Protein AF-A0A821H3J4-F1 (afdb_monomer)

Nearest PDB structures (foldseek):
  8qfc-assembly1_B  TM=4.601E-01  e=6.348E-22  Homo sapiens
  8oj5-assembly1_A  TM=4.022E-01  e=8.370E-21  Homo sapiens
  8oj8-assembly1_A  TM=4.379E-01  e=1.066E-18  Homo sapiens
  6pt3-assembly1_A  TM=1.282E-01  e=4.024E+00  Homo sapiens

Mean predicted aligned error: 19.13 Å

Radius of gyration: 44.73 Å; Cα contacts (8 Å, |Δi|>4): 505; chains: 1; bounding box: 116×68×126 Å

Secondary structure (DSSP, 8-state):
-HHHHHHTTSS-EEEE-SSTTSPEEEEHHHHHHHHHHHHHHHHHHSEEEHHHHHHTT-S-HHHHHHHHTTT-SSEEE-SSEEEEHHHHHHHHHHHHHHHHHHTSEEEHHHHS-TT--HHHHHHHHHH-HHHHHHHHHTTEEESSSSEEEEHHHHHHHHHHHHHHHHHHHHHHHHT--HHHHHHHHHT-EEEPPGGG---------------------------TT-EEE--S-HHHHHHHHHHH-TTS-HHHHHHHHHHHHHHHHHHHHHHHHHHHHHHHHHHTTT--S-HHHHHHHHHHHHHHHHHHHHHHHHHHHHHHHHHTT-HHHHHHHHHHHIIIIIHHHHHHHHHHH-TTGGG--SPPPHHHHHHHHHHS-HHHHHHHHHHHHHTTSS-HHHHHHHHHHHHHHHH-----PPPHHHHHHHHHHHHHHHHHHHHH---HHHHHHHHHHHHHHHHTTT------GGGHHHHHHHHTTTS-HHHHHHHHHHHHHHHHHHHTTT--S----HHHHHHHHHHHHTTTTTTS------------

Foldseek 3Di:
DVVVCCVVVVFAFDWDDDDPVPIDTDGPVLLVVLLVVLVVCCVVPQWDFLVVSVVSVDPDSQVSSCVSCVVPPQWDQFPGIIGRCVPLVVQLLVQQLCCCVPVQKDFVCVSDPVSDDLRRLVSVCVVDVVSVVSCVVQQWDDLDSGMIGHPVLVVVLVVLLVVLLLVVLLVCLVVPDPLNLVCLVVVQEEADDPVPDDDDDDDDDDDDDDDDDDDDDPDPPDPPRHHHDYDDDLVVSLVSSCVSPVPDDPVVSNSCSVVVRVVSRVVSVVVSSVSNVVVVVVVLVPDDDPVPVSCVLVVLLVVLQLLLQVLLLQLVLLVVCVVVVVPVQSLQLQLVSLLPSLQVLLLSLLCVQDVVSVPDDDGDDLVRLVVSLVPDDPQLSVLSVLLSVCSPPRHSVSNSVSSQVNCCRRVVRHHDHDDPVRNVVSLVVVLVVLLVCLVPDDDLLSVLVSLLQLLCCQQVVSRGTDHDSVCSVVSLVVCVVPDDPVVSVLSVVSVVVNVCCVPPVPDDDDDPPPVSSVVSSVCSNCSNVVNVDPDPDDDDDDDD

Structure (mmCIF, N/CA/C/O backbone):
data_AF-A0A821H3J4-F1
#
_entry.id   AF-A0A821H3J4-F1
#
loop_
_atom_site.group_PDB
_atom_site.id
_atom_site.type_symbol
_atom_site.label_atom_id
_atom_site.label_alt_id
_atom_site.label_comp_id
_atom_site.label_asym_id
_atom_site.label_entity_id
_atom_site.label_seq_id
_atom_site.pdbx_PDB_ins_code
_atom_site.Cartn_x
_atom_site.Cartn_y
_atom_site.Cartn_z
_atom_site.occupancy
_atom_site.B_iso_or_equiv
_atom_site.auth_seq_id
_atom_site.auth_comp_id
_atom_site.auth_asym_id
_atom_site.auth_atom_id
_atom_site.pdbx_PDB_model_num
ATOM 1 N N . LEU A 1 1 ? 63.118 0.300 -65.268 1.00 71.75 1 LEU A N 1
ATOM 2 C CA . LEU A 1 1 ? 62.940 1.519 -66.091 1.00 71.75 1 LEU A CA 1
ATOM 3 C C . LEU A 1 1 ? 62.247 2.635 -65.307 1.00 71.75 1 LEU A C 1
ATOM 5 O O . LEU A 1 1 ? 62.893 3.639 -65.056 1.00 71.75 1 LEU A O 1
ATOM 9 N N . ILE A 1 2 ? 61.001 2.448 -64.850 1.00 70.38 2 ILE A N 1
ATOM 10 C CA . ILE A 1 2 ? 60.223 3.472 -64.115 1.00 70.38 2 ILE A CA 1
ATOM 11 C C . ILE A 1 2 ? 60.946 3.985 -62.853 1.00 70.38 2 ILE A C 1
ATOM 13 O O . ILE A 1 2 ? 61.047 5.189 -62.665 1.00 70.38 2 ILE A O 1
ATOM 17 N N . VAL A 1 3 ? 61.549 3.100 -62.048 1.00 75.62 3 VAL A N 1
ATOM 18 C CA . VAL A 1 3 ? 62.329 3.486 -60.848 1.00 75.62 3 VAL A CA 1
ATOM 19 C C . VAL A 1 3 ? 63.493 4.435 -61.173 1.00 75.62 3 VAL A C 1
ATOM 21 O O . VAL A 1 3 ? 63.732 5.388 -60.437 1.00 75.62 3 VAL A O 1
ATOM 24 N N . ASN A 1 4 ? 64.187 4.220 -62.296 1.00 77.88 4 ASN A N 1
ATOM 25 C CA . ASN A 1 4 ? 65.286 5.095 -62.718 1.00 77.88 4 ASN A CA 1
ATOM 26 C C . ASN A 1 4 ? 64.753 6.454 -63.198 1.00 77.88 4 ASN A C 1
ATOM 28 O O . ASN A 1 4 ? 65.333 7.481 -62.879 1.00 77.88 4 ASN A O 1
ATOM 32 N N . LEU A 1 5 ? 63.605 6.477 -63.886 1.00 77.56 5 LEU A N 1
ATOM 33 C CA . LEU A 1 5 ? 62.963 7.719 -64.332 1.00 77.56 5 LEU A CA 1
ATOM 34 C C . LEU A 1 5 ? 62.452 8.585 -63.163 1.00 77.56 5 LEU A C 1
ATOM 36 O O . LEU A 1 5 ? 62.476 9.809 -63.278 1.00 77.56 5 LEU A O 1
ATOM 40 N N . ILE A 1 6 ? 62.021 7.967 -62.055 1.00 76.69 6 ILE A N 1
ATOM 41 C CA . ILE A 1 6 ? 61.684 8.671 -60.804 1.00 76.69 6 ILE A CA 1
ATOM 42 C C . ILE A 1 6 ? 62.957 9.226 -60.150 1.00 76.69 6 ILE A C 1
ATOM 44 O O . ILE A 1 6 ? 62.993 10.394 -59.774 1.00 76.69 6 ILE A O 1
ATOM 48 N N . ARG A 1 7 ? 64.022 8.414 -60.054 1.00 78.81 7 ARG A N 1
ATOM 49 C CA . ARG A 1 7 ? 65.310 8.812 -59.454 1.00 78.81 7 ARG A CA 1
ATOM 50 C C . ARG A 1 7 ? 65.968 9.985 -60.187 1.00 78.81 7 ARG A C 1
ATOM 52 O O . ARG A 1 7 ? 66.555 10.846 -59.542 1.00 78.81 7 ARG A O 1
ATOM 59 N N . ASP A 1 8 ? 65.831 10.030 -61.509 1.00 84.00 8 ASP A N 1
ATOM 60 C CA . ASP A 1 8 ? 66.368 11.099 -62.356 1.00 84.00 8 ASP A CA 1
ATOM 61 C C . ASP A 1 8 ? 65.424 12.324 -62.443 1.00 84.00 8 ASP A C 1
ATOM 63 O O . ASP A 1 8 ? 65.647 13.209 -63.267 1.00 84.00 8 ASP A O 1
ATOM 67 N N . ASN A 1 9 ? 64.351 12.382 -61.632 1.00 77.69 9 ASN A N 1
ATOM 68 C CA . ASN A 1 9 ? 63.318 13.435 -61.621 1.00 77.69 9 ASN A CA 1
ATOM 69 C C . ASN A 1 9 ? 62.625 13.686 -62.977 1.00 77.69 9 ASN A C 1
ATOM 71 O O . ASN A 1 9 ? 62.039 14.745 -63.200 1.00 77.69 9 ASN A O 1
ATOM 75 N N . ARG A 1 10 ? 62.659 12.715 -63.898 1.00 76.88 10 ARG A N 1
ATOM 76 C CA . ARG A 1 10 ? 62.032 12.837 -65.226 1.00 76.88 10 ARG A CA 1
ATOM 77 C C . ARG A 1 10 ? 60.527 12.589 -65.193 1.00 76.88 10 ARG A C 1
ATOM 79 O O . ARG A 1 10 ? 59.809 13.110 -66.040 1.00 76.88 10 ARG A O 1
ATOM 86 N N . ILE A 1 11 ? 60.062 11.790 -64.234 1.00 79.69 11 ILE A N 1
ATOM 87 C CA . ILE A 1 11 ? 58.645 11.580 -63.918 1.00 79.69 11 ILE A CA 1
ATOM 88 C C . ILE A 1 11 ? 58.461 11.670 -62.402 1.00 79.69 11 ILE A C 1
ATOM 90 O O . ILE A 1 11 ? 59.319 11.223 -61.645 1.00 79.69 11 ILE A O 1
ATOM 94 N N . THR A 1 12 ? 57.344 12.234 -61.951 1.00 77.06 12 THR A N 1
ATOM 95 C CA . THR A 1 12 ? 57.000 12.332 -60.526 1.00 77.06 12 THR A CA 1
ATOM 96 C C . THR A 1 12 ? 55.813 11.421 -60.230 1.00 77.06 12 THR A C 1
ATOM 98 O O . THR A 1 12 ? 54.845 11.391 -60.990 1.00 77.06 12 THR A O 1
ATOM 101 N N . GLY A 1 13 ? 55.887 10.641 -59.153 1.00 78.81 13 GLY A N 1
ATOM 102 C CA . GLY A 1 13 ? 54.848 9.679 -58.786 1.00 78.81 13 GLY A CA 1
ATOM 103 C C . GLY A 1 13 ? 55.369 8.570 -57.878 1.00 78.81 13 GLY A C 1
ATOM 104 O O . GLY A 1 13 ? 56.567 8.496 -57.608 1.00 78.81 13 GLY A O 1
ATOM 105 N N . ASN A 1 14 ? 54.463 7.700 -57.442 1.00 77.00 14 ASN A N 1
ATOM 106 C CA . ASN A 1 14 ? 54.745 6.613 -56.509 1.00 77.00 14 ASN A CA 1
ATOM 107 C C . ASN A 1 14 ? 54.590 5.253 -57.199 1.00 77.00 14 ASN A C 1
ATOM 109 O O . ASN A 1 14 ? 53.673 5.046 -57.992 1.00 77.00 14 ASN A O 1
ATOM 113 N N . LEU A 1 15 ? 55.485 4.313 -56.892 1.00 77.69 15 LEU A N 1
ATOM 114 C CA . LEU A 1 15 ? 55.421 2.933 -57.377 1.00 77.69 15 LEU A CA 1
ATOM 115 C C . LEU A 1 15 ? 54.961 2.024 -56.228 1.00 77.69 15 LEU A C 1
ATOM 117 O O . LEU A 1 15 ? 55.633 1.971 -55.201 1.00 77.69 15 LEU A O 1
ATOM 121 N N . ILE A 1 16 ? 53.838 1.318 -56.392 1.00 72.12 16 ILE A N 1
ATOM 122 C CA . ILE A 1 16 ? 53.257 0.438 -55.363 1.00 72.12 16 ILE A CA 1
ATOM 123 C C . ILE A 1 16 ? 53.298 -1.018 -55.858 1.00 72.12 16 ILE A C 1
ATOM 125 O O . ILE A 1 16 ? 52.801 -1.313 -56.944 1.00 72.12 16 ILE A O 1
ATOM 129 N N . GLY A 1 17 ? 53.902 -1.926 -55.078 1.00 68.50 17 GLY A N 1
ATOM 130 C CA . GLY A 1 17 ? 53.973 -3.373 -55.350 1.00 68.50 17 GLY A CA 1
ATOM 131 C C . GLY A 1 17 ? 55.172 -4.065 -54.681 1.00 68.50 17 GLY A C 1
ATOM 132 O O . GLY A 1 17 ? 56.221 -3.451 -54.500 1.00 68.50 17 GLY A O 1
ATOM 133 N N . THR A 1 18 ? 55.028 -5.341 -54.304 1.00 58.25 18 THR A N 1
ATOM 134 C CA . THR A 1 18 ? 56.064 -6.139 -53.607 1.00 58.25 18 THR A CA 1
ATOM 135 C C . THR A 1 18 ? 57.010 -6.895 -54.549 1.00 58.25 18 THR A C 1
ATOM 137 O O . THR A 1 18 ? 58.105 -7.277 -54.140 1.00 58.25 18 THR A O 1
ATOM 140 N N . THR A 1 19 ? 56.637 -7.085 -55.819 1.00 60.12 19 THR A N 1
ATOM 141 C CA . THR A 1 19 ? 57.436 -7.788 -56.840 1.00 60.12 19 THR A CA 1
ATOM 142 C C . THR A 1 19 ? 57.519 -6.980 -58.141 1.00 60.12 19 THR A C 1
ATOM 144 O O . THR A 1 19 ? 56.619 -6.207 -58.467 1.00 60.12 19 THR A O 1
ATOM 147 N N . LYS A 1 20 ? 58.612 -7.153 -58.905 1.00 62.47 20 LYS A N 1
ATOM 148 C CA . LYS A 1 20 ? 58.894 -6.399 -60.149 1.00 62.47 20 LYS A CA 1
ATOM 149 C C . LYS A 1 20 ? 57.840 -6.578 -61.254 1.00 62.47 20 LYS A C 1
ATOM 151 O O . LYS A 1 20 ? 57.788 -5.747 -62.153 1.00 62.47 20 LYS A O 1
ATOM 156 N N . GLU A 1 21 ? 57.045 -7.644 -61.200 1.00 60.34 21 GLU A N 1
ATOM 157 C CA . GLU A 1 21 ? 56.056 -7.992 -62.231 1.00 60.34 21 GLU A CA 1
ATOM 158 C C . GLU A 1 21 ? 54.651 -7.434 -61.939 1.00 60.34 21 GLU A C 1
ATOM 160 O O . GLU A 1 21 ? 53.891 -7.223 -62.876 1.00 60.34 21 GLU A O 1
ATOM 165 N N . ASN A 1 22 ? 54.339 -7.088 -60.681 1.00 64.25 22 ASN A N 1
ATOM 166 C CA . ASN A 1 22 ? 53.021 -6.579 -60.260 1.00 64.25 22 ASN A CA 1
ATOM 167 C C . ASN A 1 22 ? 53.071 -5.141 -59.701 1.00 64.25 22 ASN A C 1
ATOM 169 O O . ASN A 1 22 ? 52.186 -4.729 -58.953 1.00 64.25 22 ASN A O 1
ATOM 173 N N . SER A 1 23 ? 54.118 -4.370 -60.016 1.00 72.75 23 SER A N 1
ATOM 174 C CA . SER A 1 23 ? 54.253 -2.985 -59.549 1.00 72.75 23 SER A CA 1
ATOM 175 C C . SER A 1 23 ? 53.484 -2.003 -60.435 1.00 72.75 23 SER A C 1
ATOM 177 O O . SER A 1 23 ? 53.783 -1.887 -61.626 1.00 72.75 23 SER A O 1
ATOM 179 N N . ILE A 1 24 ? 52.558 -1.248 -59.847 1.00 76.56 24 ILE A N 1
ATOM 180 C CA . ILE A 1 24 ? 51.762 -0.225 -60.534 1.00 76.56 24 ILE A CA 1
ATOM 181 C C . ILE A 1 24 ? 52.364 1.155 -60.237 1.00 76.56 24 ILE A C 1
ATOM 183 O O . ILE A 1 24 ? 52.689 1.470 -59.090 1.00 76.56 24 ILE A O 1
ATOM 187 N N . PHE A 1 25 ? 52.542 1.978 -61.274 1.00 80.56 25 PHE A N 1
ATOM 188 C CA . PHE A 1 25 ? 53.015 3.359 -61.143 1.00 80.56 25 PHE A CA 1
ATOM 189 C C . PHE A 1 25 ? 51.836 4.334 -61.116 1.00 80.56 25 PHE A C 1
ATOM 191 O O . PHE A 1 25 ? 51.056 4.381 -62.064 1.00 80.56 25 PHE A O 1
ATOM 198 N N . TYR A 1 26 ? 51.761 5.150 -60.068 1.00 79.38 26 TYR A N 1
ATOM 199 C CA . TYR A 1 26 ? 50.786 6.223 -59.913 1.00 79.38 26 TYR A CA 1
ATOM 200 C C . TYR A 1 26 ? 51.471 7.581 -60.121 1.00 79.38 26 TYR A C 1
ATOM 202 O O . TYR A 1 26 ? 52.291 7.979 -59.288 1.00 79.38 26 TYR A O 1
ATOM 210 N N . PRO A 1 27 ? 51.170 8.310 -61.213 1.00 84.12 27 PRO A N 1
ATOM 211 C CA . PRO A 1 27 ? 51.711 9.648 -61.439 1.00 84.12 27 PRO A CA 1
ATOM 212 C C . PRO A 1 27 ? 51.326 10.624 -60.321 1.00 84.12 27 PRO A C 1
ATOM 214 O O . PRO A 1 27 ? 50.205 10.585 -59.819 1.00 84.12 27 PRO A O 1
ATOM 217 N N . LYS A 1 28 ? 52.209 11.572 -59.988 1.00 81.06 28 LYS A N 1
ATOM 218 C CA . LYS A 1 28 ? 51.954 12.576 -58.941 1.00 81.06 28 LYS A CA 1
ATOM 219 C C . LYS A 1 28 ? 50.722 13.437 -59.238 1.00 81.06 28 LYS A C 1
ATOM 221 O O . LYS A 1 28 ? 49.935 13.716 -58.347 1.00 81.06 28 LYS A O 1
ATOM 226 N N . LEU A 1 29 ? 50.502 13.788 -60.506 1.00 84.31 29 LEU A N 1
ATOM 227 C CA . LEU A 1 29 ? 49.301 14.520 -60.926 1.00 84.31 29 LEU A CA 1
ATOM 228 C C . LEU A 1 29 ? 48.010 13.760 -60.580 1.00 84.31 29 LEU A C 1
ATOM 230 O O . LEU A 1 29 ? 47.014 14.374 -60.216 1.00 84.31 29 LEU A O 1
ATOM 234 N N . TYR A 1 30 ? 48.035 12.429 -60.681 1.00 83.25 30 TYR A N 1
ATOM 235 C CA . TYR A 1 30 ? 46.896 11.581 -60.343 1.00 83.25 30 TYR A CA 1
ATOM 236 C C . TYR A 1 30 ? 46.660 11.551 -58.827 1.00 83.25 30 TYR A C 1
ATOM 238 O O . TYR A 1 30 ? 45.531 11.754 -58.389 1.00 83.25 30 TYR A O 1
ATOM 246 N N . THR A 1 31 ? 47.718 11.406 -58.019 1.00 83.31 31 THR A N 1
ATOM 247 C CA . THR A 1 31 ? 47.602 11.446 -56.549 1.00 83.31 31 THR A CA 1
ATOM 248 C C . THR A 1 31 ? 47.182 12.823 -56.028 1.00 83.31 31 THR A C 1
ATOM 250 O O . THR A 1 31 ? 46.371 12.913 -55.110 1.00 83.31 31 THR A O 1
ATOM 253 N N . ASP A 1 32 ? 47.676 13.903 -56.641 1.00 85.88 32 ASP A N 1
ATOM 254 C CA . ASP A 1 32 ? 47.310 15.278 -56.287 1.00 85.88 32 ASP A CA 1
ATOM 255 C C . ASP A 1 32 ? 45.847 15.569 -56.671 1.00 85.88 32 ASP A C 1
ATOM 257 O O . ASP A 1 32 ? 45.122 16.218 -55.918 1.00 85.88 32 ASP A O 1
ATOM 261 N N . ALA A 1 33 ? 45.376 15.041 -57.808 1.00 86.12 33 ALA A N 1
ATOM 262 C CA . ALA A 1 33 ? 43.974 15.139 -58.210 1.00 86.12 33 ALA A CA 1
ATOM 263 C C . ALA A 1 33 ? 43.041 14.375 -57.255 1.00 86.12 33 ALA A C 1
ATOM 265 O O . ALA A 1 33 ? 41.997 14.907 -56.880 1.00 86.12 33 ALA A O 1
ATOM 266 N N . GLN A 1 34 ? 43.427 13.171 -56.814 1.00 88.69 34 GLN A N 1
ATOM 267 C CA . GLN A 1 34 ? 42.689 12.407 -55.801 1.00 88.69 34 GLN A CA 1
ATOM 268 C C . GLN A 1 34 ? 42.612 13.162 -54.465 1.00 88.69 34 GLN A C 1
ATOM 270 O O . GLN A 1 34 ? 41.529 13.300 -53.901 1.00 88.69 34 GLN A O 1
ATOM 275 N N . ALA A 1 35 ? 43.741 13.690 -53.975 1.00 87.44 35 ALA A N 1
ATOM 276 C CA . ALA A 1 35 ? 43.790 14.462 -52.733 1.00 87.44 35 ALA A CA 1
ATOM 277 C C . ALA A 1 35 ? 42.926 15.729 -52.815 1.00 87.44 35 ALA A C 1
ATOM 279 O O . ALA A 1 35 ? 42.116 15.989 -51.927 1.00 87.44 35 ALA A O 1
ATOM 280 N N . LYS A 1 36 ? 43.027 16.473 -53.923 1.00 90.12 36 LYS A N 1
ATOM 281 C CA . LYS A 1 36 ? 42.210 17.667 -54.162 1.00 90.12 36 LYS A CA 1
ATOM 282 C C . LYS A 1 36 ? 40.720 17.341 -54.252 1.00 90.12 36 LYS A C 1
ATOM 284 O O . LYS A 1 36 ? 39.903 18.129 -53.779 1.00 90.12 36 LYS A O 1
ATOM 289 N N . TYR A 1 37 ? 40.358 16.203 -54.844 1.00 91.25 37 TYR A N 1
ATOM 290 C CA . TYR A 1 37 ? 38.972 15.740 -54.883 1.00 91.25 37 TYR A CA 1
ATOM 291 C C . TYR A 1 37 ? 38.444 15.458 -53.473 1.00 91.25 37 TYR A C 1
ATOM 293 O O . TYR A 1 37 ? 37.387 15.972 -53.120 1.00 91.25 37 TYR A O 1
ATOM 301 N N . ILE A 1 38 ? 39.200 14.711 -52.657 1.00 91.12 38 ILE A N 1
ATOM 302 C CA . ILE A 1 38 ? 38.855 14.421 -51.256 1.00 91.12 38 ILE A CA 1
ATOM 303 C C . ILE A 1 38 ? 38.641 15.721 -50.477 1.00 91.12 38 ILE A C 1
ATOM 305 O O . ILE A 1 38 ? 37.607 15.893 -49.837 1.00 91.12 38 ILE A O 1
ATOM 309 N N . GLU A 1 39 ? 39.583 16.659 -50.575 1.00 89.81 39 GLU A N 1
ATOM 310 C CA . GLU A 1 39 ? 39.512 17.937 -49.868 1.00 89.81 39 GLU A CA 1
ATOM 311 C C . GLU A 1 39 ? 38.322 18.794 -50.327 1.00 89.81 39 GLU A C 1
ATOM 313 O O . GLU A 1 39 ? 37.607 19.363 -49.498 1.00 89.81 39 GLU A O 1
ATOM 318 N N . SER A 1 40 ? 38.083 18.870 -51.639 1.00 90.00 40 SER A N 1
ATOM 319 C CA . SER A 1 40 ? 36.983 19.660 -52.205 1.00 90.00 40 SER A CA 1
ATOM 320 C C . SER A 1 40 ? 35.626 19.071 -51.822 1.00 90.00 40 SER A C 1
ATOM 322 O O . SER A 1 40 ? 34.750 19.807 -51.371 1.00 90.00 40 SER A O 1
ATOM 324 N N . PHE A 1 41 ? 35.471 17.747 -51.935 1.00 90.75 41 PHE A N 1
ATOM 325 C CA . PHE A 1 41 ? 34.246 17.040 -51.566 1.00 90.75 41 PHE A CA 1
ATOM 326 C C . PHE A 1 41 ? 33.944 17.202 -50.075 1.00 90.75 41 PHE A C 1
ATOM 328 O O . PHE A 1 41 ? 32.837 17.592 -49.709 1.00 90.75 41 PHE A O 1
ATOM 335 N N . PHE A 1 42 ? 34.945 16.977 -49.218 1.00 90.56 42 PHE A N 1
ATOM 336 C CA . PHE A 1 42 ? 34.802 17.126 -47.772 1.00 90.56 42 PHE A CA 1
ATOM 337 C C . PHE A 1 42 ? 34.462 18.569 -47.383 1.00 90.56 42 PHE A C 1
ATOM 339 O O . PHE A 1 42 ? 33.557 18.808 -46.589 1.00 90.56 42 PHE A O 1
ATOM 346 N N . THR A 1 43 ? 35.128 19.556 -47.992 1.00 88.75 43 THR A N 1
ATOM 347 C CA . THR A 1 43 ? 34.850 20.975 -47.721 1.00 88.75 43 THR A CA 1
ATOM 348 C C . THR A 1 43 ? 33.438 21.371 -48.141 1.00 88.75 43 THR A C 1
ATOM 350 O O . THR A 1 43 ? 32.816 22.185 -47.457 1.00 88.75 43 THR A O 1
ATOM 353 N N . GLN A 1 44 ? 32.927 20.823 -49.244 1.00 88.56 44 GLN A N 1
ATOM 354 C CA . GLN A 1 44 ? 31.596 21.140 -49.752 1.00 88.56 44 GLN A CA 1
ATOM 355 C C . GLN A 1 44 ? 30.489 20.470 -48.932 1.00 88.56 44 GLN A C 1
ATOM 357 O O . GLN A 1 44 ? 29.552 21.150 -48.525 1.00 88.56 44 GLN A O 1
ATOM 362 N N . ASN A 1 45 ? 30.613 19.167 -48.673 1.00 87.12 45 ASN A N 1
ATOM 363 C CA . ASN A 1 45 ? 29.530 18.357 -4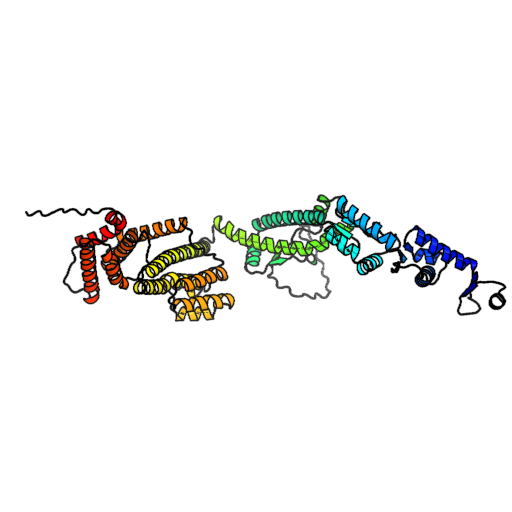8.111 1.00 87.12 45 ASN A CA 1
ATOM 364 C C . ASN A 1 45 ? 29.625 18.172 -46.591 1.00 87.12 45 ASN A C 1
ATOM 366 O O . ASN A 1 45 ? 28.655 17.761 -45.969 1.00 87.12 45 ASN A O 1
ATOM 370 N N . GLY A 1 46 ? 30.779 18.455 -45.979 1.00 87.81 46 GLY A N 1
ATOM 371 C CA . GLY A 1 46 ? 30.996 18.241 -44.545 1.00 87.81 46 GLY A CA 1
ATOM 372 C C . GLY A 1 46 ? 31.162 16.770 -44.150 1.00 87.81 46 GLY A C 1
ATOM 373 O O . GLY A 1 46 ? 31.216 16.460 -42.967 1.00 87.81 46 GLY A O 1
ATOM 374 N N . TYR A 1 47 ? 31.260 15.852 -45.111 1.00 91.38 47 TYR A N 1
ATOM 375 C CA . TYR A 1 47 ? 31.582 14.447 -44.876 1.00 91.38 47 TYR A CA 1
ATOM 376 C C . TYR A 1 47 ? 32.267 13.840 -46.104 1.00 91.38 47 TYR A C 1
ATOM 378 O O . TYR A 1 47 ? 32.230 14.406 -47.201 1.00 91.38 47 TYR A O 1
ATOM 386 N N . ILE A 1 48 ? 32.903 12.681 -45.933 1.00 91.25 48 ILE A N 1
ATOM 387 C CA . ILE A 1 48 ? 33.390 11.855 -47.040 1.00 91.25 48 ILE A CA 1
ATOM 388 C C . ILE A 1 48 ? 33.319 10.369 -46.691 1.00 91.25 48 ILE A C 1
ATOM 390 O O . ILE A 1 48 ? 33.628 9.950 -45.578 1.00 91.25 48 ILE A O 1
ATOM 394 N N . GLU A 1 49 ? 32.917 9.570 -47.672 1.00 92.81 49 GLU A N 1
ATOM 395 C CA . GLU A 1 49 ? 32.692 8.135 -47.532 1.00 92.81 49 GLU A CA 1
ATOM 396 C C . GLU A 1 49 ? 33.920 7.349 -48.001 1.00 92.81 49 GLU A C 1
ATOM 398 O O . GLU A 1 49 ? 34.502 7.638 -49.052 1.00 92.81 49 GLU A O 1
ATOM 403 N N . TYR A 1 50 ? 34.306 6.301 -47.274 1.00 91.25 50 TYR A N 1
ATOM 404 C CA . TYR A 1 50 ? 35.440 5.467 -47.677 1.00 91.25 50 TYR A CA 1
ATOM 405 C C . TYR A 1 50 ? 35.155 4.649 -48.934 1.00 91.25 50 TYR A C 1
ATOM 407 O O . TYR A 1 50 ? 36.087 4.337 -49.671 1.00 91.25 50 TYR A O 1
ATOM 415 N N . SER A 1 51 ? 33.893 4.341 -49.229 1.00 88.56 51 SER A N 1
ATOM 416 C CA . SER A 1 51 ? 33.464 3.759 -50.508 1.00 88.56 51 SER A CA 1
ATOM 417 C C . SER A 1 51 ? 33.829 4.669 -51.689 1.00 88.56 51 SER A C 1
ATOM 419 O O . SER A 1 51 ? 34.455 4.214 -52.647 1.00 88.56 51 SER A O 1
ATOM 421 N N . LEU A 1 52 ? 33.533 5.968 -51.586 1.00 88.94 52 LEU A N 1
ATOM 422 C CA . LEU A 1 52 ? 33.878 6.968 -52.596 1.00 88.94 52 LEU A CA 1
ATOM 423 C C . LEU A 1 52 ? 35.395 7.071 -52.778 1.00 88.94 52 LEU A C 1
ATOM 425 O O . LEU A 1 52 ? 35.886 7.085 -53.903 1.00 88.94 52 LEU A O 1
ATOM 429 N N . VAL A 1 53 ? 36.144 7.076 -51.676 1.00 88.62 53 VAL 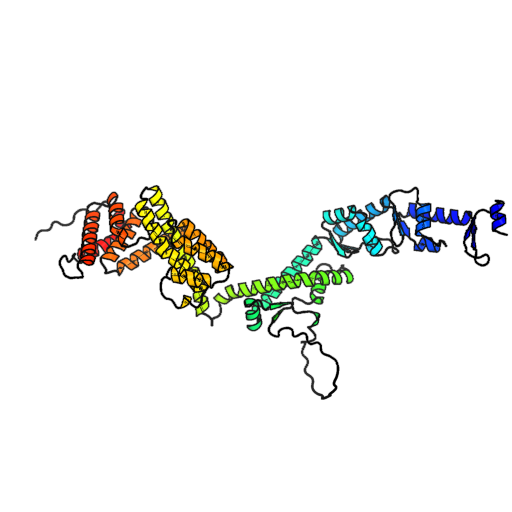A N 1
ATOM 430 C CA . VAL A 1 53 ? 37.611 7.121 -51.705 1.00 88.62 53 VAL A CA 1
ATOM 431 C C . VAL A 1 53 ? 38.199 5.849 -52.336 1.00 88.62 53 VAL A C 1
ATOM 433 O O . VAL A 1 53 ? 39.128 5.942 -53.138 1.00 88.62 53 VAL A O 1
ATOM 436 N N . ARG A 1 54 ? 37.626 4.663 -52.077 1.00 89.56 54 ARG A N 1
ATOM 437 C CA . ARG A 1 54 ? 38.009 3.412 -52.768 1.00 89.56 54 ARG A CA 1
ATOM 438 C C . ARG A 1 54 ? 37.734 3.479 -54.267 1.00 89.56 54 ARG A C 1
ATOM 440 O O . ARG A 1 54 ? 38.580 3.053 -55.048 1.00 89.56 54 ARG A O 1
ATOM 447 N N . ASN A 1 55 ? 36.604 4.061 -54.674 1.00 88.62 55 ASN A N 1
ATOM 448 C CA . ASN A 1 55 ? 36.250 4.229 -56.089 1.00 88.62 55 ASN A CA 1
ATOM 449 C C . ASN A 1 55 ? 37.227 5.143 -56.845 1.00 88.62 55 ASN A C 1
ATOM 451 O O . ASN A 1 55 ? 37.348 5.032 -58.063 1.00 88.62 55 ASN A O 1
ATOM 455 N N . LEU A 1 56 ? 37.974 6.000 -56.139 1.00 86.50 56 LEU A N 1
ATOM 456 C CA . LEU A 1 56 ? 39.063 6.783 -56.728 1.00 86.50 56 LEU A CA 1
ATOM 457 C C . LEU A 1 56 ? 40.326 5.955 -57.000 1.00 86.50 56 LEU A C 1
ATOM 459 O O . LEU A 1 56 ? 41.258 6.496 -57.584 1.00 86.50 56 LEU A O 1
ATOM 463 N N . GLY A 1 57 ? 40.385 4.680 -56.601 1.00 82.88 57 GLY A N 1
ATOM 464 C CA . GLY A 1 57 ? 41.554 3.807 -56.765 1.00 82.88 57 GLY A CA 1
ATOM 465 C C . GLY A 1 57 ? 42.515 3.808 -55.571 1.00 82.88 57 GLY A C 1
ATOM 466 O O . GLY A 1 57 ? 43.672 3.417 -55.716 1.00 82.88 57 GLY A O 1
ATOM 467 N N . ILE A 1 58 ? 42.068 4.264 -54.397 1.00 86.12 58 ILE A N 1
ATOM 468 C CA . ILE A 1 58 ? 42.883 4.322 -53.176 1.00 86.12 58 ILE A CA 1
ATOM 469 C C . ILE A 1 58 ? 42.734 3.017 -52.382 1.00 86.12 58 ILE A C 1
ATOM 471 O O . ILE A 1 58 ? 41.625 2.595 -52.059 1.00 86.12 58 ILE A O 1
ATOM 475 N N . THR A 1 59 ? 43.865 2.395 -52.035 1.00 83.00 59 THR A N 1
ATOM 476 C CA . THR A 1 59 ? 43.915 1.108 -51.317 1.00 83.00 59 THR A CA 1
ATOM 477 C C . THR A 1 59 ? 43.681 1.233 -49.812 1.00 83.00 59 THR A C 1
ATOM 479 O O . THR A 1 59 ? 43.101 0.328 -49.222 1.00 83.00 59 THR A O 1
ATOM 482 N N . ASP A 1 60 ? 44.110 2.343 -49.200 1.00 86.12 60 ASP A N 1
ATOM 483 C CA . ASP A 1 60 ? 43.875 2.674 -47.785 1.00 86.12 60 ASP A CA 1
ATOM 484 C C . ASP A 1 60 ? 43.088 3.995 -47.667 1.00 86.12 60 ASP A C 1
ATOM 486 O O . ASP A 1 60 ? 43.677 5.079 -47.606 1.00 86.12 60 ASP A O 1
ATOM 490 N N . PRO A 1 61 ? 41.747 3.928 -47.695 1.00 87.19 61 PRO A N 1
ATOM 491 C CA . PRO A 1 61 ? 40.888 5.108 -47.669 1.00 87.19 61 PRO A CA 1
ATOM 492 C C . PRO A 1 61 ? 41.014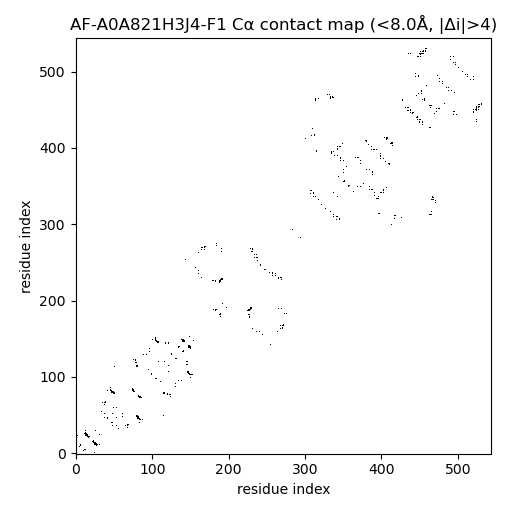 5.930 -46.392 1.00 87.19 61 PRO A C 1
ATOM 494 O O . PRO A 1 61 ? 41.028 7.159 -46.452 1.00 87.19 61 PRO A O 1
ATOM 497 N N . GLU A 1 62 ? 41.102 5.267 -45.240 1.00 88.12 62 GLU A N 1
ATOM 498 C CA . GLU A 1 62 ? 41.154 5.929 -43.939 1.00 88.12 62 GLU A CA 1
ATOM 499 C C . GLU A 1 62 ? 42.494 6.646 -43.763 1.00 88.12 62 GLU A C 1
ATOM 501 O O . GLU A 1 62 ? 42.514 7.837 -43.440 1.00 88.12 62 GLU A O 1
ATOM 506 N N . GLY A 1 63 ? 43.609 5.960 -44.038 1.00 87.62 63 GLY A N 1
ATOM 507 C CA . GLY A 1 63 ? 44.941 6.555 -43.951 1.00 87.62 63 GLY A CA 1
ATOM 508 C C . GLY A 1 63 ? 45.125 7.717 -44.924 1.00 87.62 63 GLY A C 1
ATOM 509 O O . GLY A 1 63 ? 45.609 8.781 -44.528 1.00 87.62 63 GLY A O 1
ATOM 510 N N . GLN A 1 64 ? 44.665 7.567 -46.171 1.00 86.38 64 GLN A N 1
ATOM 511 C CA . GLN A 1 64 ? 44.754 8.639 -47.163 1.00 86.38 64 GLN A CA 1
ATOM 512 C C . GLN A 1 64 ? 43.905 9.853 -46.769 1.00 86.38 64 GLN A C 1
ATOM 514 O O . GLN A 1 64 ? 44.359 10.988 -46.901 1.00 86.38 64 GLN A O 1
ATOM 519 N N . THR A 1 65 ? 42.698 9.638 -46.242 1.00 89.25 65 THR A N 1
ATOM 520 C CA . THR A 1 65 ? 41.824 10.736 -45.806 1.00 89.25 65 THR A CA 1
ATOM 521 C C . THR A 1 65 ? 42.410 11.465 -44.593 1.00 89.25 65 THR A C 1
ATOM 523 O O . THR A 1 65 ? 42.437 12.694 -44.581 1.00 89.25 65 THR A O 1
ATOM 526 N N . LYS A 1 66 ? 42.980 10.737 -43.619 1.00 89.69 66 LYS A N 1
ATOM 527 C CA . LYS A 1 66 ? 43.720 11.327 -42.485 1.00 89.69 66 LYS A CA 1
ATOM 528 C C . LYS A 1 66 ? 44.922 12.148 -42.941 1.00 89.69 66 LYS A C 1
ATOM 530 O O . LYS A 1 66 ? 45.187 13.204 -42.378 1.00 89.69 66 LYS A O 1
ATOM 535 N N . PHE A 1 67 ? 45.645 11.681 -43.958 1.00 87.56 67 PHE A N 1
ATOM 536 C CA . PHE A 1 67 ? 46.798 12.396 -44.499 1.00 87.56 67 PHE A CA 1
ATOM 537 C C . PHE A 1 67 ? 46.400 13.691 -45.219 1.00 87.56 67 PHE A C 1
ATOM 539 O O . PHE A 1 67 ? 47.043 14.721 -45.022 1.00 87.56 67 PHE A O 1
ATOM 546 N N . VAL A 1 68 ? 45.342 13.647 -46.036 1.00 87.12 68 VAL A N 1
ATOM 547 C CA . VAL A 1 68 ? 44.845 14.812 -46.788 1.00 87.12 68 VAL A CA 1
ATOM 548 C C . VAL A 1 68 ? 44.223 15.853 -45.855 1.00 87.12 68 VAL A C 1
ATOM 550 O O . VAL A 1 68 ? 44.447 17.044 -46.038 1.00 87.12 68 VAL A O 1
ATOM 553 N N . LEU A 1 69 ? 43.484 15.420 -44.831 1.00 87.06 69 LEU A N 1
ATOM 554 C CA . LEU A 1 69 ? 42.764 16.304 -43.908 1.00 87.06 69 LEU A CA 1
ATOM 555 C C . LEU A 1 69 ? 43.527 16.590 -42.603 1.00 87.06 69 LEU A C 1
ATOM 557 O O . LEU A 1 69 ? 42.939 17.084 -41.648 1.00 87.06 69 LEU A O 1
ATOM 561 N N . LYS A 1 70 ? 44.835 16.315 -42.546 1.00 85.19 70 LYS A N 1
ATOM 562 C CA . LYS A 1 70 ? 45.675 16.455 -41.338 1.00 85.19 70 LYS A CA 1
ATOM 563 C C . LYS A 1 70 ? 45.657 17.850 -40.696 1.00 85.19 70 LYS A C 1
ATOM 565 O O . LYS A 1 70 ? 45.860 17.967 -39.495 1.00 85.19 70 LYS A O 1
ATOM 570 N N . ASP A 1 71 ? 45.448 18.890 -41.506 1.00 81.75 71 ASP A N 1
ATOM 571 C CA . ASP A 1 71 ? 45.484 20.293 -41.078 1.00 81.75 71 ASP A CA 1
ATOM 572 C C . ASP A 1 71 ? 44.090 20.798 -40.641 1.00 81.75 71 ASP A C 1
ATOM 574 O O . ASP A 1 71 ? 43.933 21.950 -40.236 1.00 81.75 71 ASP A O 1
ATOM 578 N N . ARG A 1 72 ? 43.059 19.945 -40.732 1.00 79.69 72 ARG A N 1
ATOM 579 C CA . ARG A 1 72 ? 41.686 20.234 -40.304 1.00 79.69 72 ARG A CA 1
ATOM 580 C C . ARG A 1 72 ? 41.468 19.701 -38.888 1.00 79.69 72 ARG A C 1
ATOM 582 O O . ARG A 1 72 ? 41.751 18.543 -38.597 1.00 79.69 72 ARG A O 1
ATOM 589 N N . ASN A 1 73 ? 40.905 20.541 -38.026 1.00 73.75 73 ASN A N 1
ATOM 590 C CA . ASN A 1 73 ? 40.522 20.162 -36.667 1.00 73.75 73 ASN A CA 1
ATOM 591 C C . ASN A 1 73 ? 39.053 19.709 -36.627 1.00 73.75 73 ASN A C 1
ATOM 593 O O . ASN A 1 73 ? 38.281 20.067 -37.511 1.00 73.75 73 ASN A O 1
ATOM 597 N N . GLN A 1 74 ? 38.671 18.957 -35.586 1.00 83.44 74 GLN A N 1
ATOM 598 C CA . GLN A 1 74 ? 37.282 18.527 -35.326 1.00 83.44 74 GLN A CA 1
ATOM 599 C C . GLN A 1 74 ? 36.675 17.627 -36.416 1.00 83.44 74 GLN A C 1
ATOM 601 O O . GLN A 1 74 ? 35.505 17.739 -36.774 1.00 83.44 74 GLN A O 1
ATOM 606 N N . ILE A 1 75 ? 37.480 16.692 -36.922 1.00 89.62 75 ILE A N 1
ATOM 607 C CA . ILE A 1 75 ? 37.005 15.616 -37.794 1.00 89.62 75 ILE A CA 1
ATOM 608 C C . ILE A 1 75 ? 36.771 14.365 -36.958 1.00 89.62 75 ILE A C 1
ATOM 610 O O . ILE A 1 75 ? 37.677 13.908 -36.255 1.00 89.62 75 ILE A O 1
ATOM 614 N N . LEU A 1 76 ? 35.590 13.768 -37.105 1.00 88.81 76 LEU A N 1
ATOM 615 C CA . LEU A 1 76 ? 35.309 12.453 -36.554 1.00 88.81 76 LEU A CA 1
ATOM 616 C C . LEU A 1 76 ? 35.503 11.376 -37.618 1.00 88.81 76 LEU A C 1
ATOM 618 O O . LEU A 1 76 ? 34.826 11.360 -38.646 1.00 88.81 76 LEU A O 1
ATOM 622 N N . PHE A 1 77 ? 36.424 10.454 -37.349 1.00 89.88 77 PHE A N 1
ATOM 623 C CA . PHE A 1 77 ? 36.658 9.283 -38.189 1.00 89.88 77 PHE A CA 1
ATOM 624 C C . PHE A 1 77 ? 35.757 8.137 -37.736 1.00 89.88 77 PHE A C 1
ATOM 626 O O . PHE A 1 77 ? 35.924 7.585 -36.643 1.00 89.88 77 PHE A O 1
ATOM 633 N N . LEU A 1 78 ? 34.801 7.785 -38.584 1.00 89.69 78 LEU A N 1
ATOM 634 C CA . LEU A 1 78 ? 33.855 6.693 -38.400 1.00 89.69 78 LEU A CA 1
ATOM 635 C C . LEU A 1 78 ? 34.359 5.437 -39.134 1.00 89.69 78 LEU A C 1
ATOM 637 O O . LEU A 1 78 ? 35.469 5.415 -39.660 1.00 89.69 78 LEU A O 1
ATOM 641 N N . ILE A 1 79 ? 33.594 4.351 -39.095 1.00 87.56 79 ILE A N 1
ATOM 642 C CA . ILE A 1 79 ? 33.953 3.073 -39.726 1.00 87.56 79 ILE A CA 1
ATOM 643 C C . ILE A 1 79 ? 33.795 3.180 -41.247 1.00 87.56 79 ILE A C 1
ATOM 645 O O . ILE A 1 79 ? 34.636 2.682 -41.997 1.00 87.56 79 ILE A O 1
ATOM 649 N N . SER A 1 80 ? 32.739 3.853 -41.704 1.00 89.50 80 SER A N 1
ATOM 650 C CA . SER A 1 80 ? 32.399 3.940 -43.130 1.00 89.50 80 SER A CA 1
ATOM 651 C C . SER A 1 80 ? 32.874 5.229 -43.814 1.00 89.50 80 SER A C 1
ATOM 653 O O . SER A 1 80 ? 32.821 5.332 -45.042 1.00 89.50 80 SER A O 1
ATOM 655 N N . GLY A 1 81 ? 33.382 6.205 -43.059 1.00 90.75 81 GLY A N 1
ATOM 656 C CA . GLY A 1 81 ? 33.814 7.503 -43.580 1.00 90.75 81 GLY A CA 1
ATOM 657 C C . GLY A 1 81 ? 34.280 8.456 -42.483 1.00 90.75 81 GLY A C 1
ATOM 658 O O . GLY A 1 81 ? 34.530 8.043 -41.355 1.00 90.75 81 GLY A O 1
ATOM 659 N N . CYS A 1 82 ? 34.375 9.749 -42.787 1.00 90.75 82 CYS A N 1
ATOM 660 C CA . CYS A 1 82 ? 34.599 10.778 -41.771 1.00 90.75 82 CYS A CA 1
ATOM 661 C C . CYS A 1 82 ? 33.716 12.008 -41.971 1.00 90.75 82 CYS A C 1
ATOM 663 O O . CYS A 1 82 ? 33.285 12.303 -43.087 1.00 90.75 82 CYS A O 1
ATOM 665 N N . ILE A 1 83 ? 33.472 12.720 -40.873 1.00 91.50 83 ILE A N 1
ATOM 666 C CA . ILE A 1 83 ? 32.523 13.831 -40.781 1.00 91.50 83 ILE A CA 1
ATOM 667 C C . ILE A 1 83 ? 33.226 15.070 -40.209 1.00 91.50 83 ILE A C 1
ATOM 669 O O . ILE A 1 83 ? 34.030 14.961 -39.283 1.00 91.50 83 ILE A O 1
ATOM 673 N N . ASP A 1 84 ? 32.919 16.239 -40.770 1.00 91.44 84 ASP A N 1
ATOM 674 C CA . ASP A 1 84 ? 33.256 17.559 -40.233 1.00 91.44 84 ASP A CA 1
ATOM 675 C C . ASP A 1 84 ? 32.250 17.919 -39.132 1.00 91.44 84 ASP A C 1
ATOM 677 O O . ASP A 1 84 ? 31.106 18.284 -39.419 1.00 91.44 84 ASP A O 1
ATOM 681 N N . LEU A 1 85 ? 32.664 17.805 -37.868 1.00 88.12 85 LEU A N 1
ATOM 682 C CA . LEU A 1 85 ? 31.768 18.003 -36.728 1.00 88.12 85 LEU A CA 1
ATOM 683 C C . LEU A 1 85 ? 31.175 19.416 -36.698 1.00 88.12 85 LEU A C 1
ATOM 685 O O . LEU A 1 85 ? 30.010 19.575 -36.347 1.00 88.12 85 LEU A O 1
ATOM 689 N N . LEU A 1 86 ? 31.925 20.436 -37.130 1.00 86.88 86 LEU A N 1
ATOM 690 C CA . LEU A 1 86 ? 31.456 21.827 -37.114 1.00 86.88 86 LEU A CA 1
ATOM 691 C C . LEU A 1 86 ? 30.309 22.087 -38.086 1.00 86.88 86 LEU A C 1
ATOM 693 O O . LEU A 1 86 ? 29.486 22.969 -37.847 1.00 86.88 86 LEU A O 1
ATOM 697 N N . LYS A 1 87 ? 30.278 21.365 -39.205 1.00 86.44 87 LYS A N 1
ATOM 698 C CA . LYS A 1 87 ? 29.225 21.519 -40.213 1.00 86.44 87 LYS A CA 1
ATOM 699 C C . LYS A 1 87 ? 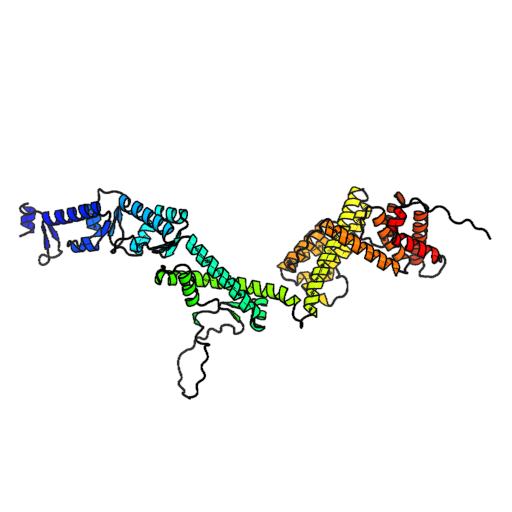28.069 20.569 -39.972 1.00 86.44 87 LYS A C 1
ATOM 701 O O . LYS A 1 87 ? 26.919 20.954 -40.156 1.00 86.44 87 LYS A O 1
ATOM 706 N N . PHE A 1 88 ? 28.391 19.341 -39.589 1.00 87.75 88 PHE A N 1
ATOM 707 C CA . PHE A 1 88 ? 27.422 18.264 -39.526 1.00 87.75 88 PHE A CA 1
ATOM 708 C C . PHE A 1 88 ? 26.610 18.283 -38.230 1.00 87.75 88 PHE A C 1
ATOM 710 O O . PHE A 1 88 ? 25.393 18.135 -38.293 1.00 87.75 88 PHE A O 1
ATOM 717 N N . LEU A 1 89 ? 27.242 18.522 -37.069 1.00 88.44 89 LEU A N 1
ATOM 718 C CA . LEU A 1 89 ? 26.533 18.491 -35.783 1.00 88.44 89 LEU A CA 1
ATOM 719 C C . LEU A 1 89 ? 25.400 19.521 -35.698 1.00 88.44 89 LEU A C 1
ATOM 721 O O . LEU A 1 89 ? 24.292 19.102 -35.380 1.00 88.44 89 LEU A O 1
ATOM 725 N N . PRO A 1 90 ? 25.587 20.813 -36.041 1.00 89.06 90 PRO A N 1
ATOM 726 C CA . PRO A 1 90 ? 24.501 21.786 -35.907 1.00 89.06 90 PRO A CA 1
ATOM 727 C C . PRO A 1 90 ? 23.304 21.467 -36.808 1.00 89.06 90 PRO A C 1
ATOM 729 O O . PRO A 1 90 ? 22.158 21.690 -36.431 1.00 89.06 90 PRO A O 1
ATOM 732 N N . GLN A 1 91 ? 23.558 20.923 -38.004 1.00 88.81 91 GLN A N 1
ATOM 733 C CA . GLN A 1 91 ? 22.494 20.498 -38.915 1.00 88.81 91 GLN A CA 1
ATOM 734 C C . GLN A 1 91 ? 21.748 19.281 -38.368 1.00 88.81 91 GLN A C 1
ATOM 736 O O . GLN A 1 91 ? 20.520 19.238 -38.423 1.00 88.81 91 GLN A O 1
ATOM 741 N N . LEU A 1 92 ? 22.480 18.310 -37.819 1.00 90.19 92 LEU A N 1
ATOM 742 C CA . LEU A 1 92 ? 21.898 17.132 -37.193 1.00 90.19 92 LEU A CA 1
ATOM 743 C C . LEU A 1 92 ? 21.056 17.511 -35.966 1.00 90.19 92 LEU A C 1
ATOM 745 O O . LEU A 1 92 ? 19.920 17.065 -35.856 1.00 90.19 92 LEU A O 1
ATOM 749 N N . GLU A 1 93 ? 21.579 18.372 -35.091 1.00 90.06 93 GLU A N 1
ATOM 750 C CA . GLU A 1 93 ? 20.887 18.886 -33.903 1.00 90.06 93 GLU A CA 1
ATOM 751 C C . GLU A 1 93 ? 19.584 19.606 -34.281 1.00 90.06 93 GLU A C 1
ATOM 753 O O . GLU A 1 93 ? 18.527 19.263 -33.755 1.00 90.06 93 GLU A O 1
ATOM 758 N N . MET A 1 94 ? 19.622 20.514 -35.265 1.00 88.88 94 MET A N 1
ATOM 759 C CA . MET A 1 94 ? 18.417 21.188 -35.769 1.00 88.88 94 MET A CA 1
ATOM 760 C C . MET A 1 94 ? 17.389 20.210 -36.353 1.00 88.88 94 MET A C 1
ATOM 762 O O . MET A 1 94 ? 16.186 20.387 -36.167 1.00 88.88 94 MET A O 1
ATOM 766 N N . ASN A 1 95 ? 17.835 19.189 -37.087 1.00 89.81 95 ASN A N 1
ATOM 767 C CA . ASN A 1 95 ? 16.933 18.197 -37.674 1.00 89.81 95 ASN A CA 1
ATOM 768 C C . ASN A 1 95 ? 16.288 17.308 -36.603 1.00 89.81 95 ASN A C 1
ATOM 770 O O . ASN A 1 95 ? 15.102 17.001 -36.711 1.00 89.81 95 ASN A O 1
ATOM 774 N N . ILE A 1 96 ? 17.037 16.937 -35.559 1.00 89.62 96 ILE A N 1
ATOM 775 C CA . ILE A 1 96 ? 16.509 16.199 -34.405 1.00 89.62 96 ILE A CA 1
ATOM 776 C C . ILE A 1 96 ? 15.485 17.056 -33.655 1.00 89.62 96 ILE A C 1
ATOM 778 O O . ILE A 1 96 ? 14.398 16.570 -33.349 1.00 89.62 96 ILE A O 1
ATOM 782 N N . GLU A 1 97 ? 15.789 18.332 -33.408 1.00 88.50 97 GLU A N 1
ATOM 783 C CA . GLU A 1 97 ? 14.870 19.260 -32.743 1.00 88.50 97 GLU A CA 1
ATOM 784 C C . GLU A 1 97 ? 13.559 19.407 -33.526 1.00 88.50 97 GLU A C 1
ATOM 786 O O . GLU A 1 97 ? 12.477 19.172 -32.987 1.00 88.50 97 GLU A O 1
ATOM 791 N N . ASN A 1 98 ? 13.645 19.694 -34.828 1.00 87.19 98 ASN A N 1
ATOM 792 C CA . ASN A 1 98 ? 12.468 19.824 -35.684 1.00 87.19 98 ASN A CA 1
ATOM 793 C C . ASN A 1 98 ? 11.667 18.521 -35.767 1.00 87.19 98 ASN A C 1
ATOM 795 O O . ASN A 1 98 ? 10.436 18.558 -35.761 1.00 87.19 98 ASN A O 1
ATOM 799 N N . GLY A 1 99 ? 12.340 17.372 -35.842 1.00 84.31 99 GLY A N 1
ATOM 800 C CA . GLY A 1 99 ? 11.685 16.071 -35.926 1.00 84.31 99 GLY A CA 1
ATOM 801 C C . GLY A 1 99 ? 10.930 15.708 -34.644 1.00 84.31 99 GLY A C 1
ATOM 802 O O . GLY A 1 99 ? 9.778 15.284 -34.720 1.00 84.31 99 GLY A O 1
ATOM 803 N N . LEU A 1 100 ? 11.515 15.972 -33.471 1.00 85.50 100 LEU A N 1
ATOM 804 C CA . LEU A 1 100 ? 10.848 15.747 -32.184 1.00 85.50 100 LEU A CA 1
ATOM 805 C C . LEU A 1 100 ? 9.648 16.675 -31.966 1.00 85.50 100 LEU A C 1
ATOM 807 O O . LEU A 1 100 ? 8.654 16.236 -31.395 1.00 85.50 100 LEU A O 1
ATOM 811 N N . VAL A 1 101 ? 9.714 17.922 -32.446 1.00 81.19 101 VAL A N 1
ATOM 812 C CA . VAL A 1 101 ? 8.605 18.888 -32.340 1.00 81.19 101 VAL A CA 1
ATOM 813 C C . VAL A 1 101 ? 7.470 18.585 -33.323 1.00 81.19 101 VAL A C 1
ATOM 815 O O . VAL A 1 101 ? 6.309 18.816 -32.997 1.00 81.19 101 VAL A O 1
ATOM 818 N N . SER A 1 102 ? 7.780 18.109 -34.534 1.00 74.94 102 SER A N 1
ATOM 819 C CA . SER A 1 102 ? 6.783 17.951 -35.607 1.00 74.94 102 SER A CA 1
ATOM 820 C C . SER A 1 102 ? 6.159 16.561 -35.694 1.00 74.94 102 SER A C 1
ATOM 822 O O . SER A 1 102 ? 4.946 16.456 -35.858 1.00 74.94 102 SER A O 1
ATOM 824 N N . ASN A 1 103 ? 6.972 15.509 -35.587 1.00 64.62 103 ASN A N 1
ATOM 825 C CA . ASN A 1 103 ? 6.559 14.135 -35.880 1.00 64.62 103 ASN A CA 1
ATOM 826 C C . ASN A 1 103 ? 6.577 13.232 -34.644 1.00 64.62 103 ASN A C 1
ATOM 828 O O . ASN A 1 103 ? 6.217 12.062 -34.731 1.00 64.62 103 ASN A O 1
ATOM 832 N N . GLU A 1 104 ? 7.008 13.764 -33.498 1.00 78.75 104 GLU A N 1
ATOM 833 C CA . GLU A 1 104 ? 7.129 13.057 -32.218 1.00 78.75 104 GLU A CA 1
ATOM 834 C C . GLU A 1 104 ? 8.080 11.833 -32.254 1.00 78.75 104 GLU A C 1
ATOM 836 O O . GLU A 1 104 ? 8.192 11.103 -31.269 1.00 78.75 104 GLU A O 1
ATOM 841 N N . TYR A 1 105 ? 8.806 11.621 -33.360 1.00 87.69 105 TYR A N 1
ATOM 842 C CA . TYR A 1 105 ? 9.887 10.647 -33.520 1.00 87.69 105 TYR A CA 1
ATOM 843 C C . TYR A 1 105 ? 10.916 11.128 -34.556 1.00 87.69 105 TYR A C 1
ATOM 845 O O . TYR A 1 105 ? 10.621 11.964 -35.412 1.00 87.69 105 TYR A O 1
ATOM 853 N N . VAL A 1 106 ? 12.131 10.581 -34.487 1.00 87.69 106 VAL A N 1
ATOM 854 C CA . VAL A 1 106 ? 13.226 10.869 -35.422 1.00 87.69 106 VAL A CA 1
ATOM 855 C C . VAL A 1 106 ? 13.948 9.582 -35.797 1.00 87.69 106 VAL A C 1
ATOM 857 O O . VAL A 1 106 ? 14.386 8.834 -34.924 1.00 87.69 106 VAL A O 1
ATOM 860 N N . ASP A 1 107 ? 14.110 9.357 -37.100 1.00 88.62 107 ASP A N 1
ATOM 861 C CA . ASP A 1 107 ? 14.993 8.328 -37.648 1.00 88.62 107 ASP A CA 1
ATOM 862 C C . ASP A 1 107 ? 16.335 8.949 -38.048 1.00 88.62 107 ASP A C 1
ATOM 864 O O . ASP A 1 107 ? 16.437 9.672 -39.042 1.00 88.62 107 ASP A O 1
ATOM 868 N N . ILE A 1 108 ? 17.383 8.648 -37.286 1.00 88.62 108 ILE A N 1
ATOM 869 C CA . ILE A 1 108 ? 18.730 9.174 -37.511 1.00 88.62 108 ILE A CA 1
ATOM 870 C C . ILE A 1 108 ? 19.315 8.648 -38.823 1.00 88.62 108 ILE A C 1
ATOM 872 O O . ILE A 1 108 ? 20.101 9.352 -39.453 1.00 88.62 108 ILE A O 1
ATOM 876 N N . THR A 1 109 ? 18.928 7.456 -39.287 1.00 87.69 109 THR A N 1
ATOM 877 C CA . THR A 1 109 ? 19.452 6.913 -40.550 1.00 87.69 109 THR A CA 1
ATOM 878 C C . THR A 1 109 ? 19.068 7.785 -41.741 1.00 87.69 109 THR A C 1
ATOM 880 O O . THR A 1 109 ? 19.879 7.963 -42.644 1.00 87.69 109 THR A O 1
ATOM 883 N N . THR A 1 110 ? 17.896 8.430 -41.697 1.00 86.56 110 THR A N 1
ATOM 884 C CA . THR A 1 110 ? 17.455 9.387 -42.728 1.00 86.56 110 THR A CA 1
ATOM 885 C C . THR A 1 110 ? 18.226 10.707 -42.699 1.00 86.56 110 THR A C 1
ATOM 887 O O . THR A 1 110 ? 18.270 11.423 -43.699 1.00 86.56 110 THR A O 1
ATOM 890 N N . LEU A 1 111 ? 18.850 11.029 -41.561 1.00 86.81 111 LEU A N 1
ATOM 891 C CA . LEU A 1 111 ? 19.660 12.232 -41.366 1.00 86.81 111 LEU A CA 1
ATOM 892 C C . LEU A 1 111 ? 21.144 11.989 -41.674 1.00 86.81 111 LEU A C 1
ATOM 894 O O . LEU A 1 111 ? 21.916 12.941 -41.800 1.00 86.81 111 LEU A O 1
ATOM 898 N N . MET A 1 112 ? 21.546 10.722 -41.794 1.00 87.44 112 MET A N 1
ATOM 899 C CA . MET A 1 112 ? 22.913 10.311 -42.081 1.00 87.44 112 MET A CA 1
ATOM 900 C C . MET A 1 112 ? 23.100 10.029 -43.578 1.00 87.44 112 MET A C 1
ATOM 902 O O . MET A 1 112 ? 22.184 9.560 -44.251 1.00 87.44 112 MET A O 1
ATOM 906 N N . PRO A 1 113 ? 24.299 10.264 -44.138 1.00 86.44 113 PRO A N 1
ATOM 907 C CA . PRO A 1 113 ? 24.586 9.832 -45.501 1.00 86.44 113 PRO A CA 1
ATOM 908 C C . PRO A 1 113 ? 24.512 8.303 -45.637 1.00 86.44 113 PRO A C 1
ATOM 910 O O . PRO A 1 113 ? 24.950 7.573 -44.752 1.00 86.44 113 PRO A O 1
ATOM 913 N N . ASN A 1 114 ? 24.026 7.816 -46.782 1.00 83.38 114 ASN A N 1
ATOM 914 C CA . ASN A 1 114 ? 23.697 6.399 -47.016 1.00 83.38 114 ASN A CA 1
ATOM 915 C C . ASN A 1 114 ? 24.839 5.397 -46.765 1.00 83.38 114 ASN A C 1
ATOM 917 O O . ASN A 1 114 ? 24.583 4.213 -46.562 1.00 83.38 114 ASN A O 1
ATOM 921 N N . SER A 1 115 ? 26.101 5.831 -46.833 1.00 82.94 115 SER A N 1
ATOM 922 C CA . SER A 1 115 ? 27.242 4.953 -46.551 1.00 82.94 115 SER A CA 1
ATOM 923 C C . SER A 1 115 ? 27.481 4.718 -45.056 1.00 82.94 115 SER A C 1
ATOM 925 O O . SER A 1 115 ? 28.234 3.805 -44.723 1.00 82.94 115 SER A O 1
ATOM 927 N N . PHE A 1 116 ? 26.892 5.515 -44.160 1.00 88.00 116 PHE A N 1
ATOM 928 C CA . PHE A 1 116 ? 27.034 5.343 -42.714 1.00 88.00 116 PHE A CA 1
ATOM 929 C C . PHE A 1 116 ? 25.984 4.368 -42.178 1.00 88.00 116 PHE A C 1
ATOM 931 O O . PHE A 1 116 ? 24.814 4.432 -42.541 1.00 88.00 116 PHE A O 1
ATOM 938 N N . ASN A 1 117 ? 26.416 3.461 -41.305 1.00 86.69 117 ASN A N 1
ATOM 939 C CA . ASN A 1 117 ? 25.569 2.431 -40.708 1.00 86.69 117 ASN A CA 1
ATOM 940 C C . ASN A 1 117 ? 25.340 2.671 -39.206 1.00 86.69 117 ASN A C 1
ATOM 942 O O . ASN A 1 117 ? 25.861 3.616 -38.616 1.00 86.69 117 ASN A O 1
ATOM 946 N N . GLU A 1 118 ? 24.590 1.781 -38.559 1.00 86.00 118 GLU A N 1
ATOM 947 C CA . GLU A 1 118 ? 24.263 1.879 -37.130 1.00 86.00 118 GLU A CA 1
ATOM 948 C C . GLU A 1 118 ? 25.497 1.961 -36.217 1.00 86.00 118 GLU A C 1
ATOM 950 O O . GLU A 1 118 ? 25.467 2.669 -35.214 1.00 86.00 118 GLU A O 1
ATOM 955 N N . ASN A 1 119 ? 26.607 1.301 -36.570 1.00 88.38 119 ASN A N 1
ATOM 956 C CA . ASN A 1 119 ? 27.842 1.361 -35.781 1.00 88.38 119 ASN A CA 1
ATOM 957 C C . ASN A 1 119 ? 28.533 2.727 -35.908 1.00 88.38 119 ASN A C 1
ATOM 959 O O . ASN A 1 119 ? 29.202 3.182 -34.978 1.00 88.38 119 ASN A O 1
ATOM 963 N N . ASP A 1 120 ? 28.397 3.379 -37.066 1.00 90.00 120 ASP A N 1
ATOM 964 C CA . ASP A 1 120 ? 28.885 4.742 -37.276 1.00 90.00 120 ASP A CA 1
ATOM 965 C C . ASP A 1 120 ? 28.085 5.735 -36.429 1.00 90.00 120 ASP A C 1
ATOM 967 O O . ASP A 1 120 ? 28.670 6.601 -35.776 1.00 90.00 120 ASP A O 1
ATOM 971 N N . ILE A 1 121 ? 26.763 5.557 -36.390 1.00 89.19 121 ILE A N 1
ATOM 972 C CA . ILE A 1 121 ? 25.855 6.330 -35.542 1.00 89.19 121 ILE A CA 1
ATOM 973 C C . ILE A 1 121 ? 26.226 6.112 -34.071 1.00 89.19 121 ILE A C 1
ATOM 975 O O . ILE A 1 121 ? 26.557 7.063 -33.372 1.00 89.19 121 ILE A O 1
ATOM 979 N N . GLU A 1 122 ? 26.315 4.869 -33.604 1.00 87.50 122 GLU A N 1
ATOM 980 C CA . GLU A 1 122 ? 26.691 4.571 -32.218 1.00 87.50 122 GLU A CA 1
ATOM 981 C C . GLU A 1 122 ? 28.035 5.216 -31.827 1.00 87.50 122 GLU A C 1
ATOM 983 O O . GLU A 1 122 ? 28.186 5.760 -30.730 1.00 87.50 122 GLU A O 1
ATOM 988 N N . LYS A 1 123 ? 29.019 5.212 -32.734 1.00 89.38 123 LYS A N 1
ATOM 989 C CA . LYS A 1 123 ? 30.316 5.859 -32.505 1.00 89.38 123 LYS A CA 1
ATOM 990 C C . LYS A 1 123 ? 30.212 7.386 -32.444 1.00 89.38 123 LYS A C 1
ATOM 992 O O . LYS A 1 123 ? 30.897 7.988 -31.614 1.00 89.38 123 LYS A O 1
ATOM 997 N N . LEU A 1 124 ? 29.374 8.004 -33.278 1.00 89.12 124 LEU A N 1
ATOM 998 C CA . LEU A 1 124 ? 29.096 9.443 -33.245 1.00 89.12 124 LEU A CA 1
ATOM 999 C C . LEU A 1 124 ? 28.519 9.852 -31.886 1.00 89.12 124 LEU A C 1
ATOM 1001 O O . LEU A 1 124 ? 29.108 10.685 -31.202 1.00 89.12 124 LEU A O 1
ATOM 1005 N N . PHE A 1 125 ? 27.450 9.191 -31.445 1.00 87.38 125 PHE A N 1
ATOM 1006 C CA . PHE A 1 125 ? 26.765 9.507 -30.187 1.00 87.38 125 PHE A CA 1
ATOM 1007 C C . PHE A 1 125 ? 27.583 9.164 -28.932 1.00 87.38 125 PHE A C 1
ATOM 1009 O O . PHE A 1 125 ? 27.365 9.758 -27.878 1.00 87.38 125 PHE A O 1
ATOM 1016 N N . LYS A 1 126 ? 28.546 8.235 -29.018 1.00 87.12 126 LYS A N 1
ATOM 1017 C CA . LYS A 1 126 ? 29.521 7.981 -27.939 1.00 87.12 126 LYS A CA 1
ATOM 1018 C C . LYS A 1 126 ? 30.607 9.047 -27.841 1.00 87.12 126 LYS A C 1
ATOM 1020 O O . LYS A 1 126 ? 31.169 9.235 -26.765 1.00 87.12 126 LYS A O 1
ATOM 1025 N N . THR A 1 127 ? 30.961 9.666 -28.963 1.00 86.38 127 THR A N 1
ATOM 1026 C CA . THR A 1 127 ? 32.049 10.649 -29.012 1.00 86.38 127 THR A CA 1
ATOM 1027 C C . THR A 1 127 ? 31.531 12.049 -28.694 1.00 86.38 127 THR A C 1
ATOM 1029 O O . THR A 1 127 ? 32.181 12.783 -27.955 1.00 86.38 127 THR A O 1
ATOM 1032 N N . GLU A 1 128 ? 30.337 12.387 -29.186 1.00 85.62 128 GLU A N 1
ATOM 1033 C CA . GLU A 1 128 ? 29.729 13.710 -29.051 1.00 85.62 128 GLU A CA 1
ATOM 1034 C C . GLU A 1 128 ? 28.524 13.676 -28.105 1.00 85.62 128 GLU A C 1
ATOM 1036 O O . GLU A 1 128 ? 27.425 13.247 -28.456 1.00 85.62 128 GLU A O 1
ATOM 1041 N N . ASN A 1 129 ? 28.728 14.159 -26.877 1.00 84.12 129 ASN A N 1
ATOM 1042 C CA . ASN A 1 129 ? 27.686 14.164 -25.848 1.00 84.12 129 ASN A CA 1
ATOM 1043 C C . ASN A 1 129 ? 26.636 15.270 -26.032 1.00 84.12 129 ASN A C 1
ATOM 1045 O O . ASN A 1 129 ? 25.560 15.155 -25.446 1.00 84.12 129 ASN A O 1
ATOM 1049 N N . SER A 1 130 ? 26.911 16.310 -26.833 1.00 85.81 130 SER A N 1
ATOM 1050 C CA . SER A 1 130 ? 25.987 17.441 -27.026 1.00 85.81 130 SER A CA 1
ATOM 1051 C C . SER A 1 130 ? 24.631 16.984 -27.557 1.00 85.81 130 SER A C 1
ATOM 1053 O O . SER A 1 130 ? 23.594 17.413 -27.055 1.00 85.81 130 SER A O 1
ATOM 1055 N N . ILE A 1 131 ? 24.629 16.028 -28.490 1.00 84.94 131 ILE A N 1
ATOM 1056 C CA . ILE A 1 131 ? 23.398 15.497 -29.073 1.00 84.94 131 ILE A CA 1
ATOM 1057 C C . ILE A 1 131 ? 22.591 14.730 -28.014 1.00 84.94 131 ILE A C 1
ATOM 1059 O O . ILE A 1 131 ? 21.375 14.877 -27.929 1.00 84.94 131 ILE A O 1
ATOM 1063 N N . ASN A 1 132 ? 23.255 13.957 -27.148 1.00 85.88 132 ASN A N 1
ATOM 1064 C CA . ASN A 1 132 ? 22.582 13.245 -26.058 1.00 85.88 132 ASN A CA 1
ATOM 1065 C C . ASN A 1 132 ? 21.967 14.211 -25.033 1.00 85.88 132 ASN A C 1
ATOM 1067 O O . ASN A 1 132 ? 20.902 13.931 -24.481 1.00 85.88 132 ASN A O 1
ATOM 1071 N N . GLU A 1 133 ? 22.634 15.332 -24.751 1.00 86.62 133 GLU A N 1
ATOM 1072 C CA . GLU A 1 133 ? 22.113 16.378 -23.866 1.00 86.62 133 GLU A CA 1
ATOM 1073 C C . GLU A 1 133 ? 20.924 17.114 -24.491 1.00 86.62 133 GLU A C 1
ATOM 1075 O O . GLU A 1 133 ? 19.929 17.342 -23.801 1.00 86.62 133 GLU A O 1
ATOM 1080 N N . LEU A 1 134 ? 20.988 17.414 -25.791 1.00 87.88 134 LEU A N 1
ATOM 1081 C CA . LEU A 1 134 ? 19.887 18.004 -26.551 1.00 87.88 134 LEU A CA 1
ATOM 1082 C C . LEU A 1 134 ? 18.657 17.092 -26.560 1.00 87.88 134 LEU A C 1
ATOM 1084 O O . LEU A 1 134 ? 17.555 17.527 -26.245 1.00 87.88 134 LEU A O 1
ATOM 1088 N N . ILE A 1 135 ? 18.840 15.808 -26.865 1.00 87.38 135 ILE A N 1
ATOM 1089 C CA . ILE A 1 135 ? 17.742 14.836 -26.874 1.00 87.38 135 ILE A CA 1
ATOM 1090 C C . ILE A 1 135 ? 17.074 14.794 -25.498 1.00 87.38 135 ILE A C 1
ATOM 1092 O O . ILE A 1 135 ? 15.856 14.900 -25.403 1.00 87.38 135 ILE A O 1
ATOM 1096 N N . LYS A 1 136 ? 17.858 14.744 -24.415 1.00 87.19 136 LYS A N 1
ATOM 1097 C CA . LYS A 1 136 ? 17.314 14.772 -23.050 1.00 87.19 136 LYS A CA 1
ATOM 1098 C C . LYS A 1 136 ? 16.592 16.078 -22.717 1.00 87.19 136 LYS A C 1
ATOM 1100 O O . LYS A 1 136 ? 15.571 16.028 -22.035 1.00 87.19 136 LYS A O 1
ATOM 1105 N N . SER A 1 137 ? 17.102 17.231 -23.155 1.00 86.69 137 SER A N 1
ATOM 1106 C CA . SER A 1 137 ? 16.482 18.533 -22.872 1.00 86.69 137 SER A CA 1
ATOM 1107 C C . SER A 1 137 ? 15.144 18.707 -23.594 1.00 86.69 137 SER A C 1
ATOM 1109 O O . SER A 1 137 ? 14.219 19.288 -23.029 1.00 86.69 137 SER A O 1
ATOM 1111 N N . LEU A 1 138 ? 15.016 18.121 -24.786 1.00 85.06 138 LEU A N 1
ATOM 1112 C CA . LEU A 1 138 ? 13.781 18.056 -25.567 1.00 85.06 138 LEU A CA 1
ATOM 1113 C C . LEU A 1 138 ? 12.834 16.930 -25.118 1.00 85.06 138 LEU A C 1
ATOM 1115 O O . LEU A 1 138 ? 11.729 16.806 -25.639 1.00 85.06 138 LEU A O 1
ATOM 1119 N N . GLY A 1 139 ? 13.245 16.102 -24.152 1.00 82.44 139 GLY A N 1
ATOM 1120 C CA . GLY A 1 139 ? 12.463 14.957 -23.694 1.00 82.44 139 GLY A CA 1
ATOM 1121 C C . GLY A 1 139 ? 12.397 13.815 -24.711 1.00 82.44 139 GLY A C 1
ATOM 1122 O O . GLY A 1 139 ? 11.422 13.081 -24.729 1.00 82.44 139 GLY A O 1
ATOM 1123 N N . GLY A 1 140 ? 13.3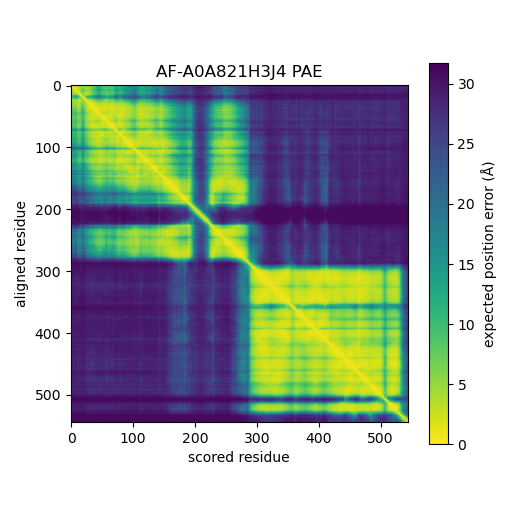87 13.661 -25.582 1.00 86.00 140 GLY A N 1
ATOM 1124 C CA . GLY A 1 140 ? 13.522 12.475 -26.419 1.00 86.00 140 GLY A CA 1
ATOM 1125 C C . GLY A 1 140 ? 14.176 11.306 -25.673 1.00 86.00 140 GLY A C 1
ATOM 1126 O O . GLY A 1 140 ? 15.005 11.503 -24.782 1.00 86.00 140 GLY A O 1
ATOM 1127 N N . GLU A 1 141 ? 13.843 10.082 -26.070 1.00 85.88 141 GLU A N 1
ATOM 1128 C CA . GLU A 1 141 ? 14.481 8.848 -25.605 1.00 85.88 141 GLU A CA 1
ATOM 1129 C C . GLU A 1 141 ? 14.864 7.960 -26.797 1.00 85.88 141 GLU A C 1
ATOM 1131 O O . GLU A 1 141 ? 14.162 7.904 -27.806 1.00 85.88 141 GLU A O 1
ATOM 1136 N N . PHE A 1 142 ? 15.995 7.262 -26.695 1.00 85.56 142 PHE A N 1
ATOM 1137 C CA . PHE A 1 142 ? 16.418 6.294 -27.706 1.00 85.56 142 PHE A CA 1
ATOM 1138 C C . PHE A 1 142 ? 15.688 4.963 -27.522 1.00 85.56 142 PHE A C 1
ATOM 1140 O O . PHE A 1 142 ? 15.786 4.344 -26.465 1.00 85.56 142 PHE A O 1
ATOM 1147 N N . ILE A 1 143 ? 15.019 4.487 -28.574 1.00 82.62 143 ILE A N 1
ATOM 1148 C CA . ILE A 1 143 ? 14.441 3.129 -28.620 1.00 82.62 143 ILE A CA 1
ATOM 1149 C C . ILE A 1 143 ? 15.477 2.129 -29.152 1.00 82.62 143 ILE A C 1
ATOM 1151 O O . ILE A 1 143 ? 15.530 0.975 -28.726 1.00 82.62 143 ILE A O 1
ATOM 1155 N N . SER A 1 144 ? 16.307 2.590 -30.087 1.00 81.50 144 SER A N 1
ATOM 1156 C CA . SER A 1 144 ? 17.436 1.878 -30.684 1.00 81.50 144 SER A CA 1
ATOM 1157 C C . SER A 1 144 ? 18.592 2.857 -30.900 1.00 81.50 144 SER A C 1
ATOM 1159 O O . SER A 1 144 ? 18.456 4.052 -30.652 1.00 81.50 144 SER A O 1
ATOM 1161 N N . ASN A 1 145 ? 19.717 2.383 -31.439 1.00 81.88 145 ASN A N 1
ATOM 1162 C CA . ASN A 1 145 ? 20.826 3.259 -31.835 1.00 81.88 145 ASN A CA 1
ATOM 1163 C C . ASN A 1 145 ? 20.461 4.242 -32.968 1.00 81.88 145 ASN A C 1
ATOM 1165 O O . ASN A 1 145 ? 21.236 5.148 -33.253 1.00 81.88 145 ASN A O 1
ATOM 1169 N N . THR A 1 146 ? 19.317 4.055 -33.627 1.00 83.94 146 THR A N 1
ATOM 1170 C CA . THR A 1 146 ? 18.902 4.781 -34.835 1.00 83.94 146 THR A CA 1
ATOM 1171 C C . THR A 1 146 ? 17.624 5.588 -34.660 1.00 83.94 146 THR A C 1
ATOM 1173 O O . THR A 1 146 ? 17.431 6.560 -35.384 1.00 83.94 146 THR A O 1
ATOM 1176 N N . PHE A 1 147 ? 16.773 5.235 -33.696 1.00 86.94 147 PHE A N 1
ATOM 1177 C CA . PHE A 1 147 ? 15.463 5.855 -33.518 1.00 86.94 147 PHE A CA 1
ATOM 1178 C C . PHE A 1 147 ? 15.337 6.562 -32.173 1.00 86.94 147 PHE A C 1
ATOM 1180 O O . PHE A 1 147 ? 15.624 5.989 -31.117 1.00 86.94 147 PHE A O 1
ATOM 1187 N N . ILE A 1 148 ? 14.825 7.791 -32.229 1.00 88.44 148 ILE A N 1
ATOM 1188 C CA . ILE A 1 148 ? 14.485 8.613 -31.068 1.00 88.44 148 ILE A CA 1
ATOM 1189 C C . ILE A 1 148 ? 12.970 8.807 -31.048 1.00 88.44 148 ILE A C 1
ATOM 1191 O O . ILE A 1 148 ? 12.373 9.128 -32.075 1.00 88.44 148 ILE A O 1
ATOM 1195 N N . ILE A 1 149 ? 12.351 8.654 -29.882 1.00 88.56 149 ILE A N 1
ATOM 1196 C CA . ILE A 1 149 ? 10.941 8.971 -29.650 1.00 88.56 149 ILE A CA 1
ATOM 1197 C C . ILE A 1 149 ? 10.814 10.172 -28.728 1.00 88.56 149 ILE A C 1
ATOM 1199 O O . ILE A 1 149 ? 11.567 10.305 -27.768 1.00 88.56 149 ILE A O 1
ATOM 1203 N N . GLY A 1 150 ? 9.869 11.056 -29.022 1.00 88.25 150 GLY A N 1
ATOM 1204 C CA . GLY A 1 150 ? 9.521 12.168 -28.152 1.00 88.25 150 GLY A CA 1
ATOM 1205 C C . GLY A 1 150 ? 8.673 11.711 -26.968 1.00 88.25 150 GLY A C 1
ATOM 1206 O O . GLY A 1 150 ? 7.791 10.857 -27.100 1.00 88.25 150 GLY A O 1
ATOM 1207 N N . LYS A 1 151 ? 8.892 12.338 -25.810 1.00 85.56 151 LYS A N 1
ATOM 1208 C CA . LYS A 1 151 ? 8.142 12.078 -24.576 1.00 85.56 151 LYS A CA 1
ATOM 1209 C C . LYS A 1 151 ? 6.632 12.182 -24.754 1.00 85.56 151 LYS A C 1
ATOM 1211 O O . LYS A 1 151 ? 5.915 11.383 -24.170 1.00 85.56 151 LYS A O 1
ATOM 1216 N N . GLU A 1 152 ? 6.136 13.118 -25.562 1.00 84.38 152 GLU A N 1
ATOM 1217 C CA . GLU A 1 152 ? 4.690 13.267 -25.774 1.00 84.38 152 GLU A CA 1
ATOM 1218 C C . GLU A 1 152 ? 4.064 12.021 -26.416 1.00 84.38 152 GLU A C 1
ATOM 1220 O O . GLU A 1 152 ? 3.026 11.544 -25.953 1.00 84.38 152 GLU A O 1
ATOM 1225 N N . LEU A 1 153 ? 4.710 11.443 -27.433 1.00 86.75 153 LEU A N 1
ATOM 1226 C CA . LEU A 1 153 ? 4.242 10.210 -28.067 1.00 86.75 153 LEU A CA 1
ATOM 1227 C C . LEU A 1 153 ? 4.366 9.017 -27.121 1.00 86.75 153 LEU A C 1
ATOM 1229 O O . LEU A 1 153 ? 3.435 8.218 -27.010 1.00 86.75 153 LEU A O 1
ATOM 1233 N N . GLN A 1 154 ? 5.480 8.923 -26.395 1.00 86.25 154 GLN A N 1
ATOM 1234 C CA . GLN A 1 154 ? 5.690 7.880 -25.393 1.00 86.25 154 GLN A CA 1
ATOM 1235 C C . GLN A 1 154 ? 4.618 7.933 -24.293 1.00 86.25 154 GLN A C 1
ATOM 1237 O O . GLN A 1 154 ? 4.019 6.909 -23.976 1.00 86.25 154 GLN A O 1
ATOM 1242 N N . GLU A 1 155 ? 4.288 9.123 -23.784 1.00 87.19 155 GLU A N 1
ATOM 1243 C CA . GLU A 1 155 ? 3.224 9.327 -22.798 1.00 87.19 155 GLU A CA 1
ATOM 1244 C C . GLU A 1 155 ? 1.836 8.990 -23.359 1.00 87.19 155 GLU A C 1
ATOM 1246 O O . GLU A 1 155 ? 1.024 8.391 -22.649 1.00 87.19 155 GLU A O 1
ATOM 1251 N N . LYS A 1 156 ? 1.546 9.315 -24.629 1.00 87.88 156 LYS A N 1
ATOM 1252 C CA . LYS A 1 156 ? 0.290 8.913 -25.292 1.00 87.88 156 LYS A CA 1
ATOM 1253 C C . LYS A 1 156 ? 0.172 7.391 -25.394 1.00 87.88 156 LYS A C 1
ATOM 1255 O O . LYS A 1 156 ? -0.887 6.847 -25.069 1.00 87.88 156 LYS A O 1
ATOM 1260 N N . ILE A 1 157 ? 1.244 6.710 -25.805 1.00 88.31 157 ILE A N 1
ATOM 1261 C CA . ILE A 1 157 ? 1.305 5.242 -25.887 1.00 88.31 157 ILE A CA 1
ATOM 1262 C C . ILE A 1 157 ? 1.127 4.631 -24.498 1.00 88.31 157 ILE A C 1
ATOM 1264 O O . ILE A 1 157 ? 0.263 3.772 -24.308 1.00 88.31 157 ILE A O 1
ATOM 1268 N N . ASP A 1 158 ? 1.875 5.111 -23.506 1.00 87.06 158 ASP A N 1
ATOM 1269 C CA . ASP A 1 158 ? 1.788 4.627 -22.133 1.00 87.06 158 ASP A CA 1
ATOM 1270 C C . ASP A 1 158 ? 0.397 4.822 -21.543 1.00 87.06 158 ASP A C 1
ATOM 1272 O O . ASP A 1 158 ? -0.152 3.894 -20.947 1.00 87.06 158 ASP A O 1
ATOM 1276 N N . LYS A 1 159 ? -0.203 6.000 -21.736 1.00 89.12 159 LYS A N 1
ATOM 1277 C CA . LYS A 1 159 ? -1.561 6.293 -21.281 1.00 89.12 159 LYS A CA 1
ATOM 1278 C C . LYS A 1 159 ? -2.564 5.329 -21.906 1.00 89.12 159 LYS A C 1
ATOM 1280 O O . LYS A 1 159 ? -3.348 4.729 -21.174 1.00 89.12 159 LYS A O 1
ATOM 1285 N N . LYS A 1 160 ? -2.504 5.122 -23.225 1.00 88.06 160 LYS A N 1
ATOM 1286 C CA . LYS A 1 160 ? -3.426 4.221 -23.925 1.00 88.06 160 LYS A CA 1
ATOM 1287 C C . LYS A 1 160 ? -3.275 2.771 -23.465 1.00 88.06 160 LYS A C 1
ATOM 1289 O O . LYS A 1 160 ? -4.272 2.099 -23.217 1.00 88.06 160 LYS A O 1
ATOM 1294 N N . LEU A 1 161 ? -2.041 2.292 -23.305 1.00 88.31 161 LEU A N 1
ATOM 1295 C CA . LEU A 1 161 ? -1.777 0.935 -22.819 1.00 88.31 161 LEU A CA 1
ATOM 1296 C C . LEU A 1 161 ? -2.181 0.757 -21.351 1.00 88.31 161 LEU A C 1
ATOM 1298 O O . LEU A 1 161 ? -2.661 -0.315 -20.982 1.00 88.31 161 LEU A O 1
ATOM 1302 N N . ASN A 1 162 ? -2.039 1.789 -20.518 1.00 87.38 162 ASN A N 1
ATOM 1303 C CA . ASN A 1 162 ? -2.499 1.766 -19.129 1.00 87.38 162 ASN A CA 1
ATOM 1304 C C . ASN A 1 162 ? -4.034 1.737 -19.043 1.00 87.38 162 ASN A C 1
ATOM 1306 O O . ASN A 1 162 ? -4.572 0.971 -18.248 1.00 87.38 162 ASN A O 1
ATOM 1310 N N . GLU A 1 163 ? -4.737 2.515 -19.873 1.00 88.44 163 GLU A N 1
ATOM 1311 C CA . GLU A 1 163 ? -6.205 2.474 -19.986 1.00 88.44 163 GLU A CA 1
ATOM 1312 C C . GLU A 1 163 ? -6.688 1.073 -20.385 1.00 88.44 163 GLU A C 1
ATOM 1314 O O . GLU A 1 163 ? -7.565 0.510 -19.732 1.00 88.44 163 GLU A O 1
ATOM 1319 N N . ILE A 1 164 ? -6.057 0.466 -21.397 1.00 87.06 164 ILE A N 1
ATOM 1320 C CA . ILE A 1 164 ? -6.374 -0.905 -21.815 1.00 87.06 164 ILE A CA 1
ATOM 1321 C C . ILE A 1 164 ? -6.072 -1.893 -20.692 1.00 87.06 164 ILE A C 1
ATOM 1323 O O . ILE A 1 164 ? -6.889 -2.763 -20.421 1.00 87.06 164 ILE A O 1
ATOM 1327 N N . SER A 1 165 ? -4.938 -1.749 -20.003 1.00 86.69 165 SER A N 1
ATOM 1328 C CA . SER A 1 165 ? -4.582 -2.608 -18.867 1.00 86.69 165 SER A CA 1
ATOM 1329 C C . SER A 1 165 ? -5.632 -2.549 -17.760 1.00 86.69 165 SER A C 1
ATOM 1331 O O . SER A 1 165 ? -5.985 -3.586 -17.208 1.00 86.69 165 SER A O 1
ATOM 1333 N N . GLN A 1 166 ? -6.162 -1.360 -17.459 1.00 83.81 166 GLN A N 1
ATOM 1334 C CA . GLN A 1 166 ? -7.241 -1.186 -16.485 1.00 83.81 166 GLN A CA 1
ATOM 1335 C C . GLN A 1 166 ? -8.531 -1.863 -16.944 1.00 83.81 166 GLN A C 1
ATOM 1337 O O . GLN A 1 166 ? -9.094 -2.656 -16.193 1.00 83.81 166 GLN A O 1
ATOM 1342 N N . GLU A 1 167 ? -8.964 -1.614 -18.180 1.00 85.06 167 GLU A N 1
ATOM 1343 C CA . GLU A 1 167 ? -10.187 -2.205 -18.728 1.00 85.06 167 GLU A CA 1
ATOM 1344 C C . GLU A 1 167 ? -10.100 -3.740 -18.796 1.00 85.06 167 GLU A C 1
ATOM 1346 O O . GLU A 1 167 ? -11.043 -4.447 -18.431 1.00 85.06 167 GLU A O 1
ATOM 1351 N N . TYR A 1 168 ? -8.957 -4.270 -19.235 1.00 84.19 168 TYR A N 1
ATOM 1352 C CA . TYR A 1 168 ? -8.723 -5.708 -19.340 1.00 84.19 168 TYR A CA 1
ATOM 1353 C C . TYR A 1 168 ? -8.648 -6.363 -17.959 1.00 84.19 168 TYR A C 1
ATOM 1355 O O . TYR A 1 168 ? -9.295 -7.386 -17.737 1.00 84.19 168 TYR A O 1
ATOM 1363 N N . ALA A 1 169 ? -7.953 -5.735 -17.003 1.00 83.31 169 ALA A N 1
ATOM 1364 C CA . ALA A 1 169 ? -7.872 -6.231 -15.633 1.00 83.31 169 ALA A CA 1
ATOM 1365 C C . ALA A 1 169 ? -9.248 -6.234 -14.957 1.00 83.31 169 ALA A C 1
ATOM 1367 O O . ALA A 1 169 ? -9.567 -7.171 -14.234 1.00 83.31 169 ALA A O 1
ATOM 1368 N N . GLU A 1 170 ? -10.089 -5.225 -15.201 1.00 79.25 170 GLU A N 1
ATOM 1369 C CA . GLU A 1 170 ? -11.472 -5.193 -14.712 1.00 79.25 170 GLU A CA 1
ATOM 1370 C C . GLU A 1 170 ? -12.311 -6.322 -15.315 1.00 79.25 170 GLU A C 1
ATOM 1372 O O . GLU A 1 170 ? -12.963 -7.066 -14.577 1.00 79.25 170 GLU A O 1
ATOM 1377 N N . LYS A 1 171 ? -12.258 -6.501 -16.640 1.00 81.31 171 LYS A N 1
ATOM 1378 C CA . LYS A 1 171 ? -12.981 -7.568 -17.348 1.00 81.31 171 LYS A CA 1
ATOM 1379 C C . LYS A 1 171 ? -12.560 -8.961 -16.877 1.00 81.31 171 LYS A C 1
ATOM 1381 O O . LYS A 1 171 ? -13.425 -9.770 -16.534 1.00 81.31 171 LYS A O 1
ATOM 1386 N N . GLU A 1 172 ? -11.259 -9.239 -16.812 1.00 80.75 172 GLU A N 1
ATOM 1387 C CA . GLU A 1 172 ? -10.743 -10.531 -16.344 1.00 80.75 172 GLU A CA 1
ATOM 1388 C C . GLU A 1 172 ? -10.990 -10.743 -14.848 1.00 80.75 172 GLU A C 1
ATOM 1390 O O . GLU A 1 172 ? -11.293 -11.857 -14.432 1.00 80.75 172 GLU A O 1
ATOM 1395 N N . CYS A 1 173 ? -10.951 -9.693 -14.025 1.00 76.69 173 CYS A N 1
ATOM 1396 C CA . CYS A 1 173 ? -11.303 -9.781 -12.608 1.00 76.69 173 CYS A CA 1
ATOM 1397 C C . CYS A 1 173 ? -12.784 -10.158 -12.397 1.00 76.69 173 CYS A C 1
ATOM 1399 O O . CYS A 1 173 ? -13.126 -10.964 -11.520 1.00 76.69 173 CYS A O 1
ATOM 1401 N N . VAL A 1 174 ? -13.690 -9.630 -13.228 1.00 72.56 174 VAL A N 1
ATOM 1402 C CA . VAL A 1 174 ? -15.107 -10.025 -13.220 1.00 72.56 174 VAL A CA 1
ATOM 1403 C C . VAL A 1 174 ? -15.267 -11.494 -13.625 1.00 72.56 174 VAL A C 1
ATOM 1405 O O . VAL A 1 174 ? -16.036 -12.207 -12.982 1.00 72.56 174 VAL A O 1
ATOM 1408 N N . GLN A 1 175 ? -14.506 -11.954 -14.622 1.00 74.62 175 GLN A N 1
ATOM 1409 C CA . GLN A 1 175 ? -14.543 -13.321 -15.162 1.00 74.62 175 GLN A CA 1
ATOM 1410 C C . GLN A 1 175 ? -13.593 -14.311 -14.456 1.00 74.62 175 GLN A C 1
ATOM 1412 O O . GLN A 1 175 ? -13.455 -15.453 -14.893 1.00 74.62 175 GLN A O 1
ATOM 1417 N N . CYS A 1 176 ? -12.941 -13.889 -13.370 1.00 75.75 176 CYS A N 1
ATOM 1418 C CA . CYS A 1 176 ? -11.881 -14.642 -12.706 1.00 75.75 176 CYS A CA 1
ATOM 1419 C C . CYS A 1 176 ? -12.384 -16.002 -12.193 1.00 75.75 176 CYS A C 1
ATOM 1421 O O . CYS A 1 176 ? -13.387 -16.079 -11.476 1.00 75.75 176 CYS A O 1
ATOM 1423 N N . THR A 1 177 ? -11.683 -17.085 -12.548 1.00 74.00 177 THR A N 1
ATOM 1424 C CA . THR A 1 177 ? -12.036 -18.439 -12.102 1.00 74.00 177 THR A CA 1
ATOM 1425 C C . THR A 1 177 ? -11.649 -18.652 -10.632 1.00 74.00 177 THR A C 1
ATOM 1427 O O . THR A 1 177 ? -10.669 -18.072 -10.160 1.00 74.00 177 THR A O 1
ATOM 1430 N N . PRO A 1 178 ? -12.344 -19.535 -9.885 1.00 64.88 178 PRO A N 1
ATOM 1431 C CA . PRO A 1 178 ? -11.987 -19.839 -8.494 1.00 64.88 178 PRO A CA 1
ATOM 1432 C C . PRO A 1 178 ? -10.549 -20.360 -8.314 1.00 64.88 178 PRO A C 1
ATOM 1434 O O . PRO A 1 178 ? -9.940 -20.153 -7.267 1.00 64.88 178 PRO A O 1
ATOM 1437 N N . GLN A 1 179 ? -10.001 -21.021 -9.338 1.00 70.44 179 GLN A N 1
ATOM 1438 C CA . GLN A 1 179 ? -8.629 -21.542 -9.362 1.00 70.44 179 GLN A CA 1
ATOM 1439 C C . GLN A 1 179 ? -7.601 -20.411 -9.512 1.00 70.44 179 GLN A C 1
ATOM 1441 O O . GLN A 1 179 ? -6.703 -20.292 -8.679 1.00 70.44 179 GLN A O 1
ATOM 1446 N N . MET A 1 180 ? -7.800 -19.524 -10.494 1.00 69.00 180 MET A N 1
ATOM 1447 C CA . MET A 1 180 ? -6.978 -18.325 -10.704 1.00 69.00 180 MET A CA 1
ATOM 1448 C C . MET A 1 180 ? -7.004 -17.420 -9.466 1.00 69.00 180 MET A C 1
ATOM 1450 O O . MET A 1 180 ? -5.979 -16.918 -9.011 1.00 69.00 180 MET A O 1
ATOM 1454 N N . TYR A 1 181 ? -8.180 -17.287 -8.858 1.00 68.56 181 TYR A N 1
ATOM 1455 C CA . TYR A 1 181 ? -8.376 -16.553 -7.619 1.00 68.56 181 TYR A CA 1
ATOM 1456 C C . TYR A 1 181 ? -7.558 -17.132 -6.450 1.00 68.56 181 TYR A C 1
ATOM 1458 O O . TYR A 1 181 ? -6.828 -16.400 -5.778 1.00 68.56 181 TYR A O 1
ATOM 1466 N N . ALA A 1 182 ? -7.628 -18.449 -6.219 1.00 67.56 182 ALA A N 1
ATOM 1467 C CA . ALA A 1 182 ? -6.845 -19.114 -5.176 1.00 67.56 182 ALA A CA 1
ATOM 1468 C C . ALA A 1 182 ? -5.334 -18.956 -5.407 1.00 67.56 182 ALA A C 1
ATOM 1470 O O . ALA A 1 182 ? -4.584 -18.736 -4.453 1.00 67.56 182 ALA A O 1
ATOM 1471 N N . ALA A 1 183 ? -4.896 -18.993 -6.667 1.00 72.38 183 ALA A N 1
ATOM 1472 C CA . ALA A 1 183 ? -3.506 -18.763 -7.028 1.00 72.38 183 ALA A CA 1
ATOM 1473 C C . ALA A 1 183 ? -3.046 -17.328 -6.719 1.00 72.38 183 ALA A C 1
ATOM 1475 O O . ALA A 1 183 ? -1.949 -17.158 -6.193 1.00 72.38 183 ALA A O 1
ATOM 1476 N N . VAL A 1 184 ? -3.876 -16.301 -6.942 1.00 76.38 184 VAL A N 1
ATOM 1477 C CA . VAL A 1 184 ? -3.549 -14.908 -6.570 1.00 76.38 184 VAL A CA 1
ATOM 1478 C C . VAL A 1 184 ? -3.342 -14.762 -5.057 1.00 76.38 184 VAL A C 1
ATOM 1480 O O . VAL A 1 184 ? -2.382 -14.121 -4.626 1.00 76.38 184 VAL A O 1
ATOM 1483 N N . ILE A 1 185 ? -4.210 -15.369 -4.240 1.00 71.38 185 ILE A N 1
ATOM 1484 C CA . ILE A 1 185 ? -4.125 -15.288 -2.770 1.00 71.38 185 ILE A CA 1
ATOM 1485 C C . ILE A 1 185 ? -2.916 -16.056 -2.228 1.00 71.38 185 ILE A C 1
ATOM 1487 O O . ILE A 1 185 ? -2.248 -15.588 -1.308 1.00 71.38 185 ILE A O 1
ATOM 1491 N N . GLN A 1 186 ? -2.608 -17.213 -2.813 1.00 71.44 186 GLN A N 1
ATOM 1492 C CA . GLN A 1 186 ? -1.457 -18.032 -2.427 1.00 71.44 186 GLN A CA 1
ATOM 1493 C C . GLN A 1 186 ? -0.128 -17.528 -3.015 1.00 71.44 186 GLN A C 1
ATOM 1495 O O . GLN A 1 186 ? 0.916 -18.095 -2.706 1.00 71.44 186 GLN A O 1
ATOM 1500 N N . GLY A 1 187 ? -0.151 -16.481 -3.850 1.00 77.00 187 GLY A N 1
ATOM 1501 C CA . GLY A 1 187 ? 1.040 -15.954 -4.525 1.00 77.00 187 GLY A CA 1
ATOM 1502 C C . GLY A 1 187 ? 1.585 -16.865 -5.633 1.00 77.00 187 GLY A C 1
ATOM 1503 O O . GLY A 1 187 ? 2.750 -16.757 -5.995 1.00 77.00 187 GLY A O 1
ATOM 1504 N N . ASN A 1 188 ? 0.748 -17.751 -6.174 1.00 78.12 188 ASN A N 1
ATOM 1505 C CA . ASN A 1 188 ? 1.088 -18.779 -7.162 1.00 78.12 188 ASN A CA 1
ATOM 1506 C C . ASN A 1 188 ? 0.643 -18.422 -8.595 1.00 78.12 188 ASN A C 1
ATOM 1508 O O . ASN A 1 188 ? 0.499 -19.315 -9.432 1.00 78.12 188 ASN A O 1
ATOM 1512 N N . ILE A 1 189 ? 0.403 -17.137 -8.879 1.00 82.31 189 ILE A N 1
ATOM 1513 C CA . ILE A 1 189 ? 0.069 -16.634 -10.219 1.00 82.31 189 ILE A CA 1
ATOM 1514 C C . ILE A 1 189 ? 1.310 -16.058 -10.908 1.00 82.31 189 ILE A C 1
ATOM 1516 O O . ILE A 1 189 ? 2.097 -15.339 -10.292 1.00 82.31 189 ILE A O 1
ATOM 1520 N N . THR A 1 190 ? 1.492 -16.363 -12.191 1.00 84.44 190 THR A N 1
ATOM 1521 C CA . THR A 1 190 ? 2.629 -15.876 -12.988 1.00 84.44 190 THR A CA 1
ATOM 1522 C C . THR A 1 190 ? 2.200 -15.435 -14.388 1.00 84.44 190 THR A C 1
ATOM 1524 O O . THR A 1 190 ? 1.069 -15.667 -14.813 1.00 84.44 190 THR A O 1
ATOM 1527 N N . LEU A 1 191 ? 3.093 -14.761 -15.118 1.00 82.50 191 LEU A N 1
ATOM 1528 C CA . LEU A 1 191 ? 2.838 -14.402 -16.512 1.00 82.50 191 LEU A CA 1
ATOM 1529 C C . LEU A 1 191 ? 2.921 -15.631 -17.417 1.00 82.50 191 LEU A C 1
ATOM 1531 O O . LEU A 1 191 ? 3.858 -16.425 -17.326 1.00 82.50 191 LEU A O 1
ATOM 1535 N N . ALA A 1 192 ? 1.967 -15.752 -18.335 1.00 79.31 192 ALA A N 1
ATOM 1536 C CA . ALA A 1 192 ? 2.008 -16.765 -19.375 1.00 79.31 192 ALA A CA 1
ATOM 1537 C C . ALA A 1 192 ? 3.222 -16.530 -20.284 1.00 79.31 192 ALA A C 1
ATOM 1539 O O . ALA A 1 192 ? 3.398 -15.454 -20.858 1.00 79.31 192 ALA A O 1
ATOM 1540 N N . ASN A 1 193 ? 4.057 -17.558 -20.440 1.00 64.38 193 ASN A N 1
ATOM 1541 C CA . ASN A 1 193 ? 5.188 -17.502 -21.356 1.00 64.38 193 ASN A CA 1
ATOM 1542 C C . ASN A 1 193 ? 4.682 -17.472 -22.811 1.00 64.38 193 ASN A C 1
ATOM 1544 O O . ASN A 1 193 ? 4.066 -18.451 -23.249 1.00 64.38 193 ASN A O 1
ATOM 1548 N N . PRO A 1 194 ? 4.993 -16.423 -23.602 1.00 52.28 194 PRO A N 1
ATOM 1549 C CA . PRO A 1 194 ? 4.536 -16.307 -24.991 1.00 52.28 194 PRO A CA 1
ATOM 1550 C C . PRO A 1 194 ? 4.967 -17.496 -25.865 1.00 52.28 194 PRO A C 1
ATOM 1552 O O . PRO A 1 194 ? 4.274 -17.875 -26.804 1.00 52.28 194 PRO A O 1
ATOM 1555 N N . SER A 1 195 ? 6.091 -18.132 -25.523 1.00 45.16 195 SER A N 1
ATOM 1556 C CA . SER A 1 195 ? 6.681 -19.254 -26.261 1.00 45.16 195 SER A CA 1
ATOM 1557 C C . SER A 1 195 ? 5.935 -20.589 -26.102 1.00 45.16 195 SER A C 1
ATOM 1559 O O . SER A 1 195 ? 6.224 -21.529 -26.842 1.00 45.16 195 SER A O 1
ATOM 1561 N N . LEU A 1 196 ? 4.998 -20.700 -25.149 1.00 42.09 196 LEU A N 1
ATOM 1562 C CA . LEU A 1 196 ? 4.270 -21.944 -24.843 1.00 42.09 196 LEU A CA 1
ATOM 1563 C C . LEU A 1 196 ? 2.799 -21.928 -25.290 1.00 42.09 196 LEU A C 1
ATOM 1565 O O . LEU A 1 196 ? 2.158 -22.980 -25.306 1.00 42.09 196 LEU A O 1
ATOM 1569 N N . VAL A 1 197 ? 2.264 -20.785 -25.729 1.00 40.31 197 VAL A N 1
ATOM 1570 C CA . VAL A 1 197 ? 0.869 -20.675 -26.182 1.00 40.31 197 VAL A CA 1
ATOM 1571 C C . VAL A 1 197 ? 0.769 -21.019 -27.672 1.00 40.31 197 VAL A C 1
ATOM 1573 O O . VAL A 1 197 ? 0.592 -20.164 -28.534 1.00 40.31 197 VAL A O 1
ATOM 1576 N N . LYS A 1 198 ? 0.871 -22.312 -28.000 1.00 33.38 198 LYS A N 1
ATOM 1577 C CA . LYS A 1 198 ? 0.374 -22.838 -29.281 1.00 33.38 198 LYS A CA 1
ATOM 1578 C C . LYS A 1 198 ? -0.992 -23.491 -29.081 1.00 33.38 198 LYS A C 1
ATOM 1580 O O . LYS A 1 198 ? -1.079 -24.655 -28.709 1.00 33.38 198 LYS A O 1
ATOM 1585 N N . GLY A 1 199 ? -2.033 -22.737 -29.436 1.00 32.81 199 GLY A N 1
ATOM 1586 C CA . GLY A 1 199 ? -3.279 -23.265 -29.994 1.00 32.81 199 GLY A CA 1
ATOM 1587 C C . GLY A 1 199 ? -4.362 -23.682 -29.000 1.00 32.81 199 GLY A C 1
ATOM 1588 O O . GLY A 1 199 ? -4.545 -24.866 -28.743 1.00 32.81 199 GLY A O 1
ATOM 1589 N N . ALA A 1 200 ? -5.182 -22.722 -28.573 1.00 30.34 200 ALA A N 1
ATOM 1590 C CA . ALA A 1 200 ? -6.535 -22.988 -28.086 1.00 30.34 200 ALA A CA 1
ATOM 1591 C C . ALA A 1 200 ? -7.553 -22.128 -28.853 1.00 30.34 200 ALA A C 1
ATOM 1593 O O . ALA A 1 200 ? -8.297 -21.341 -28.282 1.00 30.34 200 ALA A O 1
ATOM 1594 N N . SER A 1 201 ? -7.588 -22.284 -30.177 1.00 31.91 201 SER A N 1
ATOM 1595 C CA . SER A 1 201 ? -8.743 -21.910 -30.995 1.00 31.91 201 SER A CA 1
ATOM 1596 C C . SER A 1 201 ? -9.333 -23.190 -31.587 1.00 31.91 201 SER A C 1
ATOM 1598 O O . SER A 1 201 ? -8.672 -23.970 -32.272 1.00 31.91 201 SER A O 1
ATOM 1600 N N . GLY A 1 202 ? -10.575 -23.480 -31.204 1.00 29.23 202 GLY A N 1
ATOM 1601 C CA . GLY A 1 202 ? -11.223 -24.752 -31.479 1.00 29.23 202 GLY A CA 1
ATOM 1602 C C . GLY A 1 202 ? -11.508 -24.992 -32.962 1.00 29.23 202 GLY A C 1
ATOM 1603 O O . GLY A 1 202 ? -12.066 -24.143 -33.654 1.00 29.23 202 GLY A O 1
ATOM 1604 N N . LYS A 1 203 ? -11.244 -26.221 -33.417 1.00 25.41 203 LYS A N 1
ATOM 1605 C CA . LYS A 1 203 ? -12.017 -26.858 -34.491 1.00 25.41 203 LYS A CA 1
ATOM 1606 C C . LYS A 1 203 ? -11.981 -28.381 -34.343 1.00 25.41 203 LYS A C 1
ATOM 1608 O O . LYS A 1 203 ? -10.926 -29.003 -34.376 1.00 25.41 203 LYS A O 1
ATOM 1613 N N . LYS A 1 204 ? -13.163 -28.978 -34.157 1.00 28.28 204 LYS A N 1
ATOM 1614 C CA . LYS A 1 204 ? -13.403 -30.427 -34.227 1.00 28.28 204 LYS A CA 1
ATOM 1615 C C . LYS A 1 204 ? -13.162 -30.922 -35.659 1.00 28.28 204 LYS A C 1
ATOM 1617 O O . LYS A 1 204 ? -13.852 -30.454 -36.559 1.00 28.28 204 LYS A O 1
ATOM 1622 N N . SER A 1 205 ? -12.322 -31.944 -35.835 1.00 23.91 205 SER A N 1
ATOM 1623 C CA . SER A 1 205 ? -12.505 -32.975 -36.873 1.00 23.91 205 SER A CA 1
ATOM 1624 C C . SER A 1 205 ? -11.651 -34.227 -36.606 1.00 23.91 205 SER A C 1
ATOM 1626 O O . SER A 1 205 ? -10.428 -34.187 -36.669 1.00 23.91 205 SER A O 1
ATOM 1628 N N . SER A 1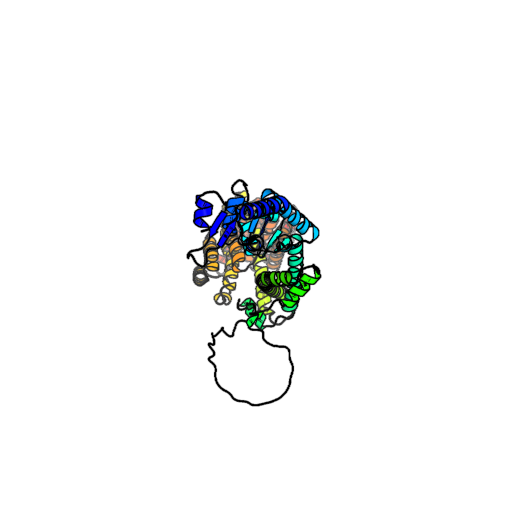 206 ? -12.352 -35.314 -36.278 1.00 25.09 206 SER A N 1
ATOM 1629 C CA . SER A 1 206 ? -12.148 -36.726 -36.657 1.00 25.09 206 SER A CA 1
ATOM 1630 C C . SER A 1 206 ? -10.765 -37.261 -37.095 1.00 25.09 206 SER A C 1
ATOM 1632 O O . SER A 1 206 ? -10.255 -36.912 -38.153 1.00 25.09 206 SER A O 1
ATOM 1634 N N . THR A 1 207 ? -10.333 -38.292 -36.353 1.00 25.84 207 THR A N 1
ATOM 1635 C CA . THR A 1 207 ? -9.786 -39.591 -36.816 1.00 25.84 207 THR A CA 1
ATOM 1636 C C . THR A 1 207 ? -8.465 -39.617 -37.605 1.00 25.84 207 THR A C 1
ATOM 1638 O O . THR A 1 207 ? -8.435 -39.377 -38.803 1.00 25.84 207 THR A O 1
ATOM 1641 N N . SER A 1 208 ? -7.390 -40.130 -36.993 1.00 24.59 208 SER A N 1
ATOM 1642 C CA . SER A 1 208 ? -6.824 -41.450 -37.347 1.00 24.59 208 SER A CA 1
ATOM 1643 C C . SER A 1 208 ? -5.507 -41.755 -36.618 1.00 24.59 208 SER A C 1
ATOM 1645 O O . SER A 1 208 ? -4.702 -40.897 -36.276 1.00 24.59 208 SER A O 1
ATOM 1647 N N . THR A 1 209 ? -5.351 -43.043 -36.351 1.00 27.09 209 THR A N 1
ATOM 1648 C CA . THR A 1 209 ? -4.239 -43.768 -35.738 1.00 27.09 209 THR A CA 1
ATOM 1649 C C . THR A 1 209 ? -2.919 -43.670 -36.509 1.00 27.09 209 THR A C 1
ATOM 1651 O O . THR A 1 209 ? -2.900 -43.897 -37.715 1.00 27.09 209 THR A O 1
ATOM 1654 N N . GLY A 1 210 ? -1.794 -43.511 -35.799 1.00 24.77 210 GLY A N 1
ATOM 1655 C CA . GLY A 1 210 ? -0.460 -43.687 -36.385 1.00 24.77 210 GLY A CA 1
ATOM 1656 C C . GLY A 1 210 ? 0.694 -43.570 -35.384 1.00 24.77 210 GLY A C 1
ATOM 1657 O O . GLY A 1 210 ? 1.180 -42.484 -35.102 1.00 24.77 210 GLY A O 1
ATOM 1658 N N . LYS A 1 211 ? 1.158 -44.712 -34.866 1.00 29.39 211 LYS A N 1
ATOM 1659 C CA . LYS A 1 211 ? 2.399 -44.881 -34.085 1.00 29.39 211 LYS A CA 1
ATOM 1660 C C . LYS A 1 211 ? 3.622 -44.369 -34.867 1.00 29.39 211 LYS A C 1
ATOM 1662 O O . LYS A 1 211 ? 3.889 -44.898 -35.942 1.00 29.39 211 LYS A O 1
ATOM 1667 N N . ARG A 1 212 ? 4.473 -43.534 -34.252 1.00 26.58 212 ARG A N 1
ATOM 1668 C CA . ARG A 1 212 ? 5.942 -43.654 -34.380 1.00 26.58 212 ARG A CA 1
ATOM 1669 C C . ARG A 1 212 ? 6.699 -42.947 -33.249 1.00 26.58 212 ARG A C 1
ATOM 1671 O O . ARG A 1 212 ? 6.368 -41.843 -32.841 1.00 26.58 212 ARG A O 1
ATOM 1678 N N . LYS A 1 213 ? 7.682 -43.683 -32.728 1.00 26.36 213 LYS A N 1
ATOM 1679 C CA . LYS A 1 213 ? 8.605 -43.368 -31.632 1.00 26.36 213 LYS A CA 1
ATOM 1680 C C . LYS A 1 213 ? 9.701 -42.396 -32.083 1.00 26.36 213 LYS A C 1
ATOM 1682 O O . LYS A 1 213 ? 10.214 -42.562 -33.185 1.00 26.36 213 LYS A O 1
ATOM 1687 N N . GLY A 1 214 ? 10.164 -41.573 -31.139 1.00 24.42 214 GLY A N 1
ATOM 1688 C CA . GLY A 1 214 ? 11.577 -41.206 -31.008 1.00 24.42 214 GLY A CA 1
ATOM 1689 C C . GLY A 1 214 ? 11.896 -39.722 -31.170 1.00 24.42 214 GLY A C 1
ATOM 1690 O O . GLY A 1 214 ? 12.101 -39.280 -32.288 1.00 24.42 214 GLY A O 1
ATOM 1691 N N . ALA A 1 215 ? 12.015 -38.997 -30.054 1.00 24.75 215 ALA A N 1
ATOM 1692 C CA . ALA A 1 215 ? 13.055 -37.987 -29.828 1.00 24.75 215 ALA A CA 1
ATOM 1693 C C . ALA A 1 215 ? 12.973 -37.480 -28.378 1.00 24.75 215 ALA A C 1
ATOM 1695 O O . ALA A 1 215 ? 11.895 -37.179 -27.872 1.00 24.75 215 ALA A O 1
ATOM 1696 N N . SER A 1 216 ? 14.137 -37.461 -27.734 1.00 30.34 216 SER A N 1
ATOM 1697 C CA . SER A 1 216 ? 14.449 -36.992 -26.382 1.00 30.34 216 SER A CA 1
ATOM 1698 C C . SER A 1 216 ? 13.631 -35.775 -25.931 1.00 30.34 216 SER A C 1
ATOM 1700 O O . SER A 1 216 ? 13.738 -34.697 -26.510 1.00 30.34 216 SER A O 1
ATOM 1702 N N . LYS A 1 217 ? 12.838 -35.957 -24.870 1.00 26.56 217 LYS A N 1
ATOM 1703 C CA . LYS A 1 217 ? 12.151 -34.887 -24.146 1.00 26.56 217 LYS A CA 1
ATOM 1704 C C . LYS A 1 217 ? 12.919 -34.671 -22.840 1.00 26.56 217 LYS A C 1
ATOM 1706 O O . LYS A 1 217 ? 12.724 -35.415 -21.884 1.00 26.56 217 LYS A O 1
ATOM 1711 N N . PHE A 1 218 ? 13.811 -33.680 -22.828 1.00 25.27 218 PHE A N 1
ATOM 1712 C CA . PHE A 1 218 ? 14.163 -32.982 -21.592 1.00 25.27 218 PHE A CA 1
ATOM 1713 C C . PHE A 1 218 ? 12.879 -32.290 -21.129 1.00 25.27 218 PHE A C 1
ATOM 1715 O O . PHE A 1 218 ? 12.463 -31.281 -21.691 1.00 25.27 218 PHE A O 1
ATOM 1722 N N . ILE A 1 219 ? 12.181 -32.933 -20.198 1.00 27.70 219 ILE A N 1
ATOM 1723 C CA . ILE A 1 219 ? 11.078 -32.339 -19.456 1.00 27.70 219 ILE A CA 1
ATOM 1724 C C . ILE A 1 219 ? 11.748 -31.749 -18.222 1.00 27.70 219 ILE A C 1
ATOM 1726 O O . ILE A 1 219 ? 12.054 -32.478 -17.284 1.00 27.70 219 ILE A O 1
ATOM 1730 N N . GLU A 1 220 ? 12.045 -30.452 -18.256 1.00 28.84 220 GLU A N 1
ATOM 1731 C CA . GLU A 1 220 ? 12.108 -29.706 -17.005 1.00 28.84 220 GLU A CA 1
ATOM 1732 C C . GLU A 1 220 ? 10.689 -29.714 -16.439 1.00 28.84 220 GLU A C 1
ATOM 1734 O O . GLU A 1 220 ? 9.747 -29.202 -17.048 1.00 28.84 220 GLU A O 1
ATOM 1739 N N . GLU A 1 221 ? 10.532 -30.405 -15.315 1.00 27.22 221 GLU A N 1
ATOM 1740 C CA . GLU A 1 221 ? 9.321 -30.418 -14.510 1.00 27.22 221 GLU A CA 1
ATOM 1741 C C . GLU A 1 221 ? 9.051 -28.998 -13.995 1.00 27.22 221 GLU A C 1
ATOM 1743 O O . GLU A 1 221 ? 9.496 -28.600 -12.922 1.00 27.22 221 GLU A O 1
ATOM 1748 N N . THR A 1 222 ? 8.305 -28.204 -14.759 1.00 31.81 222 THR A N 1
ATOM 1749 C CA . THR A 1 222 ? 7.632 -27.030 -14.207 1.00 31.81 222 THR A CA 1
ATOM 1750 C C . THR A 1 222 ? 6.473 -27.523 -13.350 1.00 31.81 222 THR A C 1
ATOM 1752 O O . THR A 1 222 ? 5.541 -28.142 -13.869 1.00 31.81 222 THR A O 1
ATOM 1755 N N . ASN A 1 223 ? 6.558 -27.271 -12.041 1.00 34.91 223 ASN A N 1
ATOM 1756 C CA . ASN A 1 223 ? 5.515 -27.523 -11.045 1.00 34.91 223 ASN A CA 1
ATOM 1757 C C . ASN A 1 223 ? 4.112 -27.241 -11.607 1.00 34.91 223 ASN A C 1
ATOM 1759 O O . ASN A 1 223 ? 3.763 -26.099 -11.898 1.00 34.91 223 ASN A O 1
ATOM 1763 N N . SER A 1 224 ? 3.289 -28.283 -11.715 1.00 45.66 224 SER A N 1
ATOM 1764 C CA . SER A 1 224 ? 1.965 -28.277 -12.350 1.00 45.66 224 SER A CA 1
ATOM 1765 C C . SER A 1 224 ? 0.865 -27.533 -11.573 1.00 45.66 224 SER A C 1
ATOM 1767 O O . SER A 1 224 ? -0.309 -27.815 -11.782 1.00 45.66 224 SER A O 1
ATOM 1769 N N . ASN A 1 225 ? 1.224 -26.622 -10.664 1.00 53.62 225 ASN A N 1
ATOM 1770 C CA . ASN A 1 225 ? 0.289 -25.935 -9.763 1.00 53.62 225 ASN A CA 1
ATOM 1771 C C . ASN A 1 225 ? 0.325 -24.396 -9.881 1.00 53.62 225 ASN A C 1
ATOM 1773 O O . ASN A 1 225 ? -0.258 -23.723 -9.035 1.00 53.62 225 ASN A O 1
ATOM 1777 N N . GLN A 1 226 ? 1.015 -23.826 -10.875 1.00 60.34 226 GLN A N 1
ATOM 1778 C CA . GLN A 1 226 ? 1.051 -22.373 -11.085 1.00 60.34 226 GLN A CA 1
ATOM 1779 C C . GLN A 1 226 ? 0.043 -21.957 -12.157 1.00 60.34 226 GLN A C 1
ATOM 1781 O O . GLN A 1 226 ? 0.094 -22.442 -13.286 1.00 60.34 226 GLN A O 1
ATOM 1786 N N . GLU A 1 227 ? -0.861 -21.053 -11.790 1.00 78.75 227 GLU A N 1
ATOM 1787 C CA . GLU A 1 227 ? -1.805 -20.440 -12.725 1.00 78.75 227 GLU A CA 1
ATOM 1788 C C . GLU A 1 227 ? -1.119 -19.309 -13.492 1.00 78.75 227 GLU A C 1
ATOM 1790 O O . GLU A 1 227 ? -0.254 -18.602 -12.959 1.00 78.75 227 GLU A O 1
ATOM 1795 N N . THR A 1 228 ? -1.500 -19.135 -14.757 1.00 83.19 228 THR A N 1
ATOM 1796 C CA . THR A 1 228 ? -0.864 -18.154 -15.641 1.00 83.19 228 THR A CA 1
ATOM 1797 C C . THR A 1 228 ? -1.867 -17.188 -16.235 1.00 83.19 228 THR A C 1
ATOM 1799 O O . THR A 1 228 ? -2.911 -17.611 -16.726 1.00 83.19 228 THR A O 1
ATOM 1802 N N . ILE A 1 229 ? -1.498 -15.912 -16.287 1.00 84.19 229 ILE A N 1
ATOM 1803 C CA . ILE A 1 229 ? -2.281 -14.854 -16.924 1.00 84.19 229 ILE A CA 1
ATOM 1804 C C . ILE A 1 229 ? -1.478 -14.196 -18.044 1.00 84.19 229 ILE A C 1
ATOM 1806 O O . ILE A 1 229 ? -0.262 -14.021 -17.939 1.00 84.19 229 ILE A O 1
ATOM 1810 N N . SER A 1 230 ? -2.148 -13.851 -19.138 1.00 83.12 230 SER A N 1
ATOM 1811 C CA . SER A 1 230 ? -1.552 -13.140 -20.267 1.00 83.12 230 SER A CA 1
ATOM 1812 C C . SER A 1 230 ? -2.169 -11.757 -20.388 1.00 83.12 230 SER A C 1
ATOM 1814 O O . SER A 1 230 ? -3.386 -11.626 -20.325 1.00 83.12 230 SER A O 1
ATOM 1816 N N . PHE A 1 231 ? -1.340 -10.746 -20.631 1.00 85.56 231 PHE A N 1
ATOM 1817 C CA . PHE A 1 231 ? -1.828 -9.461 -21.125 1.00 85.56 231 PHE A CA 1
ATOM 1818 C C . PHE A 1 231 ? -2.294 -9.590 -22.595 1.00 85.56 231 PHE A C 1
ATOM 1820 O O . PHE A 1 231 ? -2.312 -10.690 -23.157 1.00 85.56 231 PHE A O 1
ATOM 1827 N N . ILE A 1 232 ? -2.665 -8.478 -23.238 1.00 84.75 232 ILE A N 1
ATOM 1828 C CA . ILE A 1 232 ? -2.976 -8.458 -24.673 1.00 84.75 232 ILE A CA 1
ATOM 1829 C C . ILE A 1 232 ? -1.780 -8.931 -25.508 1.00 84.75 232 ILE A C 1
ATOM 1831 O O . ILE A 1 232 ? -0.621 -8.820 -25.105 1.00 84.75 232 ILE A O 1
ATOM 1835 N N . SER A 1 233 ? -2.067 -9.464 -26.693 1.00 87.31 233 SER A N 1
ATOM 1836 C CA . SER A 1 233 ? -1.031 -9.959 -27.599 1.00 87.31 233 SER A CA 1
ATOM 1837 C C . SER A 1 233 ? -0.128 -8.832 -28.116 1.00 87.31 233 SER A C 1
ATOM 1839 O O . SER A 1 233 ? -0.527 -7.667 -28.171 1.00 87.31 233 SER A O 1
ATOM 1841 N N . LYS A 1 234 ? 1.083 -9.186 -28.567 1.00 86.12 234 LYS A N 1
ATOM 1842 C CA . LYS A 1 234 ? 1.971 -8.234 -29.250 1.00 86.12 234 LYS A CA 1
ATOM 1843 C C . LYS A 1 234 ? 1.280 -7.577 -30.450 1.00 86.12 234 LYS A C 1
ATOM 1845 O O . LYS A 1 234 ? 1.387 -6.369 -30.604 1.00 86.12 234 LYS A O 1
ATOM 1850 N N . ASP A 1 235 ? 0.518 -8.330 -31.243 1.00 87.00 235 ASP A N 1
ATOM 1851 C CA . ASP A 1 235 ? -0.198 -7.801 -32.416 1.00 87.00 235 ASP A CA 1
ATOM 1852 C C . ASP A 1 235 ? -1.256 -6.749 -32.040 1.00 87.00 235 ASP A C 1
ATOM 1854 O O . ASP A 1 235 ? -1.486 -5.778 -32.766 1.00 87.00 235 ASP A O 1
ATOM 1858 N N . GLU A 1 236 ? -1.870 -6.901 -30.870 1.00 86.50 236 GLU A N 1
ATOM 1859 C CA . GLU A 1 236 ? -2.837 -5.937 -30.356 1.00 86.50 236 GLU A CA 1
ATOM 1860 C C . GLU A 1 236 ? -2.153 -4.651 -29.885 1.00 86.50 236 GLU A C 1
ATOM 1862 O O . GLU A 1 236 ? -2.625 -3.564 -30.209 1.00 86.50 236 GLU A O 1
ATOM 1867 N N . ILE A 1 237 ? -0.986 -4.749 -29.234 1.00 87.88 237 ILE A N 1
ATOM 1868 C CA . ILE A 1 237 ? -0.149 -3.578 -28.919 1.00 87.88 237 ILE A CA 1
ATOM 1869 C C . ILE A 1 237 ? 0.237 -2.835 -30.203 1.00 87.88 237 ILE A C 1
ATOM 1871 O O . ILE A 1 237 ? 0.044 -1.620 -30.271 1.00 87.88 237 ILE A O 1
ATOM 1875 N N . LYS A 1 238 ? 0.694 -3.549 -31.244 1.00 89.69 238 LYS A N 1
ATOM 1876 C CA . LYS A 1 238 ? 1.017 -2.943 -32.549 1.00 89.69 238 LYS A CA 1
ATOM 1877 C C . LYS A 1 238 ? -0.172 -2.171 -33.119 1.00 89.69 238 LYS A C 1
ATOM 1879 O O . LYS A 1 238 ? -0.018 -1.052 -33.600 1.00 89.69 238 LYS A O 1
ATOM 1884 N N . THR A 1 239 ? -1.369 -2.748 -33.027 1.00 89.62 239 THR A N 1
ATOM 1885 C CA . THR A 1 239 ? -2.606 -2.114 -33.502 1.00 89.62 239 THR A CA 1
ATOM 1886 C C . THR A 1 239 ? -2.912 -0.828 -32.730 1.00 89.62 239 THR A C 1
ATOM 1888 O O . THR A 1 239 ? -3.264 0.179 -33.336 1.00 89.62 239 THR A O 1
ATOM 1891 N N . GLN A 1 240 ? -2.734 -0.823 -31.406 1.00 88.62 240 GLN A N 1
ATOM 1892 C CA . GLN A 1 240 ? -2.969 0.370 -30.584 1.00 88.62 240 GLN A CA 1
ATOM 1893 C C . GLN A 1 240 ? -1.957 1.481 -30.861 1.00 88.62 240 GLN A C 1
ATOM 1895 O O . GLN A 1 240 ? -2.341 2.646 -30.909 1.00 88.62 240 GLN A O 1
ATOM 1900 N N . ILE A 1 241 ? -0.690 1.135 -31.101 1.00 88.25 241 ILE A N 1
ATOM 1901 C CA . ILE A 1 241 ? 0.336 2.111 -31.490 1.00 88.25 241 ILE A CA 1
ATOM 1902 C C . ILE A 1 241 ? -0.019 2.745 -32.845 1.00 88.25 241 ILE A C 1
ATOM 1904 O O . ILE A 1 241 ? 0.007 3.969 -32.954 1.00 88.25 241 ILE A O 1
ATOM 1908 N N . ARG A 1 242 ? -0.458 1.951 -33.835 1.00 88.94 242 ARG A N 1
ATOM 1909 C CA . ARG A 1 242 ? -0.915 2.471 -35.142 1.00 88.94 242 ARG A CA 1
ATOM 1910 C C . ARG A 1 242 ? -2.106 3.422 -35.039 1.00 88.94 242 ARG A C 1
ATOM 1912 O O . ARG A 1 242 ? -2.207 4.354 -35.822 1.00 88.94 242 ARG A O 1
ATOM 1919 N N . ILE A 1 243 ? -3.014 3.198 -34.087 1.00 88.75 243 ILE A N 1
ATOM 1920 C CA . ILE A 1 243 ? -4.155 4.102 -33.856 1.00 88.75 243 ILE A CA 1
ATOM 1921 C C . ILE A 1 243 ? -3.685 5.462 -33.324 1.00 88.75 243 ILE A C 1
ATOM 1923 O O . ILE A 1 243 ? -4.311 6.481 -33.606 1.00 88.75 243 ILE A O 1
ATOM 1927 N N . ILE A 1 244 ? -2.614 5.483 -32.528 1.00 86.31 244 ILE A N 1
ATOM 1928 C CA . ILE A 1 244 ? -2.069 6.715 -31.946 1.00 86.31 244 ILE A CA 1
ATOM 1929 C C . ILE A 1 244 ? -1.302 7.508 -32.999 1.00 86.31 244 ILE A C 1
ATOM 1931 O O . ILE A 1 244 ? -1.440 8.728 -33.060 1.00 86.31 244 ILE A O 1
ATOM 1935 N N . ASN A 1 245 ? -0.501 6.818 -33.807 1.00 85.06 245 ASN A N 1
ATOM 1936 C CA . ASN A 1 245 ? 0.248 7.431 -34.887 1.00 85.06 245 ASN A CA 1
ATOM 1937 C C . ASN A 1 245 ? 0.373 6.442 -36.057 1.00 85.06 245 ASN A C 1
ATOM 1939 O O . ASN A 1 245 ? 1.117 5.463 -35.987 1.00 85.06 245 ASN A O 1
ATOM 1943 N N . GLU A 1 246 ? -0.393 6.704 -37.119 1.00 83.56 246 GLU A N 1
ATOM 1944 C CA . GLU A 1 246 ? -0.453 5.876 -38.331 1.00 83.56 246 GLU A CA 1
ATOM 1945 C C . GLU A 1 246 ? 0.828 5.984 -39.174 1.00 83.56 246 GLU A C 1
ATOM 1947 O O . GLU A 1 246 ? 1.172 5.050 -39.893 1.00 83.56 246 GLU A O 1
ATOM 1952 N N . GLU A 1 247 ? 1.562 7.091 -39.036 1.00 82.62 247 GLU A N 1
ATOM 1953 C CA . GLU A 1 247 ? 2.766 7.403 -39.815 1.00 82.62 247 GLU A CA 1
ATOM 1954 C C . GLU A 1 247 ? 4.029 6.701 -39.272 1.00 82.62 247 GLU A C 1
ATOM 1956 O O . GLU A 1 247 ? 5.097 6.788 -39.877 1.00 82.62 247 GLU A O 1
ATOM 1961 N N . LEU A 1 248 ? 3.937 5.995 -38.136 1.00 84.88 248 LEU A N 1
ATOM 1962 C CA . LEU A 1 248 ? 5.061 5.249 -37.564 1.00 84.88 248 LEU A CA 1
ATOM 1963 C C . LEU A 1 248 ? 5.454 4.053 -38.458 1.00 84.88 248 LEU A C 1
ATOM 1965 O O . LEU A 1 248 ? 4.614 3.193 -38.732 1.00 84.88 248 LEU A O 1
ATOM 1969 N N . PRO A 1 249 ? 6.739 3.920 -38.838 1.00 85.56 249 PRO A N 1
ATOM 1970 C CA . PRO A 1 249 ? 7.245 2.743 -39.537 1.00 85.56 249 PRO A CA 1
ATOM 1971 C C . PRO A 1 249 ? 7.044 1.435 -38.757 1.00 85.56 249 PRO A C 1
ATOM 1973 O O . PRO A 1 249 ? 7.246 1.377 -37.541 1.00 85.56 249 PRO A O 1
ATOM 1976 N N . ASP A 1 250 ? 6.744 0.353 -39.481 1.00 85.62 250 ASP A N 1
ATOM 1977 C CA . ASP A 1 250 ? 6.500 -0.984 -38.916 1.00 85.62 250 ASP A CA 1
ATOM 1978 C C . ASP A 1 250 ? 7.676 -1.503 -38.069 1.00 85.62 250 ASP A C 1
ATOM 1980 O O . ASP A 1 250 ? 7.465 -2.117 -37.024 1.00 85.62 250 ASP A O 1
ATOM 1984 N N . GLU A 1 251 ? 8.913 -1.202 -38.470 1.00 83.94 251 GLU A N 1
ATOM 1985 C CA . GLU A 1 251 ? 10.123 -1.572 -37.723 1.00 83.94 251 GLU A CA 1
ATOM 1986 C C . GLU A 1 251 ? 10.167 -0.917 -36.333 1.00 83.94 251 GLU A C 1
ATOM 1988 O O . GLU A 1 251 ? 10.522 -1.566 -35.346 1.00 83.94 251 GLU A O 1
ATOM 1993 N N . ILE A 1 252 ? 9.742 0.348 -36.226 1.00 83.69 252 ILE A N 1
ATOM 1994 C CA . ILE A 1 252 ? 9.680 1.071 -34.949 1.00 83.69 252 ILE A CA 1
ATOM 1995 C C . ILE A 1 252 ? 8.569 0.495 -34.076 1.00 83.69 252 ILE A C 1
ATOM 1997 O O . ILE A 1 252 ? 8.763 0.297 -32.877 1.00 83.69 252 ILE A O 1
ATOM 2001 N N . ILE A 1 253 ? 7.410 0.203 -34.669 1.00 87.50 253 ILE A N 1
ATOM 2002 C CA . ILE A 1 253 ? 6.275 -0.391 -33.958 1.00 87.50 253 ILE A CA 1
ATOM 2003 C C . ILE A 1 253 ? 6.674 -1.743 -33.354 1.00 87.50 253 ILE A C 1
ATOM 2005 O O . ILE A 1 253 ? 6.318 -2.034 -32.209 1.00 87.50 253 ILE A O 1
ATOM 2009 N N . ASP A 1 254 ? 7.441 -2.549 -34.086 1.00 87.12 254 ASP A N 1
ATOM 2010 C CA . ASP A 1 254 ? 7.925 -3.848 -33.625 1.00 87.12 254 ASP A CA 1
ATOM 2011 C C . ASP A 1 254 ? 8.910 -3.709 -32.458 1.00 87.12 254 ASP A C 1
ATOM 2013 O O . ASP A 1 254 ? 8.722 -4.353 -31.421 1.00 87.12 254 ASP A O 1
ATOM 2017 N N . LEU A 1 255 ? 9.886 -2.803 -32.570 1.00 85.06 255 LEU A N 1
ATOM 2018 C CA . LEU A 1 255 ? 10.846 -2.508 -31.500 1.00 85.06 255 LEU A CA 1
ATOM 2019 C C . LEU A 1 255 ? 10.164 -1.962 -30.237 1.00 85.06 255 LEU A C 1
ATOM 2021 O O . LEU A 1 255 ? 10.433 -2.427 -29.127 1.00 85.06 255 LEU A O 1
ATOM 2025 N N . LEU A 1 256 ? 9.246 -1.005 -30.398 1.00 85.44 256 LEU A N 1
ATOM 2026 C CA . LEU A 1 256 ? 8.441 -0.460 -29.305 1.00 85.44 256 LEU A CA 1
ATOM 2027 C C . LEU A 1 256 ? 7.625 -1.553 -28.628 1.00 85.44 256 LEU A C 1
ATOM 2029 O O . LEU A 1 256 ? 7.606 -1.647 -27.402 1.00 85.44 256 LEU A O 1
ATOM 2033 N N . THR A 1 257 ? 6.971 -2.400 -29.419 1.00 87.81 257 THR A N 1
ATOM 2034 C CA . THR A 1 257 ? 6.159 -3.497 -28.899 1.00 87.81 257 THR A CA 1
ATOM 2035 C C . THR A 1 257 ? 7.010 -4.466 -28.089 1.00 87.81 257 THR A C 1
ATOM 2037 O O . THR A 1 257 ? 6.605 -4.849 -26.996 1.00 87.81 257 THR A O 1
ATOM 2040 N N . ASP A 1 258 ? 8.194 -4.839 -28.567 1.00 86.69 258 ASP A N 1
ATOM 2041 C CA . ASP A 1 258 ? 9.074 -5.768 -27.858 1.00 86.69 258 ASP A CA 1
ATOM 2042 C C . ASP A 1 258 ? 9.592 -5.197 -26.532 1.00 86.69 258 ASP A C 1
ATOM 2044 O O . ASP A 1 258 ? 9.543 -5.888 -25.505 1.00 86.69 258 ASP A O 1
ATOM 2048 N N . ASN A 1 259 ? 10.001 -3.926 -26.528 1.00 84.25 259 ASN A N 1
ATOM 2049 C CA . ASN A 1 259 ? 10.462 -3.235 -25.326 1.00 84.25 259 ASN A CA 1
ATOM 2050 C C . ASN A 1 259 ? 9.329 -3.065 -24.300 1.00 84.25 259 ASN A C 1
ATOM 2052 O O . ASN A 1 259 ? 9.495 -3.376 -23.117 1.00 84.25 259 ASN A O 1
ATOM 2056 N N . LEU A 1 260 ? 8.150 -2.628 -24.752 1.00 84.81 260 LEU A N 1
ATOM 2057 C CA . LEU A 1 260 ? 7.009 -2.349 -23.882 1.00 84.81 260 LEU A CA 1
ATOM 2058 C C . LEU A 1 260 ? 6.318 -3.620 -23.390 1.00 84.81 260 LEU A C 1
ATOM 2060 O O . LEU A 1 260 ? 5.849 -3.641 -22.255 1.00 84.81 260 LEU A O 1
ATOM 2064 N N . TYR A 1 261 ? 6.259 -4.689 -24.191 1.00 85.50 261 TYR A N 1
ATOM 2065 C CA . TYR A 1 261 ? 5.480 -5.887 -23.863 1.00 85.50 261 TYR A CA 1
ATOM 2066 C C . TYR A 1 261 ? 5.902 -6.502 -22.528 1.00 85.50 261 TYR A C 1
ATOM 2068 O O . TYR A 1 261 ? 5.048 -6.820 -21.702 1.00 85.50 261 TYR A O 1
ATOM 2076 N N . SER A 1 262 ? 7.208 -6.647 -22.285 1.00 81.50 262 SER A N 1
ATOM 2077 C CA . SER A 1 262 ? 7.715 -7.245 -21.041 1.00 81.50 262 SER A CA 1
ATOM 2078 C C . SER A 1 262 ? 7.382 -6.393 -19.809 1.00 81.50 262 SER A C 1
ATOM 2080 O O . SER A 1 262 ? 6.912 -6.915 -18.794 1.00 81.50 262 SER A O 1
ATOM 2082 N N . ILE A 1 263 ? 7.557 -5.074 -19.926 1.00 83.00 263 ILE A N 1
ATOM 2083 C CA . ILE A 1 263 ? 7.313 -4.097 -18.863 1.00 83.00 263 ILE A CA 1
ATOM 2084 C C . ILE A 1 263 ? 5.814 -4.012 -18.563 1.00 83.00 263 ILE A C 1
ATOM 2086 O O . ILE A 1 263 ? 5.397 -4.169 -17.414 1.00 83.00 263 ILE A O 1
ATOM 2090 N N . LYS A 1 264 ? 4.993 -3.823 -19.600 1.00 85.88 264 LYS A N 1
ATOM 2091 C CA . LYS A 1 264 ? 3.538 -3.681 -19.487 1.00 85.88 264 LYS A CA 1
ATOM 2092 C C . LYS A 1 264 ? 2.865 -4.961 -19.029 1.00 85.88 264 LYS A C 1
ATOM 2094 O O . LYS A 1 264 ? 1.979 -4.887 -18.191 1.00 85.88 264 LYS A O 1
ATOM 2099 N N . SER A 1 265 ? 3.329 -6.129 -19.474 1.00 84.50 265 SER A N 1
ATOM 2100 C CA . SER A 1 265 ? 2.809 -7.407 -18.972 1.00 84.50 265 SER A CA 1
ATOM 2101 C C . SER A 1 265 ? 3.024 -7.544 -17.465 1.00 84.50 265 SER A C 1
ATOM 2103 O O . SER A 1 265 ? 2.128 -7.981 -16.749 1.00 84.50 265 SER A O 1
ATOM 2105 N N . ARG A 1 266 ? 4.185 -7.125 -16.947 1.00 84.94 266 ARG A N 1
ATOM 2106 C CA . ARG A 1 266 ? 4.448 -7.154 -15.503 1.00 84.94 266 ARG A CA 1
ATOM 2107 C C . ARG A 1 266 ? 3.580 -6.159 -14.734 1.00 84.94 266 ARG A C 1
ATOM 2109 O O . ARG A 1 266 ? 2.976 -6.540 -13.739 1.00 84.94 266 ARG A O 1
ATOM 2116 N N . GLN A 1 267 ? 3.468 -4.926 -15.226 1.00 85.81 267 GLN A N 1
ATOM 2117 C CA . GLN A 1 267 ? 2.577 -3.917 -14.640 1.00 85.81 267 GLN A CA 1
ATOM 2118 C C . GLN A 1 267 ? 1.114 -4.381 -14.645 1.00 85.81 267 GLN A C 1
ATOM 2120 O O . GLN A 1 267 ? 0.397 -4.178 -13.668 1.00 85.81 267 GLN A O 1
ATOM 2125 N N . TYR A 1 268 ? 0.688 -5.047 -15.719 1.00 88.12 268 TYR A N 1
ATOM 2126 C CA . TYR A 1 268 ? -0.629 -5.656 -15.830 1.00 88.12 268 TYR A CA 1
ATOM 2127 C C . TYR A 1 268 ? -0.849 -6.744 -14.777 1.00 88.12 268 TYR A C 1
ATOM 2129 O O . TYR A 1 268 ? -1.884 -6.734 -14.119 1.00 88.12 268 TYR A O 1
ATOM 2137 N N . LEU A 1 269 ? 0.117 -7.649 -14.571 1.00 84.56 269 LEU A N 1
ATOM 2138 C CA . LEU A 1 269 ? 0.025 -8.679 -13.531 1.00 84.56 269 LEU A CA 1
ATOM 2139 C C . LEU A 1 269 ? -0.165 -8.051 -12.144 1.00 84.56 269 LEU A C 1
ATOM 2141 O O . LEU A 1 269 ? -1.054 -8.468 -11.403 1.00 84.56 269 LEU A O 1
ATOM 2145 N N . ASP A 1 270 ? 0.637 -7.041 -11.806 1.00 85.19 270 ASP A N 1
ATOM 2146 C CA . ASP A 1 270 ? 0.547 -6.353 -10.515 1.00 85.19 270 ASP A CA 1
ATOM 2147 C C . ASP A 1 270 ? -0.822 -5.673 -10.342 1.00 85.19 270 ASP A C 1
ATOM 2149 O O . ASP A 1 270 ? -1.477 -5.833 -9.307 1.00 85.19 270 ASP A O 1
ATOM 2153 N N . LEU A 1 271 ? -1.300 -4.986 -11.386 1.00 85.25 271 LEU A N 1
ATOM 2154 C CA . LEU A 1 271 ? -2.618 -4.352 -11.421 1.00 85.25 271 LEU A CA 1
ATOM 2155 C C . LEU A 1 271 ? -3.750 -5.382 -11.292 1.00 85.25 271 LEU A C 1
ATOM 2157 O O . LEU A 1 271 ? -4.701 -5.164 -10.546 1.00 85.25 271 LEU A O 1
ATOM 2161 N N . PHE A 1 272 ? -3.655 -6.514 -11.988 1.00 83.31 272 PHE A N 1
ATOM 2162 C CA . PHE A 1 272 ? -4.634 -7.594 -11.918 1.00 83.31 272 PHE A CA 1
ATOM 2163 C C . PHE A 1 272 ? -4.684 -8.201 -10.515 1.00 83.31 272 PHE A C 1
ATOM 2165 O O . PHE A 1 272 ? -5.765 -8.332 -9.945 1.00 83.31 272 PHE A O 1
ATOM 2172 N N . ILE A 1 273 ? -3.530 -8.505 -9.912 1.00 82.31 273 ILE A N 1
ATOM 2173 C CA . ILE A 1 273 ? -3.442 -8.991 -8.527 1.00 82.31 273 ILE A CA 1
ATOM 2174 C C . ILE A 1 273 ? -4.099 -7.990 -7.575 1.00 82.31 273 ILE A C 1
ATOM 2176 O O . ILE A 1 273 ? -4.885 -8.387 -6.710 1.00 82.31 273 ILE A O 1
ATOM 2180 N N . GLN A 1 274 ? -3.805 -6.698 -7.738 1.00 79.56 274 GLN A N 1
ATOM 2181 C CA . GLN A 1 274 ? -4.418 -5.637 -6.948 1.00 79.56 274 GLN A CA 1
ATOM 2182 C C . GLN A 1 274 ? -5.939 -5.617 -7.135 1.00 79.56 274 GLN A C 1
ATOM 2184 O O . GLN A 1 274 ? -6.666 -5.657 -6.147 1.00 79.56 274 GLN A O 1
ATOM 2189 N N . ARG A 1 275 ? -6.439 -5.634 -8.374 1.00 77.75 275 ARG A N 1
ATOM 2190 C CA . ARG A 1 275 ? -7.879 -5.608 -8.663 1.00 77.75 275 ARG A CA 1
ATOM 2191 C C . ARG A 1 275 ? -8.604 -6.861 -8.213 1.00 77.75 275 ARG A C 1
ATOM 2193 O O . ARG A 1 275 ? -9.741 -6.748 -7.773 1.00 77.75 275 ARG A O 1
ATOM 2200 N N . VAL A 1 276 ? -7.979 -8.033 -8.247 1.00 75.44 276 VAL A N 1
ATOM 2201 C CA . VAL A 1 276 ? -8.557 -9.254 -7.675 1.00 75.44 276 VAL A CA 1
ATOM 2202 C C . VAL A 1 276 ? -8.660 -9.130 -6.154 1.00 75.44 276 VAL A C 1
ATOM 2204 O O . VAL A 1 276 ? -9.722 -9.421 -5.605 1.00 75.44 276 VAL A O 1
ATOM 2207 N N . LYS A 1 277 ? -7.626 -8.616 -5.475 1.00 73.62 277 LYS A N 1
ATOM 2208 C CA . LYS A 1 277 ? -7.654 -8.346 -4.024 1.00 73.62 277 LYS A CA 1
ATOM 2209 C C . LYS A 1 277 ? -8.670 -7.261 -3.641 1.00 73.62 277 LYS A C 1
ATOM 2211 O O . LYS A 1 277 ? -9.382 -7.412 -2.657 1.00 73.62 277 LYS A O 1
ATOM 2216 N N . GLU A 1 278 ? -8.802 -6.200 -4.429 1.00 66.12 278 GLU A N 1
ATOM 2217 C CA . GLU A 1 278 ? -9.819 -5.158 -4.227 1.00 66.12 278 GLU A CA 1
ATOM 2218 C C . GLU A 1 278 ? -11.226 -5.679 -4.530 1.00 66.12 278 GLU A C 1
ATOM 2220 O O . GLU A 1 278 ? -12.165 -5.411 -3.786 1.00 66.12 278 GLU A O 1
ATOM 2225 N N . SER A 1 279 ? -11.386 -6.491 -5.576 1.00 62.75 279 SER A N 1
ATOM 2226 C CA . SER A 1 279 ? -12.651 -7.165 -5.865 1.00 62.75 279 SER A CA 1
ATOM 2227 C C . SER A 1 279 ? -13.010 -8.184 -4.798 1.00 62.75 279 SER A C 1
ATOM 2229 O O . SER A 1 279 ? -14.186 -8.448 -4.622 1.00 62.75 279 SER A O 1
ATOM 2231 N N . PHE A 1 280 ? -12.048 -8.746 -4.064 1.00 51.41 280 PHE A N 1
ATOM 2232 C CA . PHE A 1 280 ? -12.344 -9.546 -2.884 1.00 51.41 280 PHE A CA 1
ATOM 2233 C C . PHE A 1 280 ? -12.977 -8.670 -1.802 1.00 51.41 280 PHE A C 1
ATOM 2235 O O . PHE A 1 280 ? -14.063 -9.006 -1.340 1.00 51.41 280 PHE A O 1
ATOM 2242 N N . ILE A 1 281 ? -12.386 -7.506 -1.517 1.00 47.44 281 ILE A N 1
ATOM 2243 C CA . ILE A 1 281 ? -12.925 -6.510 -0.574 1.00 47.44 281 ILE A CA 1
ATOM 2244 C C . ILE A 1 281 ? -14.314 -5.996 -1.020 1.00 47.44 281 ILE A C 1
ATOM 2246 O O . ILE A 1 281 ? -15.167 -5.684 -0.190 1.00 47.44 281 ILE A O 1
ATOM 2250 N N . LEU A 1 282 ? -14.579 -5.918 -2.332 1.00 40.41 282 LEU A N 1
ATOM 2251 C CA . LEU A 1 282 ? -15.844 -5.417 -2.893 1.00 40.41 282 LEU A CA 1
ATOM 2252 C C . LEU A 1 282 ? -16.916 -6.511 -3.088 1.00 40.41 282 LEU A C 1
ATOM 2254 O O . LEU A 1 282 ? -18.058 -6.302 -2.687 1.00 40.41 282 LEU A O 1
ATOM 2258 N N . LYS A 1 283 ? -16.575 -7.691 -3.631 1.00 42.34 283 LYS A N 1
ATOM 2259 C CA . LYS A 1 283 ? -17.461 -8.874 -3.766 1.00 42.34 283 LYS A CA 1
ATOM 2260 C C . LYS A 1 283 ? -17.783 -9.508 -2.406 1.00 42.34 283 LYS A C 1
ATOM 2262 O O . LYS A 1 283 ? -18.763 -10.242 -2.300 1.00 42.34 283 LYS A O 1
ATOM 2267 N N . GLU A 1 284 ? -17.021 -9.190 -1.356 1.00 39.25 284 GLU A N 1
ATOM 2268 C CA . GLU A 1 284 ? -17.401 -9.383 0.052 1.00 39.25 284 GLU A CA 1
ATOM 2269 C C . GLU A 1 284 ? -18.717 -8.700 0.445 1.00 39.25 284 GLU A C 1
ATOM 2271 O O . GLU A 1 284 ? -19.336 -9.129 1.416 1.00 39.25 284 GLU A O 1
ATOM 2276 N N . ASN A 1 285 ? -19.188 -7.713 -0.324 1.00 39.81 285 ASN A N 1
ATOM 2277 C CA . ASN A 1 285 ? -20.434 -7.008 -0.036 1.00 39.81 285 ASN A CA 1
ATOM 2278 C C . ASN A 1 285 ? -21.665 -7.555 -0.784 1.00 39.81 285 ASN A C 1
ATOM 2280 O O . ASN A 1 285 ? -22.773 -7.184 -0.405 1.00 39.81 285 ASN A O 1
ATOM 2284 N N . GLU A 1 286 ? -21.526 -8.415 -1.811 1.00 40.81 286 GLU A N 1
ATOM 2285 C CA . GLU A 1 286 ? -22.647 -8.646 -2.751 1.00 40.81 286 GLU A CA 1
ATOM 2286 C C . GLU A 1 286 ? -23.078 -10.094 -3.055 1.00 40.81 286 GLU A C 1
ATOM 2288 O O . GLU A 1 286 ? -24.218 -10.261 -3.478 1.00 40.81 286 GLU A O 1
ATOM 2293 N N . THR A 1 287 ? -22.306 -11.168 -2.821 1.00 38.47 287 THR A N 1
ATOM 2294 C CA . THR A 1 287 ? -22.850 -12.534 -3.064 1.00 38.47 287 THR A CA 1
ATOM 2295 C C . THR A 1 287 ? -22.433 -13.578 -2.027 1.00 38.47 287 THR A C 1
ATOM 2297 O O . THR A 1 287 ? -21.260 -13.776 -1.715 1.00 38.47 287 THR A O 1
ATOM 2300 N N . GLY A 1 288 ? -23.453 -14.227 -1.458 1.00 46.09 288 GLY A N 1
ATOM 2301 C CA . GLY A 1 288 ? -23.369 -15.088 -0.289 1.00 46.09 288 GLY A CA 1
ATOM 2302 C C . GLY A 1 288 ? -23.032 -16.538 -0.616 1.00 46.09 288 GLY A C 1
ATOM 2303 O O . GLY A 1 288 ? -23.774 -17.212 -1.321 1.00 46.09 288 GLY A O 1
ATOM 2304 N N . HIS A 1 289 ? -21.935 -17.010 -0.026 1.00 38.72 289 HIS A N 1
ATOM 2305 C CA . HIS A 1 289 ? -21.861 -18.352 0.568 1.00 38.72 289 HIS A CA 1
ATOM 2306 C C . HIS A 1 289 ? -20.705 -18.532 1.583 1.00 38.72 289 HIS A C 1
ATOM 2308 O O . HIS A 1 289 ? -20.663 -19.563 2.244 1.00 38.72 289 HIS A O 1
ATOM 2314 N N . ASP A 1 290 ? -19.861 -17.508 1.798 1.00 41.75 290 ASP A N 1
ATOM 2315 C CA . ASP A 1 290 ? -18.819 -17.412 2.850 1.00 41.75 290 ASP A CA 1
ATOM 2316 C C . ASP A 1 290 ? -19.170 -16.356 3.932 1.00 41.75 290 ASP A C 1
ATOM 2318 O O . ASP A 1 290 ? -18.331 -15.592 4.414 1.00 41.75 290 ASP A O 1
ATOM 2322 N N . THR A 1 291 ? -20.448 -16.240 4.299 1.00 43.94 291 THR A N 1
ATOM 2323 C CA . THR A 1 291 ? -20.956 -15.164 5.173 1.00 43.94 291 THR A CA 1
ATOM 2324 C C . THR A 1 291 ? -20.403 -15.189 6.598 1.00 43.94 291 THR A C 1
ATOM 2326 O O . THR A 1 291 ? -20.442 -14.170 7.271 1.00 43.94 291 THR A O 1
ATOM 2329 N N . THR A 1 292 ? -19.888 -16.311 7.098 1.00 41.81 292 THR A N 1
ATOM 2330 C CA . THR A 1 292 ? -19.407 -16.414 8.487 1.00 41.81 292 THR A CA 1
ATOM 2331 C C . THR A 1 292 ? -18.022 -15.800 8.660 1.00 41.81 292 THR A C 1
ATOM 2333 O O . THR A 1 292 ? -17.887 -14.830 9.397 1.00 41.81 292 THR A O 1
ATOM 2336 N N . ARG A 1 293 ? -17.019 -16.253 7.898 1.00 41.78 293 ARG A N 1
ATOM 2337 C CA . ARG A 1 293 ? -15.625 -15.787 8.040 1.00 41.78 293 ARG A CA 1
ATOM 2338 C C . ARG A 1 293 ? -15.415 -14.330 7.598 1.00 41.78 293 ARG A C 1
ATOM 2340 O O . ARG A 1 293 ? -14.565 -13.627 8.131 1.00 41.78 293 ARG A O 1
ATOM 2347 N N . LYS A 1 294 ? -16.218 -13.856 6.643 1.00 38.75 294 LYS A N 1
ATOM 2348 C CA . LYS A 1 294 ? -16.180 -12.471 6.138 1.00 38.75 294 LYS A CA 1
ATOM 2349 C C . LYS A 1 294 ? -16.868 -11.485 7.083 1.00 38.75 294 LYS A C 1
ATOM 2351 O O . LYS A 1 294 ? -16.334 -10.407 7.340 1.00 38.75 294 LYS A O 1
ATOM 2356 N N . ASN A 1 295 ? -17.999 -11.883 7.675 1.00 49.22 295 ASN A N 1
ATOM 2357 C CA . ASN A 1 295 ? -18.574 -11.141 8.795 1.00 49.22 295 ASN A CA 1
ATOM 2358 C C . ASN A 1 295 ? -17.608 -11.139 9.979 1.00 49.22 295 ASN A C 1
ATOM 2360 O O . ASN A 1 295 ? -17.444 -10.100 10.592 1.00 49.22 295 ASN A O 1
ATOM 2364 N N . GLU A 1 296 ? -16.923 -12.247 10.272 1.00 55.28 296 GLU A N 1
ATOM 2365 C CA . GLU A 1 296 ? -15.919 -12.311 11.343 1.00 55.28 296 GLU A CA 1
ATOM 2366 C C . GLU A 1 296 ? -14.784 -11.293 11.135 1.00 55.28 296 GLU A C 1
ATOM 2368 O O . GLU A 1 296 ? -14.547 -10.491 12.033 1.00 55.28 296 GLU A O 1
ATOM 2373 N N . ILE A 1 297 ? -14.159 -11.218 9.952 1.00 59.78 297 ILE A N 1
ATOM 2374 C CA . ILE A 1 297 ? -13.062 -10.262 9.691 1.00 59.78 297 ILE A CA 1
ATOM 2375 C C . ILE A 1 297 ? -13.552 -8.806 9.742 1.00 59.78 297 ILE A C 1
ATOM 2377 O O . ILE A 1 297 ? -12.923 -7.964 10.387 1.00 59.78 297 ILE A O 1
ATOM 2381 N N . LYS A 1 298 ? -14.693 -8.488 9.114 1.00 66.44 298 LYS A N 1
ATOM 2382 C CA . LYS A 1 298 ? -15.281 -7.139 9.178 1.00 66.44 298 LYS A CA 1
ATOM 2383 C C . LYS A 1 298 ? -15.675 -6.763 10.608 1.00 66.44 298 LYS A C 1
ATOM 2385 O O . LYS A 1 298 ? -15.347 -5.667 11.063 1.00 66.44 298 LYS A O 1
ATOM 2390 N N . ASN A 1 299 ? -16.298 -7.687 11.335 1.00 76.69 299 ASN A N 1
ATOM 2391 C CA . ASN A 1 299 ? -16.647 -7.508 12.740 1.00 76.69 299 ASN A CA 1
ATOM 2392 C C . ASN A 1 299 ? -15.393 -7.274 13.581 1.00 76.69 299 ASN A C 1
ATOM 2394 O O . ASN A 1 299 ? -15.418 -6.422 14.460 1.00 76.69 299 ASN A O 1
ATOM 2398 N N . ILE A 1 300 ? -14.284 -7.966 13.311 1.00 81.00 300 ILE A N 1
ATOM 2399 C CA . ILE A 1 300 ? -13.018 -7.764 14.024 1.00 81.00 300 ILE A CA 1
ATOM 2400 C C . ILE A 1 300 ? -12.441 -6.381 13.726 1.00 81.00 300 ILE A C 1
ATOM 2402 O O . ILE A 1 300 ? -12.046 -5.683 14.658 1.00 81.00 300 ILE A O 1
ATOM 2406 N N . GLN A 1 301 ? -12.451 -5.927 12.470 1.00 85.25 301 GLN A N 1
ATOM 2407 C CA . GLN A 1 301 ? -12.010 -4.571 12.131 1.00 85.25 301 GLN A CA 1
ATOM 2408 C C . GLN A 1 301 ? -12.869 -3.491 12.802 1.00 85.25 301 GLN A C 1
ATOM 2410 O O . GLN A 1 301 ? -12.332 -2.515 13.330 1.00 85.25 301 GLN A O 1
ATOM 2415 N N . GLU A 1 302 ? -14.193 -3.646 12.792 1.00 89.00 302 GLU A N 1
ATOM 2416 C CA . GLU A 1 302 ? -15.122 -2.730 13.462 1.00 89.00 302 GLU A CA 1
ATOM 2417 C C . GLU A 1 302 ? -14.940 -2.764 14.985 1.00 89.00 302 GLU A C 1
ATOM 2419 O O . GLU A 1 302 ? -14.865 -1.708 15.615 1.00 89.00 302 GLU A O 1
ATOM 2424 N N . THR A 1 303 ? -14.746 -3.952 15.562 1.00 90.69 303 THR A N 1
ATOM 2425 C CA . THR A 1 303 ? -14.470 -4.143 16.993 1.00 90.69 303 THR A CA 1
ATOM 2426 C C . THR A 1 303 ? -13.160 -3.470 17.392 1.00 90.69 303 THR A C 1
ATOM 2428 O O . THR A 1 303 ? -13.131 -2.744 18.383 1.00 90.69 303 THR A O 1
ATOM 2431 N N . LEU A 1 304 ? -12.084 -3.640 16.614 1.00 93.44 304 LEU A N 1
ATOM 2432 C CA . LEU A 1 304 ? -10.796 -2.985 16.860 1.00 93.44 304 LEU A CA 1
ATOM 2433 C C . LEU A 1 304 ? -10.917 -1.459 16.785 1.00 93.44 304 LEU A C 1
ATOM 2435 O O . LEU A 1 304 ? -10.402 -0.767 17.659 1.00 93.44 304 LEU A O 1
ATOM 2439 N N . LYS A 1 305 ? -11.634 -0.924 15.788 1.00 93.56 305 LYS A N 1
ATOM 2440 C CA . LYS A 1 305 ? -11.873 0.525 15.657 1.00 93.56 305 LYS A CA 1
ATOM 2441 C C . LYS A 1 305 ? -12.697 1.080 16.818 1.00 93.56 305 LYS A C 1
ATOM 2443 O O . LYS A 1 305 ? -12.367 2.141 17.343 1.00 93.56 305 LYS A O 1
ATOM 2448 N N . GLN A 1 306 ? -13.746 0.373 17.234 1.00 93.50 306 GLN A N 1
ATOM 2449 C CA . GLN A 1 306 ? -14.571 0.778 18.370 1.00 93.50 306 GLN A CA 1
ATOM 2450 C C . GLN A 1 306 ? -13.779 0.730 19.680 1.00 93.50 306 GLN A C 1
ATOM 2452 O O . GLN A 1 306 ? -13.837 1.670 20.472 1.00 93.50 306 GLN A O 1
ATOM 2457 N N . LEU A 1 307 ? -13.007 -0.335 19.899 1.00 95.00 307 LEU A N 1
ATOM 2458 C CA . LEU A 1 307 ? -12.180 -0.502 21.089 1.00 95.00 307 LEU A CA 1
ATOM 2459 C C . LEU A 1 307 ? -11.084 0.567 21.162 1.00 95.00 307 LEU A C 1
ATOM 2461 O O . LEU A 1 307 ? -10.919 1.197 22.205 1.00 95.00 307 LEU A O 1
ATOM 2465 N N . HIS A 1 308 ? -10.406 0.834 20.043 1.00 97.50 308 HIS A N 1
ATOM 2466 C CA . HIS A 1 308 ? -9.434 1.919 19.902 1.00 97.50 308 HIS A CA 1
ATOM 2467 C C . HIS A 1 308 ? -10.053 3.285 20.218 1.00 97.50 308 HIS A C 1
ATOM 2469 O O . HIS A 1 308 ? -9.537 4.008 21.071 1.00 97.50 308 HIS A O 1
ATOM 2475 N N . GLY A 1 309 ? -11.207 3.597 19.618 1.00 96.50 309 GLY A N 1
ATOM 2476 C CA . GLY A 1 309 ? -11.939 4.833 19.888 1.00 96.50 309 GLY A CA 1
ATOM 2477 C C . GLY A 1 309 ? -12.279 4.994 21.370 1.00 96.50 309 GLY A C 1
ATOM 2478 O O . GLY A 1 309 ? -12.024 6.049 21.951 1.00 96.50 309 GLY A O 1
ATOM 2479 N N . ASN A 1 310 ? -12.772 3.933 22.014 1.00 96.31 310 ASN A N 1
ATOM 2480 C CA . ASN A 1 310 ? -13.067 3.932 23.447 1.00 96.31 310 ASN A CA 1
ATOM 2481 C C . ASN A 1 310 ? -11.808 4.189 24.291 1.00 96.31 310 ASN A C 1
ATOM 2483 O O . ASN A 1 310 ? -11.845 5.013 25.206 1.00 96.31 310 ASN A O 1
ATOM 2487 N N . ILE A 1 311 ? -10.685 3.532 23.973 1.00 97.81 311 ILE A N 1
ATOM 2488 C CA . ILE A 1 311 ? -9.404 3.754 24.661 1.00 97.81 311 ILE A CA 1
ATOM 2489 C C . ILE A 1 311 ? -8.983 5.224 24.547 1.00 97.81 311 ILE A C 1
ATOM 2491 O O . ILE A 1 311 ? -8.614 5.813 25.563 1.00 97.81 311 ILE A O 1
ATOM 2495 N N . CYS A 1 312 ? -9.100 5.844 23.366 1.00 97.38 312 CYS A N 1
ATOM 2496 C CA . CYS A 1 312 ? -8.797 7.266 23.180 1.00 97.38 312 CYS A CA 1
ATOM 2497 C C . CYS A 1 312 ? -9.664 8.177 24.068 1.00 97.38 312 CYS A C 1
ATOM 2499 O O . CYS A 1 312 ? -9.133 9.090 24.700 1.00 97.38 312 CYS A O 1
ATOM 2501 N N . ILE A 1 313 ? -10.975 7.917 24.171 1.00 96.50 313 ILE A N 1
ATOM 2502 C CA . ILE A 1 313 ? -11.886 8.701 25.028 1.00 96.50 313 ILE A CA 1
ATOM 2503 C C . ILE A 1 313 ? -11.485 8.613 26.507 1.00 96.50 313 ILE A C 1
ATOM 2505 O O . ILE A 1 313 ? -11.443 9.627 27.217 1.00 96.50 313 ILE A O 1
ATOM 2509 N N . PHE A 1 314 ? -11.175 7.408 26.989 1.00 97.31 314 PHE A N 1
ATOM 2510 C CA . PHE A 1 314 ? -10.765 7.211 28.379 1.00 97.31 314 PHE A CA 1
ATOM 2511 C C . PHE A 1 314 ? -9.386 7.805 28.658 1.00 97.31 314 PHE A C 1
ATOM 2513 O O . PHE A 1 314 ? -9.186 8.410 29.712 1.00 97.31 314 PHE A O 1
ATOM 2520 N N . LEU A 1 315 ? -8.456 7.688 27.710 1.00 96.62 315 LEU A N 1
ATOM 2521 C CA . LEU A 1 315 ? -7.130 8.281 27.810 1.00 96.62 315 LEU A CA 1
ATOM 2522 C C . LEU A 1 315 ? -7.203 9.803 27.920 1.00 96.62 315 LEU A C 1
ATOM 2524 O O . LEU A 1 315 ? -6.613 10.366 28.837 1.00 96.62 315 LEU A O 1
ATOM 2528 N N . HIS A 1 316 ? -8.008 10.456 27.081 1.00 94.69 316 HIS A N 1
ATOM 2529 C CA . HIS A 1 316 ? -8.209 11.900 27.170 1.00 94.69 316 HIS A CA 1
ATOM 2530 C C . HIS A 1 316 ? -8.722 12.326 28.557 1.00 94.69 316 HIS A C 1
ATOM 2532 O O . HIS A 1 316 ? -8.279 13.321 29.127 1.00 94.69 316 HIS A O 1
ATOM 2538 N N . SER A 1 317 ? -9.623 11.543 29.152 1.00 94.94 317 SER A N 1
ATOM 2539 C CA . SER A 1 317 ? -10.145 11.825 30.495 1.00 94.94 317 SER A CA 1
ATOM 2540 C C . SER A 1 317 ? -9.085 11.637 31.590 1.00 94.94 317 SER A C 1
ATOM 2542 O O . SER A 1 317 ? -9.048 12.406 32.549 1.00 94.94 317 SER A O 1
ATOM 2544 N N . ILE A 1 318 ? -8.192 10.657 31.437 1.00 96.19 318 ILE A N 1
ATOM 2545 C CA . ILE A 1 318 ? -7.044 10.436 32.328 1.00 96.19 318 ILE A CA 1
ATOM 2546 C C . ILE A 1 318 ? -6.039 11.589 32.232 1.00 96.19 318 ILE A C 1
ATOM 2548 O O . ILE A 1 318 ? -5.584 12.074 33.265 1.00 96.19 318 ILE A O 1
ATOM 2552 N N . GLU A 1 319 ? -5.699 12.044 31.025 1.00 95.44 319 GLU A N 1
ATOM 2553 C CA . GLU A 1 319 ? -4.784 13.176 30.811 1.00 95.44 319 GLU A CA 1
ATOM 2554 C C . GLU A 1 319 ? -5.279 14.436 31.526 1.00 95.44 319 GLU A C 1
ATOM 2556 O O . GLU A 1 319 ? -4.502 15.156 32.151 1.00 95.44 319 GLU A O 1
ATOM 2561 N N . GLN A 1 320 ? -6.591 14.664 31.498 1.00 94.19 320 GLN A N 1
ATOM 2562 C CA . GLN A 1 320 ? -7.207 15.777 32.210 1.00 94.19 320 GLN A CA 1
ATOM 2563 C C . GLN A 1 320 ? -7.145 15.607 33.733 1.00 94.19 320 GLN A C 1
ATOM 2565 O O . GLN A 1 320 ? -6.833 16.563 34.430 1.00 94.19 320 GLN A O 1
ATOM 2570 N N . LEU A 1 321 ? -7.350 14.397 34.265 1.00 94.19 321 LEU A N 1
ATOM 2571 C CA . LEU A 1 321 ? -7.162 14.139 35.700 1.00 94.19 321 LEU A CA 1
ATOM 2572 C C . LEU A 1 321 ? -5.715 14.385 36.154 1.00 94.19 321 LEU A C 1
ATOM 2574 O O . LEU A 1 321 ? -5.493 14.862 37.265 1.00 94.19 321 LEU A O 1
ATOM 2578 N N . ILE A 1 322 ? -4.728 14.081 35.304 1.00 94.69 322 ILE A N 1
ATOM 2579 C CA . ILE A 1 322 ? -3.319 14.402 35.573 1.00 94.69 322 ILE A CA 1
ATOM 2580 C C . ILE A 1 322 ? -3.126 15.921 35.623 1.00 94.69 322 ILE A C 1
ATOM 2582 O O . ILE A 1 322 ? -2.476 16.411 36.546 1.00 94.69 322 ILE A O 1
ATOM 2586 N N . ALA A 1 323 ? -3.714 16.658 34.676 1.00 94.50 323 ALA A N 1
ATOM 2587 C CA . ALA A 1 323 ? -3.680 18.121 34.666 1.00 94.50 323 ALA A CA 1
ATOM 2588 C C . ALA A 1 323 ? -4.345 18.732 35.916 1.00 94.50 323 ALA A C 1
ATOM 2590 O O . ALA A 1 323 ? -3.850 19.720 36.456 1.00 94.50 323 ALA A O 1
ATOM 2591 N N . ASP A 1 324 ? -5.396 18.089 36.430 1.00 90.44 324 ASP A N 1
ATOM 2592 C CA . ASP A 1 324 ? -6.111 18.476 37.652 1.00 90.44 324 ASP A CA 1
ATOM 2593 C C . ASP A 1 324 ? -5.402 18.010 38.951 1.00 90.44 324 ASP A C 1
ATOM 2595 O O . ASP A 1 324 ? -5.950 18.136 40.047 1.00 90.44 324 ASP A O 1
ATOM 2599 N N . ASN A 1 325 ? -4.164 17.501 38.862 1.00 92.69 325 ASN A N 1
ATOM 2600 C CA . ASN A 1 325 ? -3.344 16.967 39.963 1.00 92.69 325 ASN A CA 1
ATOM 2601 C C . ASN A 1 325 ? -3.902 15.715 40.674 1.00 92.69 325 ASN A C 1
ATOM 2603 O O . ASN A 1 325 ? -3.415 15.334 41.741 1.00 92.69 325 ASN A O 1
ATOM 2607 N N . GLU A 1 326 ? -4.852 14.999 40.075 1.00 92.69 326 GLU A N 1
ATOM 2608 C CA . GLU A 1 326 ? -5.396 13.732 40.591 1.00 92.69 326 GLU A CA 1
ATOM 2609 C C . GLU A 1 326 ? -4.573 12.523 40.111 1.00 92.69 326 GLU A C 1
ATOM 2611 O O . GLU A 1 326 ? -5.087 11.522 39.600 1.00 92.69 326 GLU A O 1
ATOM 2616 N N . THR A 1 327 ? -3.250 12.604 40.281 1.00 92.31 327 THR A N 1
ATOM 2617 C CA . THR A 1 327 ? -2.276 11.653 39.716 1.00 92.31 327 THR A CA 1
ATOM 2618 C C . THR A 1 327 ? -2.463 10.222 40.217 1.00 92.31 327 THR A C 1
ATOM 2620 O O . THR A 1 327 ? -2.330 9.276 39.448 1.00 92.31 327 THR A O 1
ATOM 2623 N N . THR A 1 328 ? -2.831 10.032 41.486 1.00 92.94 328 THR A N 1
ATOM 2624 C CA . THR A 1 328 ? -3.032 8.693 42.077 1.00 92.94 328 THR A CA 1
ATOM 2625 C C . THR A 1 328 ? -4.234 7.951 41.482 1.00 92.94 328 THR A C 1
ATOM 2627 O O . THR A 1 328 ? -4.170 6.738 41.232 1.00 92.94 328 THR A O 1
ATOM 2630 N N . LEU A 1 329 ? -5.325 8.679 41.227 1.00 93.25 329 LEU A N 1
ATOM 2631 C CA . LEU A 1 329 ? -6.509 8.161 40.554 1.00 93.25 329 LEU A CA 1
ATOM 2632 C C . LEU A 1 329 ? -6.187 7.888 39.083 1.00 93.25 329 LEU A C 1
ATOM 2634 O O . LEU A 1 329 ? -6.415 6.770 38.620 1.00 93.25 329 LEU A O 1
ATOM 2638 N N . ALA A 1 330 ? -5.577 8.854 38.390 1.00 95.06 330 ALA A N 1
ATOM 2639 C CA . ALA A 1 330 ? -5.164 8.717 36.995 1.00 95.06 330 ALA A CA 1
ATOM 2640 C C . ALA A 1 330 ? -4.255 7.495 36.774 1.00 95.06 330 ALA A C 1
ATOM 2642 O O . ALA A 1 330 ? -4.520 6.683 35.892 1.00 95.06 330 ALA A O 1
ATOM 2643 N N . ASP A 1 331 ? -3.250 7.285 37.625 1.00 94.38 331 ASP A N 1
ATOM 2644 C CA . ASP A 1 331 ? -2.364 6.114 37.604 1.00 94.38 331 ASP A CA 1
ATOM 2645 C C . ASP A 1 331 ? -3.121 4.789 37.737 1.00 94.38 331 ASP A C 1
ATOM 2647 O O . ASP A 1 331 ? -2.765 3.769 37.136 1.00 94.38 331 ASP A O 1
ATOM 2651 N N . THR A 1 332 ? -4.156 4.776 38.575 1.00 94.81 332 THR A N 1
ATOM 2652 C CA . THR A 1 332 ? -4.975 3.583 38.790 1.00 94.81 332 THR A CA 1
ATOM 2653 C C . THR A 1 332 ? -5.854 3.295 37.578 1.00 94.81 332 THR A C 1
ATOM 2655 O O . THR A 1 332 ? -5.963 2.131 37.187 1.00 94.81 332 THR A O 1
ATOM 2658 N N . LEU A 1 333 ? -6.408 4.335 36.950 1.00 95.88 333 LEU A N 1
ATOM 2659 C CA . LEU A 1 333 ? -7.179 4.229 35.712 1.00 95.88 333 LEU A CA 1
ATOM 2660 C C . LEU A 1 333 ? -6.298 3.815 34.526 1.00 95.88 333 LEU A C 1
ATOM 2662 O O . LEU A 1 333 ? -6.688 2.916 33.789 1.00 95.88 333 LEU A O 1
ATOM 2666 N N . GLN A 1 334 ? -5.080 4.356 34.392 1.00 96.38 334 GLN A N 1
ATOM 2667 C CA . GLN A 1 334 ? -4.127 3.939 33.354 1.00 96.38 334 GLN A CA 1
ATOM 2668 C C . GLN A 1 334 ? -3.812 2.449 33.446 1.00 96.38 334 GLN A C 1
ATOM 2670 O O . GLN A 1 334 ? -3.962 1.710 32.476 1.00 96.38 334 GLN A O 1
ATOM 2675 N N . ARG A 1 335 ? -3.428 1.977 34.640 1.00 95.31 335 ARG A N 1
ATOM 2676 C CA . ARG A 1 335 ? -3.147 0.552 34.861 1.00 95.31 335 ARG A CA 1
ATOM 2677 C C . ARG A 1 335 ? -4.358 -0.325 34.578 1.00 95.31 335 ARG A C 1
ATOM 2679 O O . ARG A 1 335 ? -4.183 -1.463 34.149 1.00 95.31 335 ARG A O 1
ATOM 2686 N N . HIS A 1 336 ? -5.562 0.162 34.873 1.00 95.88 336 HIS A N 1
ATOM 2687 C CA . HIS A 1 336 ? -6.769 -0.590 34.573 1.00 95.88 336 HIS A CA 1
ATOM 2688 C C . HIS A 1 336 ? -7.010 -0.666 33.068 1.00 95.88 336 HIS A C 1
ATOM 2690 O O . HIS A 1 336 ? -7.127 -1.774 32.570 1.00 95.88 336 HIS A O 1
ATOM 2696 N N . LEU A 1 337 ? -6.971 0.466 32.360 1.00 97.31 337 LEU A N 1
ATOM 2697 C CA . LEU A 1 337 ? -7.192 0.559 30.917 1.00 97.31 337 LEU A CA 1
ATOM 2698 C C . LEU A 1 337 ? -6.212 -0.306 30.109 1.00 97.31 337 LEU A C 1
ATOM 2700 O O . LEU A 1 337 ? -6.619 -0.982 29.167 1.00 97.31 337 LEU A O 1
ATOM 2704 N N . ILE A 1 338 ? -4.940 -0.353 30.527 1.00 97.00 338 ILE A N 1
ATOM 2705 C CA . ILE A 1 338 ? -3.936 -1.246 29.929 1.00 97.00 338 ILE A CA 1
ATOM 2706 C C . ILE A 1 338 ? -4.328 -2.720 30.119 1.00 97.00 338 ILE A C 1
ATOM 2708 O O . ILE A 1 338 ? -4.263 -3.516 29.183 1.00 97.00 338 ILE A O 1
ATOM 2712 N N . ARG A 1 339 ? -4.737 -3.096 31.335 1.00 94.19 339 ARG A N 1
ATOM 2713 C CA . ARG A 1 339 ? -5.063 -4.486 31.700 1.00 94.19 339 ARG A CA 1
ATOM 2714 C C . ARG A 1 339 ? -6.446 -4.945 31.236 1.00 94.19 339 ARG A C 1
ATOM 2716 O O . ARG A 1 339 ? -6.713 -6.139 31.262 1.00 94.19 339 ARG A O 1
ATOM 2723 N N . SER A 1 340 ? -7.318 -4.021 30.854 1.00 94.62 340 SER A N 1
ATOM 2724 C CA . SER A 1 340 ? -8.618 -4.310 30.261 1.00 94.62 340 SER A CA 1
ATOM 2725 C C . SER A 1 340 ? -8.553 -4.106 28.751 1.00 94.62 340 SER A C 1
ATOM 2727 O O . SER A 1 340 ? -8.040 -4.970 28.050 1.00 94.62 340 SER A O 1
ATOM 2729 N N . LEU A 1 341 ? -8.975 -2.944 28.254 1.00 96.31 341 LEU A N 1
ATOM 2730 C CA . LEU A 1 341 ? -9.233 -2.711 26.835 1.00 96.31 341 LEU A CA 1
ATOM 2731 C C . LEU A 1 341 ? -7.980 -2.844 25.961 1.00 96.31 341 LEU A C 1
ATOM 2733 O O . LEU A 1 341 ? -8.067 -3.408 24.876 1.00 96.31 341 LEU A O 1
ATOM 2737 N N . CYS A 1 342 ? -6.804 -2.390 26.414 1.00 97.00 342 CYS A N 1
ATOM 2738 C CA . CYS A 1 342 ? -5.578 -2.576 25.624 1.00 97.00 342 CYS A CA 1
ATOM 2739 C C . CYS A 1 342 ? -5.165 -4.055 25.551 1.00 97.00 342 CYS A C 1
ATOM 2741 O O . CYS A 1 342 ? -4.670 -4.508 24.518 1.00 97.00 342 CYS A O 1
ATOM 2743 N N . THR A 1 343 ? -5.374 -4.808 26.636 1.00 95.44 343 THR A N 1
ATOM 2744 C CA . THR A 1 343 ? -5.130 -6.256 26.663 1.00 95.44 343 THR A CA 1
ATOM 2745 C C . THR A 1 343 ? -6.135 -6.983 25.772 1.00 95.44 343 THR A C 1
ATOM 2747 O O . THR A 1 343 ? -5.717 -7.803 24.963 1.00 95.44 343 THR A O 1
ATOM 2750 N N . ASP A 1 344 ? -7.418 -6.615 25.822 1.00 94.44 344 ASP A N 1
ATOM 2751 C CA . ASP A 1 344 ? -8.454 -7.160 24.936 1.00 94.44 344 ASP A CA 1
ATOM 2752 C C . ASP A 1 344 ? -8.106 -6.919 23.463 1.00 94.44 344 ASP A C 1
ATOM 2754 O O . ASP A 1 344 ? -8.197 -7.833 22.644 1.00 94.44 344 ASP A O 1
ATOM 2758 N N . MET A 1 345 ? -7.640 -5.712 23.131 1.00 95.44 345 MET A N 1
ATOM 2759 C CA . MET A 1 345 ? -7.242 -5.354 21.770 1.00 95.44 345 MET A CA 1
ATOM 2760 C C . MET A 1 345 ? -6.029 -6.168 21.304 1.00 95.44 345 MET A C 1
ATOM 2762 O O . MET A 1 345 ? -6.024 -6.678 20.185 1.00 95.44 345 MET A O 1
ATOM 2766 N N . CYS A 1 346 ? -5.027 -6.354 22.171 1.00 94.88 346 CYS A N 1
ATOM 2767 C CA . CYS A 1 346 ? -3.882 -7.226 21.893 1.00 94.88 346 CYS A CA 1
ATOM 2768 C C . CYS A 1 346 ? -4.318 -8.677 21.661 1.00 94.88 346 CYS A C 1
ATOM 2770 O O . CYS A 1 346 ? -3.881 -9.309 20.699 1.00 94.88 346 CYS A O 1
ATOM 2772 N N . ASP A 1 347 ? -5.196 -9.194 22.517 1.00 92.75 347 ASP A N 1
ATOM 2773 C CA . ASP A 1 347 ? -5.673 -10.567 22.432 1.00 92.75 347 ASP A CA 1
ATOM 2774 C C . ASP A 1 347 ? -6.503 -10.799 21.163 1.00 92.75 347 ASP A C 1
ATOM 2776 O O . ASP A 1 347 ? -6.395 -11.866 20.565 1.00 92.75 347 ASP A O 1
ATOM 2780 N N . ILE A 1 348 ? -7.298 -9.818 20.715 1.00 90.25 348 ILE A N 1
ATOM 2781 C CA . ILE A 1 348 ? -7.992 -9.874 19.416 1.00 90.25 348 ILE A CA 1
ATOM 2782 C C . ILE A 1 348 ? -6.973 -10.012 18.280 1.00 90.25 348 ILE A C 1
ATOM 2784 O O . ILE A 1 348 ? -7.102 -10.923 17.467 1.00 90.25 348 ILE A O 1
ATOM 2788 N N . ILE A 1 349 ? -5.929 -9.174 18.258 1.00 90.00 349 ILE A N 1
ATOM 2789 C CA . ILE A 1 349 ? -4.889 -9.239 17.219 1.00 90.00 349 ILE A CA 1
ATOM 2790 C C . ILE A 1 349 ? -4.199 -10.612 17.227 1.00 90.00 349 ILE A C 1
ATOM 2792 O O . ILE A 1 349 ? -4.001 -11.212 16.175 1.00 90.00 349 ILE A O 1
ATOM 2796 N N . ILE A 1 350 ? -3.868 -11.144 18.407 1.00 87.44 350 ILE A N 1
ATOM 2797 C CA . ILE A 1 350 ? -3.217 -12.455 18.544 1.00 87.44 350 ILE A CA 1
ATOM 2798 C C . ILE A 1 350 ? -4.124 -13.596 18.073 1.00 87.44 350 ILE A C 1
ATOM 2800 O O . ILE A 1 350 ? -3.653 -14.470 17.344 1.00 87.44 350 ILE A O 1
ATOM 2804 N N . ARG A 1 351 ? -5.405 -13.598 18.467 1.00 85.56 351 ARG A N 1
ATOM 2805 C CA . ARG A 1 351 ? -6.367 -14.639 18.059 1.00 85.56 351 ARG A CA 1
ATOM 2806 C C . ARG A 1 351 ? -6.590 -14.680 16.554 1.00 85.56 351 ARG A C 1
ATOM 2808 O O . ARG A 1 351 ? -6.945 -15.740 16.047 1.00 85.56 351 ARG A O 1
ATOM 2815 N N . GLU A 1 352 ? -6.355 -13.566 15.873 1.00 81.25 352 GLU A N 1
ATOM 2816 C CA . GLU A 1 352 ? -6.562 -13.480 14.433 1.00 81.25 352 GLU A CA 1
ATOM 2817 C C . GLU A 1 352 ? -5.370 -13.938 13.603 1.00 81.25 352 GLU A C 1
ATOM 2819 O O . GLU A 1 352 ? -5.523 -14.396 12.474 1.00 81.25 352 GLU A O 1
ATOM 2824 N N . ILE A 1 353 ? -4.180 -13.907 14.193 1.00 76.56 353 ILE A N 1
ATOM 2825 C CA . ILE A 1 353 ? -2.970 -14.428 13.559 1.00 76.56 353 ILE A CA 1
ATOM 2826 C C . ILE A 1 353 ? -2.792 -15.916 13.880 1.00 76.56 353 ILE A C 1
ATOM 2828 O O . ILE A 1 353 ? -2.315 -16.681 13.042 1.00 76.56 353 ILE A O 1
ATOM 2832 N N . ASP A 1 354 ? -3.158 -16.340 15.091 1.00 76.38 354 ASP A N 1
ATOM 2833 C CA . ASP A 1 354 ? -3.024 -17.724 15.537 1.00 76.38 354 ASP A CA 1
ATOM 2834 C C . ASP A 1 354 ? -4.388 -18.414 15.640 1.00 76.38 354 ASP A C 1
ATOM 2836 O O . ASP A 1 354 ? -5.094 -18.299 16.644 1.00 76.38 354 ASP A O 1
ATOM 2840 N N . THR A 1 355 ? -4.710 -19.237 14.637 1.00 65.38 355 THR A N 1
ATOM 2841 C CA . THR A 1 355 ? -5.935 -20.056 14.611 1.00 65.38 355 THR A CA 1
ATOM 2842 C C . THR A 1 355 ? -6.078 -20.987 15.820 1.00 65.38 355 THR A C 1
ATOM 2844 O O . THR A 1 355 ? -7.188 -21.398 16.155 1.00 65.38 355 THR A O 1
ATOM 2847 N N . SER A 1 356 ? -4.977 -21.337 16.502 1.00 66.62 356 SER A N 1
ATOM 2848 C CA . SER A 1 356 ? -5.044 -22.146 17.725 1.00 66.62 356 SER A CA 1
ATOM 2849 C C . SER A 1 356 ? -5.541 -21.341 18.932 1.00 66.62 356 SER A C 1
ATOM 2851 O O . SER A 1 356 ? -6.189 -21.893 19.826 1.00 66.62 356 SER A O 1
ATOM 2853 N N . ALA A 1 357 ? -5.316 -20.025 18.930 1.00 63.97 357 ALA A N 1
ATOM 2854 C CA . ALA A 1 357 ? -5.787 -19.106 19.955 1.00 63.97 357 ALA A CA 1
ATOM 2855 C C . ALA A 1 357 ? -7.263 -18.709 19.769 1.00 63.97 357 ALA A C 1
ATOM 2857 O O . ALA A 1 357 ? -7.916 -18.373 20.758 1.00 63.97 357 ALA A O 1
ATOM 2858 N N . SER A 1 358 ? -7.822 -18.812 18.556 1.00 65.00 358 SER A N 1
ATOM 2859 C CA . SER A 1 358 ? -9.223 -18.455 18.257 1.00 65.00 358 SER A CA 1
ATOM 2860 C C . SER A 1 358 ? -10.260 -19.303 19.015 1.00 65.00 358 SER A C 1
ATOM 2862 O O . SER A 1 358 ? -11.405 -18.892 19.163 1.00 65.00 358 SER A O 1
ATOM 2864 N N . THR A 1 359 ? -9.870 -20.468 19.545 1.00 57.69 359 THR A N 1
ATOM 2865 C CA . THR A 1 359 ? -10.750 -21.348 20.344 1.00 57.69 359 THR A CA 1
ATOM 2866 C C . THR A 1 359 ? -10.872 -20.937 21.816 1.00 57.69 359 THR A C 1
ATOM 2868 O O . THR A 1 359 ? -11.706 -21.481 22.541 1.00 57.69 359 THR A O 1
ATOM 2871 N N . LYS A 1 360 ? -10.055 -19.984 22.285 1.00 66.44 360 LYS A N 1
ATOM 2872 C CA . LYS A 1 360 ? -10.036 -19.554 23.688 1.00 66.44 360 LYS A CA 1
ATOM 2873 C C . LYS A 1 360 ? -10.992 -18.391 23.932 1.00 66.44 360 LYS A C 1
ATOM 2875 O O . LYS A 1 360 ? -10.832 -17.309 23.368 1.00 66.44 360 LYS A O 1
ATOM 2880 N N . THR A 1 361 ? -11.937 -18.595 24.846 1.00 68.81 361 THR A N 1
ATOM 2881 C CA . THR A 1 361 ? -12.859 -17.560 25.329 1.00 68.81 361 THR A CA 1
ATOM 2882 C C . THR A 1 361 ? -12.231 -16.753 26.470 1.00 68.81 361 THR A C 1
ATOM 2884 O O . THR A 1 361 ? -11.767 -17.343 27.445 1.00 68.81 361 THR A O 1
ATOM 2887 N N . GLY A 1 362 ? -12.274 -15.419 26.393 1.00 77.75 362 GLY A N 1
ATOM 2888 C CA . GLY A 1 362 ? -11.752 -14.519 27.436 1.00 77.75 362 GLY A CA 1
ATOM 2889 C C . GLY A 1 362 ? -10.262 -14.183 27.295 1.00 77.75 362 GLY A C 1
ATOM 2890 O O . GLY A 1 362 ? -9.585 -14.728 26.425 1.00 77.75 362 GLY A O 1
ATOM 2891 N N . GLN A 1 363 ? -9.768 -13.248 28.117 1.00 84.56 363 GLN A N 1
ATOM 2892 C CA . GLN A 1 363 ? -8.403 -12.705 28.030 1.00 84.56 363 GLN A CA 1
ATOM 2893 C C . GLN A 1 363 ? -7.314 -13.783 28.142 1.00 84.56 363 GLN A C 1
ATOM 2895 O O . GLN A 1 363 ? -7.390 -14.674 28.987 1.00 84.56 363 GLN A O 1
ATOM 2900 N N . LEU A 1 364 ? -6.275 -13.665 27.316 1.00 87.75 364 LEU A N 1
ATOM 2901 C CA . LEU A 1 364 ? -5.109 -14.542 27.340 1.00 87.75 364 LEU A CA 1
ATOM 2902 C C . LEU A 1 364 ? -4.181 -14.156 28.496 1.00 87.75 364 LEU A C 1
ATOM 2904 O O . LEU A 1 364 ? -3.891 -12.974 28.734 1.00 87.75 364 LEU A O 1
ATOM 2908 N N . SER A 1 365 ? -3.649 -15.166 29.187 1.00 88.06 365 SER A N 1
ATOM 2909 C CA . SER A 1 365 ? -2.639 -14.933 30.216 1.00 88.06 365 SER A CA 1
ATOM 2910 C C . SER A 1 365 ? -1.329 -14.419 29.601 1.00 88.06 365 SER A C 1
ATOM 2912 O O . SER A 1 365 ? -1.037 -14.620 28.419 1.00 88.06 365 SER A O 1
ATOM 2914 N N . ILE A 1 366 ? -0.491 -13.772 30.416 1.00 88.25 366 ILE A N 1
ATOM 2915 C CA . ILE A 1 366 ? 0.813 -13.247 29.972 1.00 88.25 366 ILE A CA 1
ATOM 2916 C C . ILE A 1 366 ? 1.701 -14.376 29.422 1.00 88.25 366 ILE A C 1
ATOM 2918 O O . ILE A 1 366 ? 2.383 -14.214 28.408 1.00 88.25 366 ILE A O 1
ATOM 2922 N N . GLU A 1 367 ? 1.684 -15.534 30.080 1.00 87.62 367 GLU A N 1
ATOM 2923 C CA . GLU A 1 367 ? 2.451 -16.717 29.682 1.00 87.62 367 GLU A CA 1
ATOM 2924 C C . GLU A 1 367 ? 1.930 -17.311 28.372 1.00 87.62 367 GLU A C 1
ATOM 2926 O O . GLU A 1 367 ? 2.719 -17.738 27.529 1.00 87.62 367 GLU A O 1
ATOM 2931 N N . GLU A 1 368 ? 0.610 -17.320 28.180 1.00 89.00 368 GLU A N 1
ATOM 2932 C CA . GLU A 1 368 ? -0.017 -17.780 26.943 1.00 89.00 368 GLU A CA 1
ATOM 2933 C C . GLU A 1 368 ? 0.314 -16.862 25.769 1.00 89.00 368 GLU A C 1
ATOM 2935 O O . GLU A 1 368 ? 0.757 -17.364 24.735 1.00 89.00 368 GLU A O 1
ATOM 2940 N N . ARG A 1 369 ? 0.191 -15.535 25.939 1.00 91.88 369 ARG A N 1
ATOM 2941 C CA . ARG A 1 369 ? 0.604 -14.560 24.916 1.00 91.88 369 ARG A CA 1
ATOM 2942 C C . ARG A 1 369 ? 2.057 -14.760 24.517 1.00 91.88 369 ARG A C 1
ATOM 2944 O O . ARG A 1 369 ? 2.345 -14.887 23.333 1.00 91.88 369 ARG A O 1
ATOM 2951 N N . ASN A 1 370 ? 2.965 -14.871 25.488 1.00 90.75 370 ASN A N 1
ATOM 2952 C CA . ASN A 1 370 ? 4.386 -15.091 25.207 1.00 90.75 370 ASN A CA 1
ATOM 2953 C C . ASN A 1 370 ? 4.635 -16.384 24.417 1.00 90.75 370 ASN A C 1
ATOM 2955 O O . ASN A 1 370 ? 5.387 -16.372 23.442 1.00 90.75 370 ASN A O 1
ATOM 2959 N N . LYS A 1 371 ? 3.981 -17.489 24.796 1.00 89.62 371 LYS A N 1
ATOM 2960 C CA . LYS A 1 371 ? 4.103 -18.773 24.088 1.00 89.62 371 LYS A CA 1
ATOM 2961 C C . LYS A 1 371 ? 3.587 -18.703 22.651 1.00 89.62 371 LYS A C 1
ATOM 2963 O O . LYS A 1 371 ? 4.179 -19.336 21.781 1.00 89.62 371 LYS A O 1
ATOM 2968 N N . ILE A 1 372 ? 2.497 -17.975 22.404 1.00 88.00 372 ILE A N 1
ATOM 2969 C CA . ILE A 1 372 ? 1.938 -17.792 21.057 1.00 88.00 372 ILE A CA 1
ATOM 2970 C C . ILE A 1 372 ? 2.873 -16.916 20.220 1.00 88.00 372 ILE A C 1
ATOM 2972 O O . ILE A 1 372 ? 3.312 -17.337 19.154 1.00 88.00 372 ILE A O 1
ATOM 2976 N N . ILE A 1 373 ? 3.267 -15.749 20.740 1.00 88.94 373 ILE A N 1
ATOM 2977 C CA . ILE A 1 373 ? 4.124 -14.777 20.042 1.00 88.94 373 ILE A CA 1
ATOM 2978 C C . ILE A 1 373 ? 5.443 -15.416 19.585 1.00 88.94 373 ILE A C 1
ATOM 2980 O O . ILE A 1 373 ? 5.866 -15.201 18.451 1.00 88.94 373 ILE A O 1
ATOM 2984 N N . GLN A 1 374 ? 6.072 -16.257 20.414 1.00 89.31 374 GLN A N 1
ATOM 2985 C CA . GLN A 1 374 ? 7.319 -16.945 20.052 1.00 89.31 374 GLN A CA 1
ATOM 2986 C C . GLN A 1 374 ? 7.189 -17.857 18.819 1.00 89.31 374 GLN A C 1
ATOM 2988 O O . GLN A 1 374 ? 8.171 -18.044 18.103 1.00 89.31 374 GLN A O 1
ATOM 2993 N N . LYS A 1 375 ? 5.992 -18.388 18.539 1.00 85.00 375 LYS A N 1
ATOM 2994 C CA . LYS A 1 375 ? 5.724 -19.264 17.386 1.00 85.00 375 LYS A CA 1
ATOM 2995 C C . LYS A 1 375 ? 5.404 -18.502 16.098 1.00 85.00 375 LYS A C 1
ATOM 2997 O O . LYS A 1 375 ? 5.429 -19.104 15.029 1.00 85.00 375 LYS A O 1
ATOM 3002 N N . LEU A 1 376 ? 5.102 -17.208 16.187 1.00 80.19 376 LEU A N 1
ATOM 3003 C CA . LEU A 1 376 ? 4.731 -16.388 15.033 1.00 80.19 376 LEU A CA 1
ATOM 3004 C C . LEU A 1 376 ? 5.944 -16.057 14.149 1.00 80.19 376 LEU A C 1
ATOM 3006 O O . LEU A 1 376 ? 7.072 -16.095 14.647 1.00 80.19 376 LEU A O 1
ATOM 3010 N N . PRO A 1 377 ? 5.744 -15.699 12.865 1.00 77.69 377 PRO A N 1
ATOM 3011 C CA . PRO A 1 377 ? 6.799 -15.189 11.986 1.00 77.69 377 PRO A CA 1
ATOM 3012 C C . PRO A 1 377 ? 7.502 -13.952 12.560 1.00 77.69 377 PRO A C 1
ATOM 3014 O O . PRO A 1 377 ? 6.930 -13.224 13.370 1.00 77.69 377 PRO A O 1
ATOM 3017 N N . GLU A 1 378 ? 8.735 -13.688 12.122 1.00 80.25 378 GLU A N 1
ATOM 3018 C CA . GLU A 1 378 ? 9.565 -12.595 12.654 1.00 80.25 378 GLU A CA 1
ATOM 3019 C C . GLU A 1 378 ? 8.889 -11.217 12.552 1.00 80.25 378 GLU A C 1
ATOM 3021 O O . GLU A 1 378 ? 8.910 -10.449 13.516 1.00 80.25 378 GLU A O 1
ATOM 3026 N N . SER A 1 379 ? 8.207 -10.943 11.438 1.00 75.94 379 SER A N 1
ATOM 3027 C CA . SER A 1 379 ? 7.459 -9.701 11.214 1.00 75.94 379 SER A CA 1
ATOM 3028 C C . SER A 1 379 ? 6.392 -9.456 12.290 1.00 75.94 379 SER A C 1
ATOM 3030 O O . SER A 1 379 ? 6.393 -8.408 12.937 1.00 75.94 379 SER A O 1
ATOM 3032 N N . SER A 1 380 ? 5.519 -10.432 12.553 1.00 82.81 380 SER A N 1
ATOM 3033 C CA . SER A 1 380 ? 4.462 -10.329 13.572 1.00 82.81 380 SER A CA 1
ATOM 3034 C C . SER A 1 380 ? 5.019 -10.403 14.998 1.00 82.81 380 SER A C 1
ATOM 3036 O O . SER A 1 380 ? 4.565 -9.682 15.889 1.00 82.81 380 SER A O 1
ATOM 3038 N N . ARG A 1 381 ? 6.040 -11.241 15.224 1.00 89.75 381 ARG A N 1
ATOM 3039 C CA . ARG A 1 381 ? 6.677 -11.444 16.533 1.00 89.75 381 ARG A CA 1
ATOM 3040 C C . ARG A 1 381 ? 7.312 -10.165 17.069 1.00 89.75 381 ARG A C 1
ATOM 3042 O O . ARG A 1 381 ? 7.180 -9.883 18.261 1.00 89.75 381 ARG A O 1
ATOM 3049 N N . ASN A 1 382 ? 7.970 -9.389 16.207 1.00 89.44 382 ASN A N 1
ATOM 3050 C CA . ASN A 1 382 ? 8.648 -8.151 16.595 1.00 89.44 382 ASN A CA 1
ATOM 3051 C C . ASN A 1 382 ? 7.663 -7.081 17.089 1.00 89.44 382 ASN A C 1
ATOM 3053 O O . ASN A 1 382 ? 7.941 -6.398 18.076 1.00 89.44 382 ASN A O 1
ATOM 3057 N N . HIS A 1 383 ? 6.499 -6.960 16.447 1.00 90.69 383 HIS A N 1
ATOM 3058 C CA . HIS A 1 383 ? 5.454 -6.015 16.850 1.00 90.69 383 HIS A CA 1
ATOM 3059 C C . HIS A 1 383 ? 4.741 -6.481 18.125 1.00 90.69 383 HIS A C 1
ATOM 3061 O O . HIS A 1 383 ? 4.655 -5.734 19.102 1.00 90.69 383 HIS A O 1
ATOM 3067 N N . LEU A 1 384 ? 4.305 -7.743 18.172 1.00 92.62 384 LEU A N 1
ATOM 3068 C CA . LEU A 1 384 ? 3.535 -8.259 19.306 1.00 92.62 384 LEU A CA 1
ATOM 3069 C C . LEU A 1 384 ? 4.359 -8.425 20.586 1.00 92.62 384 LEU A C 1
ATOM 3071 O O . LEU A 1 384 ? 3.814 -8.219 21.667 1.00 92.62 384 LEU A O 1
ATOM 3075 N N . SER A 1 385 ? 5.661 -8.721 20.501 1.00 93.06 385 SER A N 1
ATOM 3076 C CA . SER A 1 385 ? 6.538 -8.730 21.686 1.00 93.0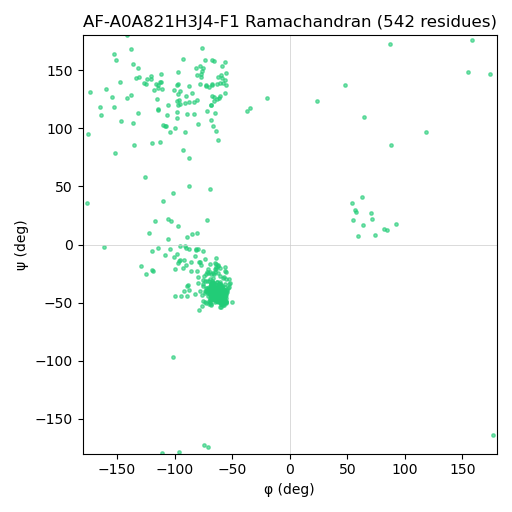6 385 SER A CA 1
ATOM 3077 C C . SER A 1 385 ? 6.571 -7.354 22.358 1.00 93.06 385 SER A C 1
ATOM 3079 O O . SER A 1 385 ? 6.374 -7.250 23.568 1.00 93.06 385 SER A O 1
ATOM 3081 N N . LYS A 1 386 ? 6.705 -6.279 21.565 1.00 94.69 386 LYS A N 1
ATOM 3082 C CA . LYS A 1 386 ? 6.689 -4.899 22.075 1.00 94.69 386 LYS A CA 1
ATOM 3083 C C . LYS A 1 386 ? 5.343 -4.547 22.703 1.00 94.69 386 LYS A C 1
ATOM 3085 O O . LYS A 1 386 ? 5.316 -3.920 23.765 1.00 94.69 386 LYS A O 1
ATOM 3090 N N . VAL A 1 387 ? 4.232 -4.937 22.073 1.00 95.19 387 VAL A N 1
ATOM 3091 C CA . VAL A 1 387 ? 2.893 -4.747 22.654 1.00 95.19 387 VAL A CA 1
ATOM 3092 C C . VAL A 1 387 ? 2.801 -5.480 23.992 1.00 95.19 387 VAL A C 1
ATOM 3094 O O . VAL A 1 387 ? 2.472 -4.864 25.006 1.00 95.19 387 VAL A O 1
ATOM 3097 N N . ASN A 1 388 ? 3.174 -6.760 24.033 1.00 93.94 388 ASN A N 1
ATOM 3098 C CA . ASN A 1 388 ? 3.063 -7.593 25.227 1.00 93.94 388 ASN A CA 1
ATOM 3099 C C . ASN A 1 388 ? 3.890 -7.058 26.410 1.00 93.94 388 ASN A C 1
ATOM 3101 O O . ASN A 1 388 ? 3.432 -7.076 27.552 1.00 93.94 388 ASN A O 1
ATOM 3105 N N . GLU A 1 389 ? 5.078 -6.515 26.141 1.00 93.75 389 GLU A N 1
ATOM 3106 C CA . GLU A 1 389 ? 5.884 -5.804 27.139 1.00 93.75 389 GLU A CA 1
ATOM 3107 C C . GLU A 1 389 ? 5.173 -4.551 27.667 1.00 93.75 389 GLU A C 1
ATOM 3109 O O . GLU A 1 389 ? 5.128 -4.327 28.879 1.00 93.75 389 GLU A O 1
ATOM 3114 N N . SER A 1 390 ? 4.579 -3.744 26.777 1.00 95.38 390 SER A N 1
ATOM 3115 C CA . SER A 1 390 ? 3.883 -2.512 27.177 1.00 95.38 390 SER A CA 1
ATOM 3116 C C . SER A 1 390 ? 2.628 -2.754 28.013 1.00 95.38 390 SER A C 1
ATOM 3118 O O . SER A 1 390 ? 2.302 -1.915 28.848 1.00 95.38 390 SER A O 1
ATOM 3120 N N . LEU A 1 391 ? 1.994 -3.928 27.902 1.00 94.25 391 LEU A N 1
ATOM 3121 C CA . LEU A 1 391 ? 0.843 -4.295 28.738 1.00 94.25 391 LEU A CA 1
ATOM 3122 C C . LEU A 1 391 ? 1.183 -4.423 30.238 1.00 94.25 391 LEU A C 1
ATOM 3124 O O . LEU A 1 391 ? 0.291 -4.396 31.085 1.00 94.25 391 LEU A O 1
ATOM 3128 N N . ASN A 1 392 ? 2.470 -4.516 30.593 1.00 89.19 392 ASN A N 1
ATOM 3129 C CA . ASN A 1 392 ? 2.946 -4.449 31.981 1.00 89.19 392 ASN A CA 1
ATOM 3130 C C . ASN A 1 392 ? 3.401 -3.041 32.402 1.00 89.19 392 ASN A C 1
ATOM 3132 O O . ASN A 1 392 ? 3.819 -2.830 33.544 1.00 89.19 392 ASN A O 1
ATOM 3136 N N . GLY A 1 393 ? 3.338 -2.083 31.479 1.00 87.69 393 GLY A N 1
ATOM 3137 C CA . GLY A 1 393 ? 3.736 -0.702 31.681 1.00 87.69 393 GLY A CA 1
ATOM 3138 C C . GLY A 1 393 ? 2.743 0.110 32.513 1.00 87.69 393 GLY A C 1
ATOM 3139 O O . GLY A 1 393 ? 1.785 -0.393 33.101 1.00 87.69 393 GLY A O 1
ATOM 3140 N N . LYS A 1 394 ? 3.009 1.417 32.577 1.00 87.81 394 LYS A N 1
ATOM 3141 C CA . LYS A 1 394 ? 2.177 2.398 33.295 1.00 87.81 394 LYS A CA 1
ATOM 3142 C C . LYS A 1 394 ? 1.611 3.494 32.395 1.00 87.81 394 LYS A C 1
ATOM 3144 O O . LYS A 1 394 ? 0.842 4.304 32.889 1.00 87.81 394 LYS A O 1
ATOM 3149 N N . ASN A 1 395 ? 2.008 3.528 31.124 1.00 92.44 395 ASN A N 1
ATOM 3150 C CA . ASN A 1 395 ? 1.644 4.578 30.183 1.00 92.44 395 ASN A CA 1
ATOM 3151 C C . ASN A 1 395 ? 0.758 3.984 29.078 1.00 92.44 395 ASN A C 1
ATOM 3153 O O . ASN A 1 395 ? 1.175 3.091 28.337 1.00 92.44 395 ASN A O 1
ATOM 3157 N N . VAL A 1 396 ? -0.489 4.451 29.022 1.00 95.94 396 VAL A N 1
ATOM 3158 C CA . VAL A 1 396 ? -1.475 3.988 28.037 1.00 95.94 396 VAL A CA 1
ATOM 3159 C C . VAL A 1 396 ? -1.105 4.461 26.633 1.00 95.94 396 VAL A C 1
ATOM 3161 O O . VAL A 1 396 ? -1.201 3.664 25.711 1.00 95.94 396 VAL A O 1
ATOM 3164 N N . GLU A 1 397 ? -0.642 5.703 26.471 1.00 95.19 397 GLU A N 1
ATOM 3165 C CA . GLU A 1 397 ? -0.276 6.298 25.176 1.00 95.19 397 GLU A CA 1
ATOM 3166 C C . GLU A 1 397 ? 0.785 5.448 24.464 1.00 95.19 397 GLU A C 1
ATOM 3168 O O . GLU A 1 397 ? 0.609 5.054 23.315 1.00 95.19 397 GLU A O 1
ATOM 3173 N N . THR A 1 398 ? 1.845 5.052 25.179 1.00 95.81 398 THR A N 1
ATOM 3174 C CA . THR A 1 398 ? 2.902 4.206 24.599 1.00 95.81 398 THR A CA 1
ATOM 3175 C C . THR A 1 398 ? 2.411 2.805 24.242 1.00 95.81 398 THR A C 1
ATOM 3177 O O . THR A 1 398 ? 2.892 2.208 23.280 1.00 95.81 398 THR A O 1
ATOM 3180 N N . THR A 1 399 ? 1.465 2.268 25.013 1.00 97.31 399 THR A N 1
ATOM 3181 C CA . THR A 1 399 ? 0.827 0.974 24.735 1.00 97.31 399 THR A CA 1
ATOM 3182 C C . THR A 1 399 ? -0.081 1.076 23.509 1.00 97.31 399 THR A C 1
ATOM 3184 O O . THR A 1 399 ? -0.077 0.184 22.664 1.00 97.31 399 THR A O 1
ATOM 3187 N N . LEU A 1 400 ? -0.824 2.178 23.388 1.00 96.62 400 LEU A N 1
ATOM 3188 C CA . LEU A 1 400 ? -1.753 2.439 22.297 1.00 96.62 400 LEU A CA 1
ATOM 3189 C C . LEU A 1 400 ? -1.019 2.587 20.964 1.00 96.62 400 LEU A C 1
ATOM 3191 O O . LEU A 1 400 ? -1.393 1.906 20.018 1.00 96.62 400 LEU A O 1
ATOM 3195 N N . THR A 1 401 ? 0.072 3.356 20.904 1.00 96.44 401 THR A N 1
ATOM 3196 C CA . THR A 1 401 ? 0.889 3.472 19.681 1.00 96.44 401 THR A CA 1
ATOM 3197 C C . THR A 1 401 ? 1.415 2.112 19.220 1.00 96.44 401 THR A C 1
ATOM 3199 O O . THR A 1 401 ? 1.314 1.767 18.051 1.00 96.44 401 THR A O 1
ATOM 3202 N N . ARG A 1 402 ? 1.900 1.274 20.147 1.00 96.69 402 ARG A N 1
ATOM 3203 C CA . ARG A 1 402 ? 2.363 -0.083 19.804 1.00 96.69 402 ARG A CA 1
ATOM 3204 C C . ARG A 1 402 ? 1.232 -0.968 19.270 1.00 96.69 402 ARG A C 1
ATOM 3206 O O . ARG A 1 402 ? 1.481 -1.822 18.423 1.00 96.69 402 ARG A O 1
ATOM 3213 N N . LEU A 1 403 ? 0.011 -0.797 19.780 1.00 96.38 403 LEU A N 1
ATOM 3214 C CA . LEU A 1 403 ? -1.176 -1.504 19.291 1.00 96.38 403 LEU A CA 1
ATOM 3215 C C . LEU A 1 403 ? -1.610 -1.007 17.906 1.00 96.38 403 LEU A C 1
ATOM 3217 O O . LEU A 1 403 ? -1.985 -1.829 17.075 1.00 96.38 403 LEU A O 1
ATOM 3221 N N . GLU A 1 404 ? -1.535 0.301 17.652 1.00 94.38 404 GLU A N 1
ATOM 3222 C CA . GLU A 1 404 ? -1.777 0.908 16.335 1.00 94.38 404 GLU A CA 1
ATOM 3223 C C . GLU A 1 404 ? -0.790 0.363 15.293 1.00 94.38 404 GLU A C 1
ATOM 3225 O O . GLU A 1 404 ? -1.218 -0.124 14.245 1.00 94.38 404 GLU A O 1
ATOM 3230 N N . ASP A 1 405 ? 0.505 0.339 15.624 1.00 91.56 405 ASP A N 1
ATOM 3231 C CA . ASP A 1 405 ? 1.555 -0.227 14.770 1.00 91.56 405 ASP A CA 1
ATOM 3232 C C . ASP A 1 405 ? 1.297 -1.715 14.483 1.00 91.56 405 ASP A C 1
ATOM 3234 O O . ASP A 1 405 ? 1.334 -2.153 13.335 1.00 91.56 405 ASP A O 1
ATOM 3238 N N . ALA A 1 406 ? 0.981 -2.509 15.514 1.00 89.44 406 ALA A N 1
ATOM 3239 C CA . ALA A 1 406 ? 0.706 -3.937 15.353 1.00 89.44 406 ALA A CA 1
ATOM 3240 C C . ALA A 1 406 ? -0.553 -4.209 14.508 1.00 89.44 406 ALA A C 1
ATOM 3242 O O . ALA A 1 406 ? -0.554 -5.130 13.691 1.00 89.44 406 ALA A O 1
ATOM 3243 N N . ALA A 1 407 ? -1.616 -3.417 14.677 1.00 87.62 407 ALA A N 1
ATOM 3244 C CA . ALA A 1 407 ? -2.833 -3.538 13.878 1.00 87.62 407 ALA A CA 1
ATOM 3245 C C . ALA A 1 407 ? -2.584 -3.182 12.401 1.00 87.62 407 ALA A C 1
ATOM 3247 O O . ALA A 1 407 ? -3.080 -3.879 11.513 1.00 87.62 407 ALA A O 1
ATOM 3248 N N . SER A 1 408 ? -1.782 -2.147 12.139 1.00 84.44 408 SER A N 1
ATOM 3249 C CA . SER A 1 408 ? -1.423 -1.723 10.784 1.00 84.44 408 SER A CA 1
ATOM 3250 C C . SER A 1 408 ? -0.527 -2.748 10.086 1.00 84.44 408 SER A C 1
ATOM 3252 O O . SER A 1 408 ? -0.846 -3.204 8.993 1.00 84.44 408 SER A O 1
ATOM 3254 N N . GLU A 1 409 ? 0.566 -3.161 10.723 1.00 82.62 409 GLU A N 1
ATOM 3255 C CA . GLU A 1 409 ? 1.572 -4.027 10.096 1.00 82.62 409 GLU A CA 1
ATOM 3256 C C . GLU A 1 409 ? 1.105 -5.477 9.944 1.00 82.62 409 GLU A C 1
ATOM 3258 O O . GLU A 1 409 ? 1.497 -6.161 8.999 1.00 82.62 409 GLU A O 1
ATOM 3263 N N . ILE A 1 410 ? 0.265 -5.969 10.862 1.00 81.00 410 ILE A N 1
ATOM 3264 C CA . ILE A 1 410 ? -0.133 -7.380 10.854 1.00 81.00 410 ILE A CA 1
ATOM 3265 C C . ILE A 1 410 ? -1.502 -7.597 10.214 1.00 81.00 410 ILE A C 1
ATOM 3267 O O . ILE A 1 410 ? -1.670 -8.530 9.432 1.00 81.00 410 ILE A O 1
ATOM 3271 N N . LEU A 1 411 ? -2.481 -6.754 10.548 1.00 78.12 411 LEU A N 1
ATOM 3272 C CA . LEU A 1 411 ? -3.863 -6.912 10.085 1.00 78.12 411 LEU A CA 1
ATOM 3273 C C . LEU A 1 411 ? -4.234 -5.934 8.965 1.00 78.12 411 LEU A C 1
ATOM 3275 O O . LEU A 1 411 ? -5.353 -5.997 8.463 1.00 78.12 411 LEU A O 1
ATOM 3279 N N . GLN A 1 412 ? -3.328 -5.023 8.584 1.00 77.44 412 GLN A N 1
ATOM 3280 C CA . GLN A 1 412 ? -3.594 -3.952 7.613 1.00 77.44 412 GLN A CA 1
ATOM 3281 C C . GLN A 1 412 ? -4.778 -3.061 8.031 1.00 77.44 412 GLN A C 1
ATOM 3283 O O . GLN A 1 412 ? -5.480 -2.484 7.199 1.00 77.44 412 GLN A O 1
ATOM 3288 N N . VAL A 1 413 ? -5.002 -2.931 9.345 1.00 81.94 413 VAL A N 1
ATOM 3289 C CA . VAL A 1 413 ? -6.064 -2.100 9.919 1.00 81.94 413 VAL A CA 1
ATOM 3290 C C . VAL A 1 413 ? -5.485 -0.763 10.349 1.00 81.94 413 VAL A C 1
ATOM 3292 O O . VAL A 1 413 ? -4.719 -0.672 11.303 1.00 81.94 413 VAL A O 1
ATOM 3295 N N . ILE A 1 414 ? -5.919 0.301 9.677 1.00 84.31 414 ILE A N 1
ATOM 3296 C CA . ILE A 1 414 ? -5.540 1.665 10.040 1.00 84.31 414 ILE A CA 1
ATOM 3297 C C . ILE A 1 414 ? -6.460 2.159 11.160 1.00 84.31 414 ILE A C 1
ATOM 3299 O O . ILE A 1 414 ? -7.654 2.396 10.947 1.00 84.31 414 ILE A O 1
ATOM 3303 N N . LEU A 1 415 ? -5.882 2.354 12.342 1.00 89.19 415 LEU A N 1
ATOM 3304 C CA . LEU A 1 415 ? -6.534 2.965 13.495 1.00 89.19 415 LEU A CA 1
ATOM 3305 C C . LEU A 1 415 ? -6.186 4.455 13.527 1.00 89.19 415 LEU A C 1
ATOM 3307 O O . LEU A 1 415 ? -5.020 4.836 13.552 1.00 89.19 415 LEU A O 1
ATOM 3311 N N . LYS A 1 416 ? -7.204 5.316 13.471 1.00 86.75 416 LYS A N 1
ATOM 3312 C CA . LYS A 1 416 ? -7.036 6.774 13.507 1.00 86.75 416 LYS A CA 1
ATOM 3313 C C . LYS A 1 416 ? -7.700 7.313 14.755 1.00 86.75 416 LYS A C 1
ATOM 3315 O O . LYS A 1 416 ? -8.823 6.917 15.062 1.00 86.75 416 LYS A O 1
ATOM 3320 N N . ARG A 1 417 ? -7.042 8.259 15.429 1.00 88.88 417 ARG A N 1
ATOM 3321 C CA . ARG A 1 417 ? -7.661 8.960 16.558 1.00 88.88 417 ARG A CA 1
ATOM 3322 C C . ARG A 1 417 ? -8.985 9.597 16.130 1.00 88.88 417 ARG A C 1
ATOM 3324 O O . ARG A 1 417 ? -9.051 10.174 15.036 1.00 88.88 417 ARG A O 1
ATOM 3331 N N . PRO A 1 418 ? -10.032 9.492 16.963 1.00 89.19 418 PRO A N 1
ATOM 3332 C CA . PRO A 1 418 ? -11.327 10.057 16.639 1.00 89.19 418 PRO A CA 1
ATOM 3333 C C . PRO A 1 418 ? -11.214 11.583 16.514 1.00 89.19 418 PRO A C 1
ATOM 3335 O O . PRO A 1 418 ? -10.543 12.254 17.290 1.00 89.19 418 PRO A O 1
ATOM 3338 N N . ASN A 1 419 ? -11.869 12.147 15.503 1.00 90.56 419 ASN A N 1
ATOM 3339 C CA . ASN A 1 419 ? -12.062 13.588 15.403 1.00 90.56 419 ASN A CA 1
ATOM 3340 C C . ASN A 1 419 ? -13.160 14.056 16.379 1.00 90.56 419 ASN A C 1
ATOM 3342 O O . ASN A 1 419 ? -13.951 13.253 16.873 1.00 90.56 419 ASN A O 1
ATOM 3346 N N . LYS A 1 420 ? -13.296 15.373 16.574 1.00 89.88 420 LYS A N 1
ATOM 3347 C CA . LYS A 1 420 ? -14.289 15.967 17.495 1.00 89.88 420 LYS A CA 1
ATOM 3348 C C . LYS A 1 420 ? -15.737 15.510 17.275 1.00 89.88 420 LYS A C 1
ATOM 3350 O O . LYS A 1 420 ? -16.529 15.548 18.212 1.00 89.88 420 LYS A O 1
ATOM 3355 N N . LYS A 1 421 ? -16.126 15.158 16.043 1.00 91.00 421 LYS A N 1
ATOM 3356 C CA . LYS A 1 421 ? -17.476 14.653 15.752 1.00 91.00 421 LYS A CA 1
ATOM 3357 C C . LYS A 1 421 ? -17.599 13.205 16.222 1.00 91.00 421 LYS A C 1
ATOM 3359 O O . LYS A 1 421 ? -18.463 12.912 17.036 1.00 91.00 421 LYS A O 1
ATOM 3364 N N . THR A 1 422 ? -16.681 12.344 15.792 1.00 90.94 422 THR A N 1
ATOM 3365 C CA . THR A 1 422 ? -16.650 10.931 16.189 1.00 90.94 422 THR A CA 1
ATOM 3366 C C . THR A 1 422 ? -16.458 10.748 17.692 1.00 90.94 422 THR A C 1
ATOM 3368 O O . THR A 1 422 ? -17.042 9.841 18.265 1.00 90.94 422 THR A O 1
ATOM 3371 N N . GLU A 1 423 ? -15.704 11.630 18.357 1.00 92.25 423 GLU A N 1
ATOM 3372 C CA . GLU A 1 423 ? -15.576 11.620 19.816 1.00 92.25 423 GLU A CA 1
ATOM 3373 C C . GLU A 1 423 ? -16.921 11.862 20.497 1.00 92.25 423 GLU A C 1
ATOM 3375 O O . GLU A 1 423 ? -17.279 11.141 21.424 1.00 92.25 423 GLU A O 1
ATOM 3380 N N . LYS A 1 424 ? -17.695 12.850 20.027 1.00 92.19 424 LYS A N 1
ATOM 3381 C CA . LYS A 1 424 ? -19.035 13.118 20.563 1.00 92.19 424 LYS A CA 1
ATOM 3382 C C . LYS A 1 424 ? -19.963 11.927 20.362 1.00 92.19 424 LYS A C 1
ATOM 3384 O O . LYS A 1 424 ? -20.667 11.568 21.301 1.00 92.19 424 LYS A O 1
ATOM 3389 N N . ASP A 1 425 ? -19.937 11.317 19.181 1.00 93.25 425 ASP A N 1
ATOM 3390 C CA . ASP A 1 425 ? -20.772 10.157 18.862 1.00 93.25 425 ASP A CA 1
ATOM 3391 C C . ASP A 1 425 ? -20.402 8.948 19.744 1.00 93.25 425 ASP A C 1
ATOM 3393 O O . ASP A 1 425 ? -21.285 8.328 20.333 1.00 93.25 425 ASP A O 1
ATOM 3397 N N . LEU A 1 426 ? -19.104 8.674 19.940 1.00 94.56 426 LEU A N 1
ATOM 3398 C CA . LEU A 1 426 ? -18.617 7.615 20.837 1.00 94.56 426 LEU A CA 1
ATOM 3399 C C . LEU A 1 426 ? -18.972 7.879 22.304 1.00 94.56 426 LEU A C 1
ATOM 3401 O O . LEU A 1 426 ? -19.405 6.974 23.010 1.00 94.56 426 LEU A O 1
ATOM 3405 N N . ILE A 1 427 ? -18.821 9.118 22.779 1.00 94.19 427 ILE A N 1
ATOM 3406 C CA . ILE A 1 427 ? -19.199 9.493 24.148 1.00 94.19 427 ILE A CA 1
ATOM 3407 C C . ILE A 1 427 ? -20.702 9.282 24.369 1.00 94.19 427 ILE A C 1
ATOM 3409 O O . ILE A 1 427 ? -21.103 8.818 25.438 1.00 94.19 427 ILE A O 1
ATOM 3413 N N . LEU A 1 428 ? -21.535 9.623 23.380 1.00 93.19 428 LEU A N 1
ATOM 3414 C CA . LEU A 1 428 ? -22.974 9.375 23.441 1.00 93.19 428 LEU A CA 1
ATOM 3415 C C . LEU A 1 428 ? -23.278 7.873 23.458 1.00 93.19 428 LEU A C 1
ATOM 3417 O O . LEU A 1 428 ? -24.019 7.441 24.335 1.00 93.19 428 LEU A O 1
ATOM 3421 N N . ASP A 1 429 ? -22.659 7.082 22.578 1.00 94.12 429 ASP A N 1
ATOM 3422 C CA . ASP A 1 429 ? -22.821 5.621 22.530 1.00 94.12 429 ASP A CA 1
ATOM 3423 C C . ASP A 1 429 ? -22.438 4.951 23.862 1.00 94.12 429 ASP A C 1
ATOM 3425 O O . ASP A 1 429 ? -23.231 4.208 24.440 1.00 94.12 429 ASP A O 1
ATOM 3429 N N . ILE A 1 430 ? -21.261 5.272 24.416 1.00 94.62 430 ILE A N 1
ATOM 3430 C CA . ILE A 1 430 ? -20.818 4.734 25.714 1.00 94.62 430 ILE A CA 1
ATOM 3431 C C . ILE A 1 430 ? -21.797 5.134 26.824 1.00 94.62 430 ILE A C 1
ATOM 3433 O O . ILE A 1 430 ? -22.137 4.312 27.676 1.00 94.62 430 ILE A O 1
ATOM 3437 N N . ARG A 1 431 ? -22.266 6.388 26.834 1.00 94.25 431 ARG A N 1
ATOM 3438 C CA . ARG A 1 431 ? -23.211 6.870 27.848 1.00 94.25 431 ARG A CA 1
ATOM 3439 C C . ARG A 1 431 ? -24.537 6.118 27.791 1.00 94.25 431 ARG A C 1
ATOM 3441 O O . ARG A 1 431 ? -25.030 5.722 28.845 1.00 94.25 431 ARG A O 1
ATOM 3448 N N . GLU A 1 432 ? -25.114 5.944 26.606 1.00 94.38 432 GLU A N 1
ATOM 3449 C CA . GLU A 1 432 ? -26.383 5.224 26.462 1.00 94.38 432 GLU A CA 1
ATOM 3450 C C . GLU A 1 432 ? -26.228 3.752 26.857 1.00 94.38 432 GLU A C 1
ATOM 3452 O O . GLU A 1 432 ? -27.040 3.258 27.633 1.00 94.38 432 GLU A O 1
ATOM 3457 N N . LYS A 1 433 ? -25.122 3.092 26.484 1.00 94.69 433 LYS A N 1
ATOM 3458 C CA . LYS A 1 433 ? -24.816 1.719 26.931 1.00 94.69 433 LYS A CA 1
ATOM 3459 C C . LYS A 1 433 ? -24.681 1.594 28.448 1.00 94.69 433 LYS A C 1
ATOM 3461 O O . LYS A 1 433 ? -25.137 0.616 29.037 1.00 94.69 433 LYS A O 1
ATOM 3466 N N . LEU A 1 434 ? -24.061 2.576 29.107 1.00 95.44 434 LEU A N 1
ATOM 3467 C CA . LEU A 1 434 ? -23.973 2.609 30.571 1.00 95.44 434 LEU A CA 1
ATOM 3468 C C . LEU A 1 434 ? -25.350 2.790 31.221 1.00 95.44 434 LEU A C 1
ATOM 3470 O O . LEU A 1 434 ? -25.613 2.173 32.253 1.00 95.44 434 LEU A O 1
ATOM 3474 N N . LYS A 1 435 ? -26.224 3.617 30.631 1.00 95.06 435 LYS A N 1
ATOM 3475 C CA . LYS A 1 435 ? -27.599 3.806 31.110 1.00 95.06 435 LYS A CA 1
ATOM 3476 C C . LYS A 1 435 ? -28.447 2.558 30.915 1.00 95.06 435 LYS A C 1
ATOM 3478 O O . LYS A 1 435 ? -29.109 2.148 31.858 1.00 95.06 435 LYS A O 1
ATOM 3483 N N . GLU A 1 436 ? -28.406 1.950 29.735 1.00 95.88 436 GLU A N 1
ATOM 3484 C CA . GLU A 1 436 ? -29.094 0.692 29.435 1.00 95.88 436 GLU A CA 1
ATOM 3485 C C . GLU A 1 436 ? -28.684 -0.390 30.439 1.00 95.88 436 GLU A C 1
ATOM 3487 O O . GLU A 1 436 ? -29.533 -0.938 31.137 1.00 95.88 436 GLU A O 1
ATOM 3492 N N . LYS A 1 437 ? -27.371 -0.578 30.639 1.00 95.44 437 LYS A N 1
ATOM 3493 C CA . LYS A 1 437 ? -26.857 -1.524 31.633 1.00 95.44 437 LYS A CA 1
ATOM 3494 C C . LYS A 1 437 ? -27.349 -1.208 33.048 1.00 95.44 437 LYS A C 1
ATOM 3496 O O . LYS A 1 437 ? -27.704 -2.120 33.782 1.00 95.44 437 LYS A O 1
ATOM 3501 N N . LEU A 1 438 ? -27.390 0.067 33.439 1.00 96.19 438 LEU A N 1
ATOM 3502 C CA . LEU A 1 438 ? -27.884 0.472 34.756 1.00 96.19 438 LEU A CA 1
ATOM 3503 C C . LEU A 1 438 ? -29.389 0.210 34.920 1.00 96.19 438 LEU A C 1
ATOM 3505 O O . LEU A 1 438 ? -29.805 -0.170 36.012 1.00 96.19 438 LEU A O 1
ATOM 3509 N N . THR A 1 439 ? -30.194 0.395 33.870 1.00 94.56 439 THR A N 1
ATOM 3510 C CA . THR A 1 439 ? -31.654 0.187 33.881 1.00 94.56 439 THR A CA 1
ATOM 3511 C C . THR A 1 439 ? -32.034 -1.237 34.258 1.00 94.56 439 THR A C 1
ATOM 3513 O O . THR A 1 439 ? -32.971 -1.421 35.035 1.00 94.56 439 THR A O 1
ATOM 3516 N N . ASP A 1 440 ? -31.270 -2.228 33.812 1.00 93.00 440 ASP A N 1
ATOM 3517 C CA . ASP A 1 440 ? -31.577 -3.637 34.076 1.00 93.00 440 ASP A CA 1
ATOM 3518 C C . ASP A 1 440 ? -30.815 -4.207 35.283 1.00 93.00 440 ASP A C 1
ATOM 3520 O O . ASP A 1 440 ? -31.201 -5.240 35.829 1.00 93.00 440 ASP A O 1
ATOM 3524 N N . GLU A 1 441 ? -29.785 -3.506 35.767 1.00 94.94 441 GLU A N 1
ATOM 3525 C CA . GLU A 1 441 ? -28.923 -3.985 36.851 1.00 94.94 441 GLU A CA 1
ATOM 3526 C C . GLU A 1 441 ? -29.647 -4.075 38.201 1.00 94.94 441 GLU A C 1
ATOM 3528 O O . GLU A 1 441 ? -30.390 -3.165 38.587 1.00 94.94 441 GLU A O 1
ATOM 3533 N N . GLN A 1 442 ? -29.388 -5.158 38.933 1.00 91.06 442 GLN A N 1
ATOM 3534 C CA . GLN A 1 442 ? -29.957 -5.423 40.260 1.00 91.06 442 GLN A CA 1
ATOM 3535 C C . GLN A 1 442 ? -28.879 -5.553 41.336 1.00 91.06 442 GLN A C 1
ATOM 3537 O O . GLN A 1 442 ? -29.176 -5.361 42.514 1.00 91.06 442 GLN A O 1
ATOM 3542 N N . ASP A 1 443 ? -27.635 -5.860 40.952 1.00 91.12 443 ASP A N 1
ATOM 3543 C CA . ASP A 1 443 ? -26.538 -5.972 41.906 1.00 91.12 443 ASP A CA 1
ATOM 3544 C C . ASP A 1 443 ? -26.185 -4.593 42.497 1.00 91.12 443 ASP A C 1
ATOM 3546 O O . ASP A 1 443 ? -25.777 -3.690 41.758 1.00 91.12 443 ASP A O 1
ATOM 3550 N N . PRO A 1 444 ? -26.284 -4.402 43.826 1.00 91.19 444 PRO A N 1
ATOM 3551 C CA . PRO A 1 444 ? -25.992 -3.126 44.473 1.00 91.19 444 PRO A CA 1
ATOM 3552 C C . PRO A 1 444 ? -24.595 -2.575 44.153 1.00 91.19 444 PRO A C 1
ATOM 3554 O O . PRO A 1 444 ?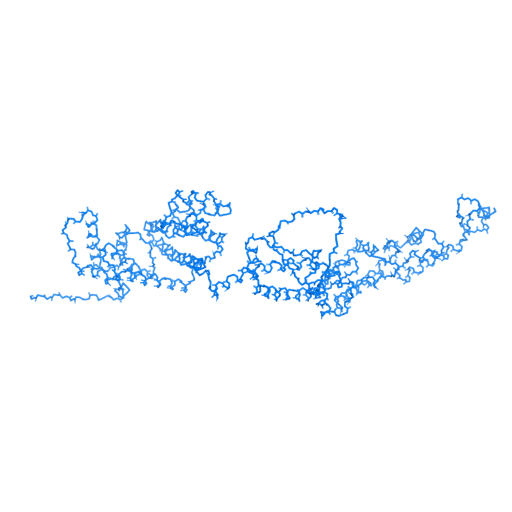 -24.432 -1.368 43.949 1.00 91.19 444 PRO A O 1
ATOM 3557 N N . ALA A 1 445 ? -23.580 -3.442 44.079 1.00 92.12 445 ALA A N 1
ATOM 3558 C CA . ALA A 1 445 ? -22.211 -3.017 43.809 1.00 92.12 445 ALA A CA 1
ATOM 3559 C C . ALA A 1 445 ? -22.066 -2.473 42.380 1.00 92.12 445 ALA A C 1
ATOM 3561 O O . ALA A 1 445 ? -21.478 -1.404 42.178 1.00 92.12 445 ALA A O 1
ATOM 3562 N N . MET A 1 446 ? -22.643 -3.168 41.397 1.00 94.00 446 MET A N 1
ATOM 3563 C CA . MET A 1 446 ? -22.654 -2.729 40.005 1.00 94.00 446 MET A CA 1
ATOM 3564 C C . MET A 1 446 ? -23.532 -1.486 39.791 1.00 94.00 446 MET A C 1
ATOM 3566 O O . MET A 1 446 ? -23.097 -0.565 39.097 1.00 94.00 446 MET A O 1
ATOM 3570 N N . ILE A 1 447 ? -24.699 -1.387 40.445 1.00 95.25 447 ILE A N 1
ATOM 3571 C CA . ILE A 1 447 ? -25.546 -0.177 40.434 1.00 95.25 447 ILE A CA 1
ATOM 3572 C C . ILE A 1 447 ? -24.739 1.036 40.900 1.00 95.25 447 ILE A C 1
ATOM 3574 O O . ILE A 1 447 ? -24.718 2.068 40.221 1.00 95.25 447 ILE A O 1
ATOM 3578 N N . LEU A 1 448 ? -24.042 0.918 42.036 1.00 95.31 448 LEU A N 1
ATOM 3579 C CA . LEU A 1 448 ? -23.213 1.996 42.572 1.00 95.31 448 LEU A CA 1
ATOM 3580 C C . LEU A 1 448 ? -22.074 2.354 41.605 1.00 95.31 448 LEU A C 1
ATOM 3582 O O . LEU A 1 448 ? -21.836 3.532 41.335 1.00 95.31 448 LEU A O 1
ATOM 3586 N N . HIS A 1 449 ? -21.399 1.352 41.043 1.00 95.50 449 HIS A N 1
ATOM 3587 C CA . HIS A 1 449 ? -20.297 1.550 40.104 1.00 95.50 449 HIS A CA 1
ATOM 3588 C C . HIS A 1 449 ? -20.719 2.285 38.816 1.00 95.50 449 HIS A C 1
ATOM 3590 O O . HIS A 1 449 ? -20.082 3.270 38.422 1.00 95.50 449 HIS A O 1
ATOM 3596 N N . LEU A 1 450 ? -21.809 1.845 38.181 1.00 96.19 450 LEU A N 1
ATOM 3597 C CA . LEU A 1 450 ? -22.359 2.468 36.974 1.00 96.19 450 LEU A CA 1
ATOM 3598 C C . LEU A 1 450 ? -22.856 3.888 37.264 1.00 96.19 450 LEU A C 1
ATOM 3600 O O . LEU A 1 450 ? -22.553 4.816 36.512 1.00 96.19 450 LEU A O 1
ATOM 3604 N N . THR A 1 451 ? -23.537 4.078 38.398 1.00 95.88 451 THR A N 1
ATOM 3605 C CA . THR A 1 451 ? -24.021 5.393 38.841 1.00 95.88 451 THR A CA 1
ATOM 3606 C C . THR A 1 451 ? -22.874 6.381 39.017 1.00 95.88 451 THR A C 1
ATOM 3608 O O . THR A 1 451 ? -22.939 7.494 38.504 1.00 95.88 451 THR A O 1
ATOM 3611 N N . ILE A 1 452 ? -21.788 5.981 39.680 1.00 95.38 452 ILE A N 1
ATOM 3612 C CA . ILE A 1 452 ? -20.613 6.842 39.878 1.00 95.38 452 ILE A CA 1
ATOM 3613 C C . ILE A 1 452 ? -19.950 7.200 38.552 1.00 95.38 452 ILE A C 1
ATOM 3615 O O . ILE A 1 452 ? -19.530 8.339 38.367 1.00 95.38 452 ILE A O 1
ATOM 3619 N N . THR A 1 453 ? -19.882 6.257 37.613 1.00 95.44 453 THR A N 1
ATOM 3620 C CA . THR A 1 453 ? -19.327 6.515 36.278 1.00 95.44 453 THR A CA 1
ATOM 3621 C C . THR A 1 453 ? -20.172 7.546 35.515 1.00 95.44 453 THR A C 1
ATOM 3623 O O . THR A 1 453 ? -19.627 8.467 34.905 1.00 95.44 453 THR A O 1
ATOM 3626 N N . LEU A 1 454 ? -21.504 7.458 35.608 1.00 95.19 454 LEU A N 1
ATOM 3627 C CA . LEU A 1 454 ? -22.432 8.425 35.006 1.00 95.19 454 LEU A CA 1
ATOM 3628 C C . LEU A 1 454 ? -22.413 9.793 35.711 1.00 95.19 454 LEU A C 1
ATOM 3630 O O . LEU A 1 454 ? -22.490 10.829 35.047 1.00 95.19 454 LEU A O 1
ATOM 3634 N N . LEU A 1 455 ? -22.254 9.825 37.037 1.00 94.12 455 LEU A N 1
ATOM 3635 C CA . LEU A 1 455 ? -22.070 11.065 37.797 1.00 94.12 455 LEU A CA 1
ATOM 3636 C C . LEU A 1 455 ? -20.739 11.738 37.459 1.00 94.12 455 LEU A C 1
ATOM 3638 O O . LEU A 1 455 ? -20.703 12.953 37.279 1.00 94.12 455 LEU A O 1
ATOM 3642 N N . PHE A 1 456 ? -19.664 10.963 37.297 1.00 94.44 456 PHE A N 1
ATOM 3643 C CA . PHE A 1 456 ? -18.383 11.487 36.831 1.00 94.44 456 PHE A CA 1
ATOM 3644 C C . PHE A 1 456 ? -18.537 12.174 35.473 1.00 94.44 456 PHE A C 1
ATOM 3646 O O . PHE A 1 456 ? -18.061 13.296 35.304 1.00 94.44 456 PHE A O 1
ATOM 3653 N N . TYR A 1 457 ? -19.259 11.549 34.540 1.00 93.50 457 TYR A N 1
ATOM 3654 C CA . TYR A 1 457 ? -19.595 12.150 33.251 1.00 93.50 457 TYR A CA 1
ATOM 3655 C C . TYR A 1 457 ? -20.370 13.467 33.383 1.00 93.50 457 TYR A C 1
ATOM 3657 O O . TYR A 1 457 ? -20.063 14.436 32.683 1.00 93.50 457 TYR A O 1
ATOM 3665 N N . ALA A 1 458 ? -21.361 13.521 34.275 1.00 91.06 458 ALA A N 1
ATOM 3666 C CA . ALA A 1 458 ? -22.187 14.708 34.471 1.00 91.06 458 ALA A CA 1
ATOM 3667 C C . ALA A 1 458 ? -21.407 15.885 35.081 1.00 91.06 458 ALA A C 1
ATOM 3669 O O . ALA A 1 458 ? -21.556 17.011 34.616 1.00 91.06 458 ALA A O 1
ATOM 3670 N N . VAL A 1 459 ? -20.553 15.622 36.075 1.00 89.62 459 VAL A N 1
ATOM 3671 C CA . VAL A 1 459 ? -19.739 16.641 36.763 1.00 89.62 459 VAL A CA 1
ATOM 3672 C C . VAL A 1 459 ? -18.610 17.164 35.879 1.00 89.62 459 VAL A C 1
ATOM 3674 O O . VAL A 1 459 ? -18.312 18.354 35.889 1.00 89.62 459 VAL A O 1
ATOM 3677 N N . ASN A 1 460 ? -17.952 16.283 35.122 1.00 89.31 460 ASN A N 1
ATOM 3678 C CA . ASN A 1 460 ? -16.684 16.594 34.460 1.00 89.31 460 ASN A CA 1
ATOM 3679 C C . ASN A 1 460 ? -16.860 16.905 32.970 1.00 89.31 460 ASN A C 1
ATOM 3681 O O . ASN A 1 460 ? -16.101 16.418 32.134 1.00 89.31 460 ASN A O 1
ATOM 3685 N N . ASN A 1 461 ? -17.868 17.711 32.621 1.00 87.44 461 ASN A N 1
ATOM 3686 C CA . ASN A 1 461 ? -18.095 18.217 31.260 1.00 87.44 461 ASN A CA 1
ATOM 3687 C C . ASN A 1 461 ? -18.168 17.128 30.172 1.00 87.44 461 ASN A C 1
ATOM 3689 O O . ASN A 1 461 ? -17.729 17.331 29.040 1.00 87.44 461 ASN A O 1
ATOM 3693 N N . GLY A 1 462 ? -18.738 15.967 30.495 1.00 87.81 462 GLY A N 1
ATOM 3694 C CA . GLY A 1 462 ? -18.924 14.878 29.540 1.00 87.81 462 GLY A CA 1
ATOM 3695 C C . GLY A 1 462 ? -17.721 13.948 29.356 1.00 87.81 462 GLY A C 1
ATOM 3696 O O . GLY A 1 462 ? -17.724 13.147 28.422 1.00 87.81 462 GLY A O 1
ATOM 3697 N N . ARG A 1 463 ? -16.711 14.029 30.229 1.00 91.44 463 ARG A N 1
ATOM 3698 C CA . ARG A 1 463 ? -15.572 13.098 30.265 1.00 91.44 463 ARG A CA 1
ATOM 3699 C C . ARG A 1 463 ? -15.994 11.741 30.825 1.00 91.44 463 ARG A C 1
ATOM 3701 O O . ARG A 1 463 ? -16.705 11.677 31.823 1.00 91.44 463 ARG A O 1
ATOM 3708 N N . LEU A 1 464 ? -15.540 10.654 30.211 1.00 93.94 464 LEU A N 1
ATOM 3709 C CA . LEU A 1 464 ? -15.867 9.287 30.624 1.00 93.94 464 LEU A CA 1
ATOM 3710 C C . LEU A 1 464 ? -14.633 8.588 31.184 1.00 93.94 464 LEU A C 1
ATOM 3712 O O . LEU A 1 464 ? -13.521 8.793 30.709 1.00 93.94 464 LEU A O 1
ATOM 3716 N N . ILE A 1 465 ? -14.834 7.715 32.166 1.00 95.56 465 ILE A N 1
ATOM 3717 C CA . ILE A 1 465 ? -13.761 6.919 32.763 1.00 95.56 465 ILE A CA 1
ATOM 3718 C C . ILE A 1 465 ? -14.045 5.433 32.607 1.00 95.56 465 ILE A C 1
ATOM 3720 O O . ILE A 1 465 ? -15.187 4.989 32.703 1.00 95.56 465 ILE A O 1
ATOM 3724 N N . HIS A 1 466 ? -12.976 4.668 32.418 1.00 95.38 466 HIS A N 1
ATOM 3725 C CA . HIS A 1 466 ? -13.000 3.220 32.518 1.00 95.38 466 HIS A CA 1
ATOM 3726 C C . HIS A 1 466 ? -12.288 2.822 33.808 1.00 95.38 466 HIS A C 1
ATOM 3728 O O . HIS A 1 466 ? -11.062 2.891 33.904 1.00 95.38 466 HIS A O 1
ATOM 3734 N N . ALA A 1 467 ? -13.072 2.487 34.829 1.00 93.81 467 ALA A N 1
ATOM 3735 C CA . ALA A 1 467 ? -12.597 2.338 36.196 1.00 93.81 467 ALA A CA 1
ATOM 3736 C C . ALA A 1 467 ? -12.942 0.948 36.754 1.00 93.81 467 ALA A C 1
ATOM 3738 O O . ALA A 1 467 ? -14.032 0.449 36.493 1.00 93.81 467 ALA A O 1
ATOM 3739 N N . PRO A 1 468 ? -12.066 0.317 37.553 1.00 93.62 468 PRO A N 1
ATOM 3740 C CA . PRO A 1 468 ? -12.401 -0.943 38.205 1.00 93.62 468 PRO A CA 1
ATOM 3741 C C . PRO A 1 468 ? -13.296 -0.700 39.433 1.00 93.62 468 PRO A C 1
ATOM 3743 O O . PRO A 1 468 ? -13.176 0.324 40.097 1.00 93.62 468 PRO A O 1
ATOM 3746 N N . GLY A 1 469 ? -14.121 -1.670 39.840 1.00 90.31 469 GLY A N 1
ATOM 3747 C CA . GLY A 1 469 ? -15.011 -1.511 41.008 1.00 90.31 469 GLY A CA 1
ATOM 3748 C C . GLY A 1 469 ? -14.297 -1.057 42.295 1.00 90.31 469 GLY A C 1
ATOM 3749 O O . GLY A 1 469 ? -14.804 -0.224 43.037 1.00 90.31 469 GLY A O 1
ATOM 3750 N N . LYS A 1 470 ? -13.049 -1.490 42.514 1.00 90.19 470 LYS A N 1
ATOM 3751 C CA . LYS A 1 470 ? -12.228 -1.084 43.672 1.00 90.19 470 LYS A CA 1
ATOM 3752 C C . LYS A 1 470 ? -11.902 0.413 43.753 1.00 90.19 470 LYS A C 1
ATOM 3754 O O . LYS A 1 470 ? -11.487 0.873 44.810 1.00 90.19 470 LYS A O 1
ATOM 3759 N N . THR A 1 471 ? -12.036 1.173 42.662 1.00 93.62 471 THR A N 1
ATOM 3760 C CA . THR A 1 471 ? -11.825 2.631 42.688 1.00 93.62 471 THR A CA 1
ATOM 3761 C C . THR A 1 471 ? -13.080 3.403 43.063 1.00 93.62 471 THR A C 1
ATOM 3763 O O . THR A 1 471 ? -12.996 4.616 43.215 1.00 93.62 471 THR A O 1
ATOM 3766 N N . VAL A 1 472 ? -14.228 2.739 43.244 1.00 93.69 472 VAL A N 1
ATOM 3767 C CA . VAL A 1 472 ? -15.490 3.374 43.654 1.00 93.69 472 VAL A CA 1
ATOM 3768 C C . VAL A 1 472 ? -15.324 4.276 44.888 1.00 93.69 472 VAL A C 1
ATOM 3770 O O . VAL A 1 472 ? -15.686 5.444 44.781 1.00 93.69 472 VAL A O 1
ATOM 3773 N N . PRO A 1 473 ? -14.696 3.847 46.003 1.00 93.12 473 PRO A N 1
ATOM 3774 C CA . PRO A 1 473 ? -14.476 4.724 47.160 1.00 93.12 473 PRO A CA 1
ATOM 3775 C C . PRO A 1 473 ? -13.662 5.983 46.830 1.00 93.12 473 PRO A C 1
ATOM 3777 O O . PRO A 1 473 ? -13.971 7.084 47.286 1.00 93.12 473 PRO A O 1
ATOM 3780 N N . THR A 1 474 ? -12.618 5.835 46.008 1.00 93.69 474 THR A N 1
ATOM 3781 C CA . THR A 1 474 ? -11.773 6.953 45.564 1.00 93.69 474 THR A CA 1
ATOM 3782 C C . THR A 1 474 ? -12.551 7.912 44.669 1.00 93.69 474 THR A C 1
ATOM 3784 O O . THR A 1 474 ? -12.406 9.123 44.805 1.00 93.69 474 THR A O 1
ATOM 3787 N N . LEU A 1 475 ? -13.407 7.384 43.793 1.00 94.31 475 LEU A N 1
ATOM 3788 C CA . LEU A 1 475 ? -14.267 8.176 42.921 1.00 94.31 475 LEU A CA 1
ATOM 3789 C C . LEU A 1 475 ? -15.357 8.910 43.707 1.00 94.31 475 LEU A C 1
ATOM 3791 O O . LEU A 1 475 ? -15.585 10.080 43.431 1.00 94.31 475 LEU A O 1
ATOM 3795 N N . ILE A 1 476 ? -15.969 8.293 44.725 1.00 94.12 476 ILE A N 1
ATOM 3796 C CA . ILE A 1 476 ? -16.906 8.988 45.626 1.00 94.12 476 ILE A CA 1
ATOM 3797 C C . ILE A 1 476 ? -16.191 10.149 46.319 1.00 94.12 476 ILE A C 1
ATOM 3799 O O . ILE A 1 476 ? -16.691 11.268 46.307 1.00 94.12 476 ILE A O 1
ATOM 3803 N N . LYS A 1 477 ? -14.984 9.918 46.855 1.00 92.50 477 LYS A N 1
ATOM 3804 C CA . LYS A 1 477 ? -14.174 10.976 47.480 1.00 92.50 477 LYS A CA 1
ATOM 3805 C C . LYS A 1 477 ? -13.796 12.095 46.501 1.00 92.50 477 LYS A C 1
ATOM 3807 O O . LYS A 1 477 ? -13.667 13.246 46.905 1.00 92.50 477 LYS A O 1
ATOM 3812 N N . PHE A 1 478 ? -13.569 11.766 45.232 1.00 92.62 478 PHE A N 1
ATOM 3813 C CA . PHE A 1 478 ? -13.299 12.758 44.196 1.00 92.62 478 PHE A CA 1
ATOM 3814 C C . PHE A 1 478 ? -14.553 13.589 43.882 1.00 92.62 478 PHE A C 1
ATOM 3816 O O . PHE A 1 478 ? -14.493 14.816 43.883 1.00 92.62 478 PHE A O 1
ATOM 3823 N N . LEU A 1 479 ? -15.697 12.929 43.679 1.00 91.62 479 LEU A N 1
ATOM 3824 C CA . LEU A 1 479 ? -16.964 13.575 43.332 1.00 91.62 479 LEU A CA 1
ATOM 3825 C C . LEU A 1 479 ? -17.593 14.338 44.504 1.00 91.62 479 LEU A C 1
ATOM 3827 O O . LEU A 1 479 ? -18.317 15.303 44.279 1.00 91.62 479 LEU A O 1
ATOM 3831 N N . SER A 1 480 ? -17.297 13.978 45.753 1.00 90.81 480 SER A N 1
ATOM 3832 C CA . SER A 1 480 ? -17.853 14.672 46.921 1.00 90.81 480 SER A CA 1
ATOM 3833 C C . SER A 1 480 ? -17.409 16.128 47.042 1.00 90.81 480 SER A C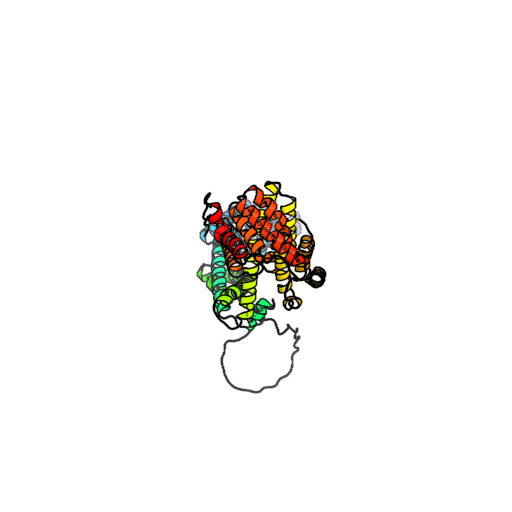 1
ATOM 3835 O O . SER A 1 480 ? -18.068 16.914 47.718 1.00 90.81 480 SER A O 1
ATOM 3837 N N . LYS A 1 481 ? -16.341 16.513 46.331 1.00 88.19 481 LYS A N 1
ATOM 3838 C CA . LYS A 1 481 ? -15.889 17.905 46.200 1.00 88.19 481 LYS A CA 1
ATOM 3839 C C . LYS A 1 481 ? -16.894 18.792 45.456 1.00 88.19 481 LYS A C 1
ATOM 3841 O O . LYS A 1 481 ? -16.848 20.008 45.610 1.00 88.19 481 LYS A O 1
ATOM 3846 N N . THR A 1 482 ? -17.751 18.203 44.625 1.00 88.38 482 THR A N 1
ATOM 3847 C CA . THR A 1 482 ? -18.657 18.919 43.713 1.00 88.38 482 THR A CA 1
ATOM 3848 C C . THR A 1 482 ? -20.122 18.533 43.894 1.00 88.38 482 THR A C 1
ATOM 3850 O O . THR A 1 482 ? -21.003 19.334 43.588 1.00 88.38 482 THR A O 1
ATOM 3853 N N . LEU A 1 483 ? -20.403 17.329 44.395 1.00 88.62 483 LEU A N 1
ATOM 3854 C CA . LEU A 1 483 ? -21.762 16.844 44.612 1.00 88.62 483 LEU A CA 1
ATOM 3855 C C . LEU A 1 483 ? -22.417 17.455 45.870 1.00 88.62 483 LEU A C 1
ATOM 3857 O O . LEU A 1 483 ? -21.744 17.651 46.885 1.00 88.62 483 LEU A O 1
ATOM 3861 N N . PRO A 1 484 ? -23.745 17.683 45.851 1.00 88.25 484 PRO A N 1
ATOM 3862 C CA . PRO A 1 484 ? -24.534 18.054 47.027 1.00 88.25 484 PRO A CA 1
ATOM 3863 C C . PRO A 1 484 ? -24.416 17.075 48.210 1.00 88.25 484 PRO A C 1
ATOM 3865 O O . PRO A 1 484 ? -24.334 15.858 48.028 1.00 88.25 484 PRO A O 1
ATOM 3868 N N . ASN A 1 485 ? -24.502 17.595 49.443 1.00 86.38 485 ASN A N 1
ATOM 3869 C CA . ASN A 1 485 ? -24.355 16.811 50.681 1.00 86.38 485 ASN A CA 1
ATOM 3870 C C . ASN A 1 485 ? -25.341 15.638 50.796 1.00 86.38 485 ASN A C 1
ATOM 3872 O O . ASN A 1 485 ? -24.957 14.557 51.236 1.00 86.38 485 ASN A O 1
ATOM 3876 N N . ASN A 1 486 ? -26.595 15.826 50.374 1.00 87.12 486 ASN A N 1
ATOM 3877 C CA . ASN A 1 486 ? -27.605 14.766 50.385 1.00 87.12 486 ASN A CA 1
ATOM 3878 C C . ASN A 1 486 ? -27.222 13.610 49.447 1.00 87.12 486 ASN A C 1
ATOM 3880 O O . ASN A 1 486 ? -27.379 12.446 49.808 1.00 87.12 486 ASN A O 1
ATOM 3884 N N . ILE A 1 487 ? -26.680 13.920 48.265 1.00 89.06 487 ILE A N 1
ATOM 3885 C CA . ILE A 1 487 ? -26.216 12.915 47.303 1.00 89.06 487 ILE A CA 1
ATOM 3886 C C . ILE A 1 487 ? -24.979 12.199 47.852 1.00 89.06 487 ILE A C 1
ATOM 3888 O O . ILE A 1 487 ? -24.929 10.970 47.832 1.00 89.06 487 ILE A O 1
ATOM 3892 N N . ASN A 1 488 ? -24.023 12.946 48.413 1.00 89.81 488 ASN A N 1
ATOM 3893 C CA . ASN A 1 488 ? -22.825 12.375 49.035 1.00 89.81 488 ASN A CA 1
ATOM 3894 C C . ASN A 1 488 ? -23.167 11.384 50.149 1.00 89.81 488 ASN A C 1
ATOM 3896 O O . ASN A 1 488 ? -22.628 10.279 50.173 1.00 89.81 488 ASN A O 1
ATOM 3900 N N . GLN A 1 489 ? -24.096 11.743 51.038 1.00 90.06 489 GLN A N 1
ATOM 3901 C CA . GLN A 1 489 ? -24.539 10.858 52.113 1.00 90.06 489 GLN A CA 1
ATOM 3902 C C . GLN A 1 489 ? -25.141 9.559 51.560 1.00 90.06 489 GLN A C 1
ATOM 3904 O O . GLN A 1 489 ? -24.786 8.475 52.014 1.00 90.06 489 GLN A O 1
ATOM 3909 N N . ARG A 1 490 ? -26.003 9.649 50.540 1.00 89.38 490 ARG A N 1
ATOM 3910 C CA . ARG A 1 490 ? -26.623 8.472 49.910 1.00 89.38 490 ARG A CA 1
ATOM 3911 C C . ARG A 1 490 ? -25.605 7.562 49.223 1.00 89.38 490 ARG A C 1
ATOM 3913 O O . ARG A 1 490 ? -25.720 6.343 49.330 1.00 89.38 490 ARG A O 1
ATOM 3920 N N . LEU A 1 491 ? -24.604 8.132 48.553 1.00 92.94 491 LEU A N 1
ATOM 3921 C CA . LEU A 1 491 ? -23.519 7.361 47.938 1.00 92.94 491 LEU A CA 1
ATOM 3922 C C . LEU A 1 491 ? -22.671 6.634 48.989 1.00 92.94 491 LEU A C 1
ATOM 3924 O O . LEU A 1 491 ? -22.328 5.473 48.779 1.00 92.94 491 LEU A O 1
ATOM 3928 N N . HIS A 1 492 ? -22.379 7.276 50.124 1.00 92.25 492 HIS A N 1
ATOM 3929 C CA . HIS A 1 492 ? -21.662 6.641 51.232 1.00 92.25 492 HIS A CA 1
ATOM 3930 C C . HIS A 1 492 ? -22.486 5.541 51.918 1.00 92.25 492 HIS A C 1
ATOM 3932 O O . HIS A 1 492 ? -21.957 4.456 52.132 1.00 92.25 492 HIS A O 1
ATOM 3938 N N . GLU A 1 493 ? -23.788 5.752 52.157 1.00 90.88 493 GLU A N 1
ATOM 3939 C CA . GLU A 1 493 ? -24.693 4.704 52.668 1.00 90.88 493 GLU A CA 1
ATOM 3940 C C . GLU A 1 493 ? -24.689 3.461 51.759 1.00 90.88 493 GLU A C 1
ATOM 3942 O O . GLU A 1 493 ? -24.616 2.327 52.237 1.00 90.88 493 GLU A O 1
ATOM 3947 N N . MET A 1 494 ? -24.738 3.671 50.438 1.00 91.50 494 MET A N 1
ATOM 3948 C CA . MET A 1 494 ? -24.685 2.589 49.453 1.00 91.50 494 MET A CA 1
ATOM 3949 C C . MET A 1 494 ? -23.312 1.903 49.428 1.00 91.50 494 MET A C 1
ATOM 3951 O O . MET A 1 494 ? -23.232 0.679 49.333 1.00 91.50 494 MET A O 1
ATOM 3955 N N . GLN A 1 495 ? -22.226 2.672 49.531 1.00 92.19 495 GLN A N 1
ATOM 3956 C CA . GLN A 1 495 ? -20.867 2.139 49.593 1.00 92.19 495 GLN A CA 1
ATOM 3957 C C . GLN A 1 495 ? -20.677 1.233 50.818 1.00 92.19 495 GLN A C 1
ATOM 3959 O O . GLN A 1 495 ? -20.161 0.124 50.675 1.00 92.19 495 GLN A O 1
ATOM 3964 N N . ASP A 1 496 ? -21.106 1.678 51.999 1.00 89.81 496 ASP A N 1
ATOM 3965 C CA . ASP A 1 496 ? -20.991 0.909 53.241 1.00 89.81 496 ASP A CA 1
ATOM 3966 C C . ASP A 1 496 ? -21.789 -0.393 53.159 1.00 89.81 496 ASP A C 1
ATOM 3968 O O . ASP A 1 496 ? -21.286 -1.456 53.527 1.00 89.81 496 ASP A O 1
ATOM 3972 N N . PHE A 1 497 ? -22.999 -0.333 52.598 1.00 88.06 497 PHE A N 1
ATOM 3973 C CA . PHE A 1 497 ? -23.824 -1.512 52.347 1.00 88.06 497 PHE A CA 1
ATOM 3974 C C . PHE A 1 497 ? -23.130 -2.528 51.423 1.00 88.06 497 PHE A C 1
ATOM 3976 O O . PHE A 1 497 ? -23.061 -3.714 51.752 1.00 88.06 497 PHE A O 1
ATOM 3983 N N . VAL A 1 498 ? -22.547 -2.076 50.307 1.00 89.00 498 VAL A N 1
ATOM 3984 C CA . VAL A 1 498 ? -21.806 -2.939 49.367 1.00 89.00 498 VAL A CA 1
ATOM 3985 C C . VAL A 1 498 ? -20.581 -3.579 50.033 1.00 89.00 498 VAL A C 1
ATOM 3987 O O . VAL A 1 498 ? -20.321 -4.773 49.861 1.00 89.00 498 VAL A O 1
ATOM 3990 N N . ILE A 1 499 ? -19.836 -2.815 50.838 1.00 86.75 499 ILE A N 1
ATOM 3991 C CA . ILE A 1 499 ? -18.671 -3.332 51.573 1.00 86.75 499 ILE A CA 1
ATOM 3992 C C . ILE A 1 499 ? -19.109 -4.388 52.600 1.00 86.75 499 ILE A C 1
ATOM 3994 O O . ILE A 1 499 ? -18.488 -5.453 52.688 1.00 86.75 499 ILE A O 1
ATOM 3998 N N . GLN A 1 500 ? -20.197 -4.144 53.335 1.00 83.69 500 GLN A N 1
ATOM 3999 C CA . GLN A 1 500 ? -20.758 -5.104 54.292 1.00 83.69 500 GLN A CA 1
ATOM 4000 C C . GLN A 1 500 ? -21.201 -6.403 53.609 1.00 83.69 500 GLN A C 1
ATOM 4002 O O . GLN A 1 500 ? -20.868 -7.485 54.097 1.00 83.69 500 GLN A O 1
ATOM 4007 N N . GLN A 1 501 ? -21.871 -6.322 52.454 1.00 80.19 501 GLN A N 1
ATOM 4008 C CA . GLN A 1 501 ? -22.247 -7.508 51.674 1.00 80.19 501 GLN A CA 1
ATOM 4009 C C . GLN A 1 501 ? -21.025 -8.334 51.245 1.00 80.19 501 GLN A C 1
ATOM 4011 O O . GLN A 1 501 ? -21.048 -9.560 51.339 1.00 80.19 501 GLN A O 1
ATOM 4016 N N . SER A 1 502 ? -19.937 -7.677 50.832 1.00 73.81 502 SER A N 1
ATOM 4017 C CA . SER A 1 502 ? -18.718 -8.360 50.372 1.00 73.81 502 SER A CA 1
ATOM 4018 C C . SER A 1 502 ? -17.906 -9.039 51.488 1.00 73.81 502 SER A C 1
ATOM 4020 O O . SER A 1 502 ? -17.158 -9.976 51.218 1.00 73.81 502 SER A O 1
ATOM 4022 N N . THR A 1 503 ? -18.050 -8.593 52.742 1.00 73.31 503 THR A N 1
ATOM 4023 C CA . THR A 1 503 ? -17.245 -9.060 53.890 1.00 73.31 503 THR A CA 1
ATOM 4024 C C . THR A 1 503 ? -17.945 -10.103 54.766 1.00 73.31 503 THR A C 1
ATOM 4026 O O . THR A 1 503 ? -17.264 -10.854 55.459 1.00 73.31 503 THR A O 1
ATOM 4029 N N . THR A 1 504 ? -19.280 -10.196 54.730 1.00 59.53 504 THR A N 1
ATOM 4030 C CA . THR A 1 504 ? -20.072 -11.035 55.660 1.00 59.53 504 THR A CA 1
ATOM 4031 C C . THR A 1 504 ? -20.647 -12.326 55.064 1.00 59.53 504 THR A C 1
ATOM 4033 O O . THR A 1 504 ? -21.372 -13.041 55.752 1.00 59.53 504 THR A O 1
ATOM 4036 N N . GLY A 1 505 ? -20.335 -12.681 53.811 1.00 51.19 505 GLY A N 1
ATOM 4037 C CA . GLY A 1 505 ? -20.728 -13.983 53.242 1.00 51.19 505 GLY A CA 1
ATOM 4038 C C . GLY A 1 505 ? -22.240 -14.264 53.252 1.00 51.19 505 GLY A C 1
ATOM 4039 O O . GLY A 1 505 ? -22.646 -15.420 53.330 1.00 51.19 505 GLY A O 1
ATOM 4040 N N . GLY A 1 506 ? -23.076 -13.222 53.195 1.00 53.69 506 GLY A N 1
ATOM 4041 C CA . GLY A 1 506 ? -24.530 -13.356 53.067 1.00 53.69 506 GLY A CA 1
ATOM 4042 C C . GLY A 1 506 ? -25.311 -13.641 54.357 1.00 53.69 506 GLY A C 1
ATOM 4043 O O . GLY A 1 506 ? -26.494 -13.961 54.260 1.00 53.69 506 GLY A O 1
ATOM 4044 N N . VAL A 1 507 ? -24.729 -13.498 55.555 1.00 43.84 507 VAL A N 1
ATOM 4045 C CA . VAL A 1 507 ? -25.470 -13.686 56.820 1.00 43.84 507 VAL A CA 1
ATOM 4046 C C . VAL A 1 507 ? -25.607 -12.360 57.590 1.00 43.84 507 VAL A C 1
ATOM 4048 O O . VAL A 1 507 ? -24.768 -12.058 58.424 1.00 43.84 507 VAL A O 1
ATOM 4051 N N . ALA A 1 508 ? -26.692 -11.623 57.272 1.00 46.94 508 ALA A N 1
ATOM 4052 C CA . ALA A 1 508 ? -27.376 -10.491 57.958 1.00 46.94 508 ALA A CA 1
ATOM 4053 C C . ALA A 1 508 ? -26.520 -9.303 58.493 1.00 46.94 508 ALA A C 1
ATOM 4055 O O . ALA A 1 508 ? -25.501 -9.494 59.132 1.00 46.94 508 ALA A O 1
ATOM 4056 N N . SER A 1 509 ? -26.892 -8.018 58.352 1.00 43.66 509 SER A N 1
ATOM 4057 C CA . SER A 1 509 ? -28.074 -7.430 59.014 1.00 43.66 509 SER A CA 1
ATOM 4058 C C . SER A 1 509 ? -28.375 -5.958 58.632 1.00 43.66 509 SER A C 1
ATOM 4060 O O . SER A 1 509 ? -28.829 -5.190 59.478 1.00 43.66 509 SER A O 1
ATOM 4062 N N . THR A 1 510 ? -28.153 -5.533 57.388 1.00 50.28 510 THR A N 1
ATOM 4063 C CA . THR A 1 510 ? -28.630 -4.211 56.934 1.00 50.28 510 THR A CA 1
ATOM 4064 C C . THR A 1 510 ? -29.262 -4.372 55.563 1.00 50.28 510 THR A C 1
ATOM 4066 O O . THR A 1 510 ? -28.586 -4.234 54.556 1.00 50.28 510 THR A O 1
ATOM 4069 N N . GLN A 1 511 ? -30.547 -4.727 55.489 1.00 58.16 511 GLN A N 1
ATOM 4070 C CA . GLN A 1 511 ? -31.274 -4.583 54.227 1.00 58.16 511 GLN A CA 1
ATOM 4071 C C . GLN A 1 511 ? -31.377 -3.084 53.945 1.00 58.16 511 GLN A C 1
ATOM 4073 O O . GLN A 1 511 ? -32.159 -2.377 54.582 1.00 58.16 511 GLN A O 1
ATOM 4078 N N . LEU A 1 512 ? -30.544 -2.571 53.039 1.00 67.88 512 LEU A N 1
ATOM 4079 C CA . LEU A 1 512 ? -30.791 -1.256 52.471 1.00 67.88 512 LEU A CA 1
ATOM 4080 C C . LEU A 1 512 ? -32.138 -1.348 51.742 1.00 67.88 512 LEU A C 1
ATOM 4082 O O . LEU A 1 512 ? -32.333 -2.277 50.959 1.00 67.88 512 LEU A O 1
ATOM 4086 N N . SER A 1 513 ? -33.089 -0.457 52.049 1.00 75.38 513 SER A N 1
ATOM 4087 C CA . SER A 1 513 ? -34.418 -0.546 51.435 1.00 75.38 513 SER A CA 1
ATOM 4088 C C . SER A 1 513 ? -34.292 -0.526 49.909 1.00 75.38 513 SER A C 1
ATOM 4090 O O . SER A 1 513 ? -33.471 0.216 49.360 1.00 75.38 513 SER A O 1
ATOM 4092 N N . ASN A 1 514 ? -35.115 -1.323 49.221 1.00 81.25 514 ASN A N 1
ATOM 4093 C CA . ASN A 1 514 ? -35.153 -1.336 47.754 1.00 81.25 514 ASN A CA 1
ATOM 4094 C C . ASN A 1 514 ? -35.334 0.085 47.195 1.00 81.25 514 ASN A C 1
ATOM 4096 O O . ASN A 1 514 ? -34.719 0.436 46.196 1.00 81.25 514 ASN A O 1
ATOM 4100 N N . GLU A 1 515 ? -36.069 0.941 47.910 1.00 82.06 515 GLU A N 1
ATOM 4101 C CA . GLU A 1 515 ? -36.231 2.364 47.599 1.00 82.06 515 GLU A CA 1
ATOM 4102 C C . GLU A 1 515 ? -34.906 3.139 47.540 1.00 82.06 515 GLU A C 1
ATOM 4104 O O . GLU A 1 515 ? -34.713 3.965 46.650 1.00 82.06 515 GLU A O 1
ATOM 4109 N N . LYS A 1 516 ? -33.967 2.886 48.462 1.00 84.88 516 LYS A N 1
ATOM 4110 C CA . LYS A 1 516 ? -32.653 3.548 48.464 1.00 84.88 516 LYS A CA 1
ATOM 4111 C C . LYS A 1 516 ? -31.774 3.063 47.314 1.00 84.88 516 LYS A C 1
ATOM 4113 O O . LYS A 1 516 ? -31.082 3.873 46.703 1.00 84.88 516 LYS A O 1
ATOM 4118 N N . ILE A 1 517 ? -31.813 1.768 47.006 1.00 87.44 517 ILE A N 1
ATOM 4119 C CA . ILE A 1 517 ? -31.096 1.199 45.854 1.00 87.44 517 ILE A CA 1
ATOM 4120 C C . ILE A 1 517 ? -31.655 1.802 44.559 1.00 87.44 517 ILE A C 1
ATOM 4122 O O . ILE A 1 517 ? -30.904 2.268 43.700 1.00 87.44 517 ILE A O 1
ATOM 4126 N N . GLU A 1 518 ? -32.980 1.881 44.455 1.00 89.25 518 GLU A N 1
ATOM 4127 C CA . GLU A 1 518 ? -33.657 2.460 43.303 1.00 89.25 518 GLU A CA 1
ATOM 4128 C C . GLU A 1 518 ? -33.412 3.970 43.178 1.00 89.25 518 GLU A C 1
ATOM 4130 O O . GLU A 1 518 ? -33.277 4.484 42.067 1.00 89.25 518 GLU A O 1
ATOM 4135 N N . PHE A 1 519 ? -33.261 4.686 44.296 1.00 90.50 519 PHE A N 1
ATOM 4136 C CA . PHE A 1 519 ? -32.831 6.083 44.289 1.00 90.50 519 PHE A CA 1
ATOM 4137 C C . PHE A 1 519 ? -31.442 6.250 43.658 1.00 90.50 519 PHE A C 1
ATOM 4139 O O . PHE A 1 519 ? -31.278 7.098 42.783 1.00 90.50 519 PHE A O 1
ATOM 4146 N N . ILE A 1 520 ? -30.451 5.437 44.049 1.00 93.75 520 ILE A N 1
ATOM 4147 C CA . ILE A 1 520 ? -29.100 5.485 43.456 1.00 93.75 520 ILE A CA 1
ATOM 4148 C C . ILE A 1 520 ? -29.162 5.186 41.955 1.00 93.75 520 ILE A C 1
ATOM 4150 O O . ILE A 1 520 ? -28.547 5.881 41.148 1.00 93.75 520 ILE A O 1
ATOM 4154 N N . LYS A 1 521 ? -29.977 4.209 41.561 1.00 93.19 521 LYS A N 1
ATOM 4155 C CA . LYS A 1 521 ? -30.201 3.874 40.155 1.00 93.19 521 LYS A CA 1
ATOM 4156 C C . LYS A 1 521 ? -30.806 5.045 39.366 1.00 93.19 521 LYS A C 1
ATOM 4158 O O . LYS A 1 521 ? -30.269 5.426 38.326 1.00 93.19 521 LYS A O 1
ATOM 4163 N N . LYS A 1 522 ? -31.857 5.693 39.887 1.00 92.62 522 LYS A N 1
ATOM 4164 C CA . LYS A 1 522 ? -32.463 6.904 39.291 1.00 92.62 522 LYS A CA 1
ATOM 4165 C C . LYS A 1 522 ? -31.480 8.075 39.232 1.00 92.62 522 LYS A C 1
ATOM 4167 O O . LYS A 1 522 ? -31.454 8.806 38.242 1.00 92.62 522 LYS A O 1
ATOM 4172 N N . LEU A 1 523 ? -30.637 8.228 40.254 1.00 93.19 523 LEU A N 1
ATOM 4173 C CA . LEU A 1 523 ? -29.590 9.246 40.296 1.00 93.19 523 LEU A CA 1
ATOM 4174 C C . LEU A 1 523 ? -28.615 9.098 39.117 1.00 93.19 523 LEU A C 1
ATOM 4176 O O . LEU A 1 523 ? -28.301 10.098 38.471 1.00 93.19 523 LEU A O 1
ATOM 4180 N N . GLY A 1 524 ? -28.177 7.872 38.811 1.00 92.31 524 GLY A N 1
ATOM 4181 C CA . GLY A 1 524 ? -27.299 7.584 37.672 1.00 92.31 524 GLY A CA 1
ATOM 4182 C C . GLY A 1 524 ? -27.972 7.812 36.316 1.00 92.31 524 GLY A C 1
ATOM 4183 O O . GLY A 1 524 ? -27.408 8.496 35.458 1.00 92.31 524 GLY A O 1
ATOM 4184 N N . LEU A 1 525 ? -29.198 7.310 36.130 1.00 92.38 525 LEU A N 1
ATOM 4185 C CA . LEU A 1 525 ? -29.955 7.463 34.875 1.00 92.38 525 LEU A CA 1
ATOM 4186 C C . LEU A 1 525 ? -30.189 8.938 34.505 1.00 92.38 525 LEU A C 1
ATOM 4188 O O . LEU A 1 525 ? -30.081 9.307 33.329 1.00 92.38 525 LEU A O 1
ATOM 4192 N N . ASN A 1 526 ? -30.400 9.783 35.516 1.00 89.69 526 ASN A N 1
ATOM 4193 C CA . ASN A 1 526 ? -30.677 11.212 35.367 1.00 89.69 526 ASN A CA 1
ATOM 4194 C C . ASN A 1 526 ? -29.479 12.098 35.755 1.00 89.69 526 ASN A C 1
ATOM 4196 O O . ASN A 1 526 ? -29.651 13.279 36.045 1.00 89.69 526 ASN A O 1
ATOM 4200 N N . ALA A 1 527 ? -28.249 11.568 35.740 1.00 84.12 527 ALA A N 1
ATOM 4201 C CA . ALA A 1 527 ? -27.061 12.264 36.251 1.00 84.12 527 ALA A CA 1
ATOM 4202 C C . ALA A 1 527 ? -26.850 13.680 35.672 1.00 84.12 527 ALA A C 1
ATOM 4204 O O . ALA A 1 527 ? -26.433 14.575 36.397 1.00 84.12 527 ALA A O 1
ATOM 4205 N N . LYS A 1 528 ? -27.160 13.920 34.388 1.00 75.38 528 LYS A N 1
ATOM 4206 C CA . LYS A 1 528 ? -27.067 15.267 33.784 1.00 75.38 528 LYS A CA 1
ATOM 4207 C C . LYS A 1 528 ? -28.181 16.213 34.241 1.00 75.38 528 LYS A C 1
ATOM 4209 O O . LYS A 1 528 ? -27.905 17.375 34.510 1.00 75.38 528 LYS A O 1
ATOM 4214 N N . GLU A 1 529 ? -29.410 15.716 34.333 1.00 67.31 529 GLU A N 1
ATOM 4215 C CA . GLU A 1 529 ? -30.589 16.500 34.726 1.00 67.31 529 GLU A CA 1
ATOM 4216 C C . GLU A 1 529 ? -30.511 16.895 36.206 1.00 67.31 529 GLU A C 1
ATOM 4218 O O . GLU A 1 529 ? -30.702 18.061 36.556 1.00 67.31 529 GLU A O 1
ATOM 4223 N N . ASN A 1 530 ? -30.076 15.955 37.047 1.00 58.28 530 ASN A N 1
ATOM 4224 C CA . ASN A 1 530 ? -29.850 16.140 38.482 1.00 58.28 530 ASN A CA 1
ATOM 4225 C C . ASN A 1 530 ? -28.737 17.148 38.806 1.00 58.28 530 ASN A C 1
ATOM 4227 O O . ASN A 1 530 ? -28.682 17.660 39.919 1.00 58.28 530 ASN A O 1
ATOM 4231 N N . MET A 1 531 ? -27.852 17.436 37.847 1.00 60.12 531 MET A N 1
ATOM 4232 C CA . MET A 1 531 ? -26.764 18.409 37.997 1.00 60.12 531 MET A CA 1
ATOM 4233 C C . MET A 1 531 ? -27.087 19.763 37.356 1.00 60.12 531 MET A C 1
ATOM 4235 O O . MET A 1 531 ? -26.387 20.741 37.602 1.00 60.12 531 MET A O 1
ATOM 4239 N N . SER A 1 532 ? -28.170 19.837 36.573 1.00 47.28 532 SER A N 1
ATOM 4240 C CA . SER A 1 532 ? -28.694 21.078 35.990 1.00 47.28 532 SER A CA 1
ATOM 4241 C C . SER A 1 532 ? -29.733 21.799 36.860 1.00 47.28 532 SER A C 1
ATOM 4243 O O . SER A 1 532 ? -30.145 22.899 36.505 1.00 47.28 532 SER A O 1
ATOM 4245 N N . PHE A 1 533 ? -30.123 21.234 38.009 1.00 37.69 533 PHE A N 1
ATOM 4246 C CA . PHE A 1 533 ? -31.091 21.846 38.923 1.00 37.69 533 PHE A CA 1
ATOM 4247 C C . PHE A 1 533 ? -30.605 21.845 40.376 1.00 37.69 533 PHE A C 1
ATOM 4249 O O . PHE A 1 533 ? -30.557 20.821 41.052 1.00 37.69 533 PHE A O 1
ATOM 4256 N N . THR A 1 534 ? -30.346 23.043 40.898 1.00 33.31 534 THR A N 1
ATOM 4257 C CA . THR A 1 534 ? -30.269 23.374 42.330 1.00 33.31 534 THR A CA 1
ATOM 4258 C C . THR A 1 534 ? -31.643 23.295 43.017 1.00 33.31 534 THR A C 1
ATOM 4260 O O . THR A 1 534 ? -32.034 24.214 43.732 1.00 33.31 534 THR A O 1
ATOM 4263 N N . SER A 1 535 ? -32.413 22.225 42.805 1.00 32.19 535 SER A N 1
ATOM 4264 C CA . SER A 1 535 ? -33.712 22.050 43.465 1.00 32.19 535 SER A CA 1
ATOM 4265 C C . SER A 1 535 ? -34.083 20.577 43.640 1.00 32.19 535 SER A C 1
ATOM 4267 O O . SER A 1 535 ? -34.942 20.049 42.941 1.00 32.19 535 SER A O 1
ATOM 4269 N N . PHE A 1 536 ? -33.493 19.933 44.644 1.00 33.53 536 PHE A N 1
ATOM 4270 C CA . PHE A 1 536 ? -34.307 19.091 45.519 1.00 33.53 536 PHE A CA 1
ATOM 4271 C C . PHE A 1 536 ? -34.727 19.970 46.695 1.00 33.53 536 PHE A C 1
ATOM 4273 O O . PHE A 1 536 ? -34.081 20.000 47.741 1.00 33.53 536 PHE A O 1
ATOM 4280 N N . SER A 1 537 ? -35.769 20.768 46.463 1.00 31.84 537 SER A N 1
ATOM 4281 C CA . SER A 1 537 ? -36.544 21.348 47.552 1.00 31.84 537 SER A CA 1
ATOM 4282 C C . SER A 1 537 ? -37.324 20.224 48.223 1.00 31.84 537 SER A C 1
ATOM 4284 O O . SER A 1 537 ? -37.873 19.362 47.544 1.00 31.84 537 SER A O 1
ATOM 4286 N N . ASN A 1 538 ? -37.297 20.262 49.552 1.00 39.22 538 ASN A N 1
ATOM 4287 C CA . ASN A 1 538 ? -38.163 19.568 50.498 1.00 39.22 538 ASN A CA 1
ATOM 4288 C C . ASN A 1 538 ? -39.499 19.084 49.923 1.00 39.22 538 ASN A C 1
ATOM 4290 O O . ASN A 1 538 ? -40.270 19.911 49.459 1.00 39.22 538 ASN A O 1
ATOM 4294 N N . ASP A 1 539 ? -39.769 17.793 50.092 1.00 30.91 539 ASP A N 1
ATOM 4295 C CA . ASP A 1 539 ? -41.090 17.176 50.268 1.00 30.91 539 ASP A CA 1
ATOM 4296 C C . ASP A 1 539 ? -40.787 15.753 50.793 1.00 30.91 539 ASP A C 1
ATOM 4298 O O . ASP A 1 539 ? -40.022 15.024 50.170 1.00 30.91 539 ASP A O 1
ATOM 4302 N N . THR A 1 540 ? -41.190 15.291 51.978 1.00 31.45 540 THR A N 1
ATOM 4303 C CA . THR A 1 540 ? -42.284 15.685 52.870 1.00 31.45 540 THR A CA 1
ATOM 4304 C C . THR A 1 540 ? -41.949 15.313 54.324 1.00 31.45 540 THR A C 1
ATOM 4306 O O . THR A 1 540 ? -41.679 14.153 54.640 1.00 31.45 540 THR A O 1
ATOM 4309 N N . ASN A 1 541 ? -42.049 16.294 55.225 1.00 32.84 541 ASN A N 1
ATOM 4310 C CA . ASN A 1 541 ? -42.645 16.064 56.540 1.00 32.84 541 ASN A CA 1
ATOM 4311 C C . ASN A 1 541 ? -44.139 15.822 56.299 1.00 32.84 541 ASN A C 1
ATOM 4313 O O . ASN A 1 541 ? -44.848 16.785 56.033 1.00 32.84 541 ASN A O 1
ATOM 4317 N N . GLU A 1 542 ? -44.621 14.591 56.428 1.00 31.59 542 GLU A N 1
ATOM 4318 C CA . GLU A 1 542 ? -46.020 14.354 56.790 1.00 31.59 542 GLU A CA 1
ATOM 4319 C C . GLU A 1 542 ? -46.076 13.252 57.845 1.00 31.59 542 GLU A C 1
ATOM 4321 O O . GLU A 1 542 ? -45.870 12.069 57.594 1.00 31.59 542 GLU A O 1
ATOM 4326 N N . THR A 1 543 ? -46.314 13.699 59.074 1.00 34.88 543 THR A N 1
ATOM 4327 C CA . THR A 1 543 ? -46.961 12.927 60.124 1.00 34.88 543 THR A CA 1
ATOM 4328 C C . THR A 1 543 ? -48.409 12.645 59.729 1.00 34.88 543 THR A C 1
ATOM 4330 O O . THR A 1 543 ? -49.184 13.589 59.556 1.00 34.88 543 THR A O 1
ATOM 4333 N N . SER A 1 544 ? -48.786 11.370 59.687 1.00 32.47 544 SER A N 1
ATOM 4334 C CA . SER A 1 544 ? -50.061 10.827 60.184 1.00 32.47 544 SER A CA 1
ATOM 4335 C C . SER A 1 544 ? -49.887 9.343 60.464 1.00 32.47 544 SER A C 1
ATOM 4337 O O . SER A 1 544 ? -49.390 8.639 59.558 1.00 32.47 544 SER A O 1
#

pLDDT: mean 79.97, std 18.4, range [23.91, 97.81]

Sequence (544 aa):
LIVNLIRDNRITGNLIGTTKENSIFYPKLYTDAQAKYIESFFTQNGYIEYSLVRNLGITDPEGQTKFVLKDRNQILFLISGCIDLLKFLPQLEMNIENGLVSNEYVDITTLMPNSFNENDIEKLFKTENSINELIKSLGGEFISNTFIIGKELQEKIDKKLNEISQEYAEKECVQCTPQMYAAVIQGNITLANPSLVKGASGKKSSTSTGKRKGASKFIEETNSNQETISFISKDEIKTQIRIINEELPDEIIDLLTDNLYSIKSRQYLDLFIQRVKESFILKENETGHDTTRKNEIKNIQETLKQLHGNICIFLHSIEQLIADNETTLADTLQRHLIRSLCTDMCDIIIREIDTSASTKTGQLSIEERNKIIQKLPESSRNHLSKVNESLNGKNVETTLTRLEDAASEILQVILKRPNKKTEKDLILDIREKLKEKLTDEQDPAMILHLTITLLFYAVNNGRLIHAPGKTVPTLIKFLSKTLPNNINQRLHEMQDFVIQQSTTGGVASTQLSNEKIEFIKKLGLNAKENMSFTSFSNDTNETS

Solvent-accessible surface area (backbone atoms only — not comparable to full-atom values): 31478 Å² total; per-residue (Å²): 110,69,71,57,36,44,76,70,67,74,45,63,57,51,78,50,64,97,47,94,89,69,52,48,77,45,46,40,72,57,56,50,50,51,46,49,48,54,52,51,47,29,70,72,70,27,37,46,46,36,66,61,40,36,74,73,73,42,92,52,36,67,62,50,49,52,63,69,47,62,89,58,80,65,63,47,80,50,86,42,28,36,35,32,45,85,61,41,47,62,55,50,50,53,51,49,52,52,25,40,76,72,67,31,35,37,59,49,66,82,76,43,64,90,72,57,49,64,69,35,43,45,52,48,59,72,70,43,58,66,58,59,52,48,35,52,75,71,40,36,45,72,82,49,80,46,34,36,37,15,45,69,49,52,50,51,51,50,50,53,53,50,52,49,41,50,54,49,35,52,53,46,50,74,67,55,47,76,66,55,50,51,20,53,77,71,67,36,56,45,75,51,60,79,93,72,73,80,80,92,75,92,78,92,78,84,89,83,89,81,93,81,86,89,78,90,76,89,72,78,83,70,72,94,77,60,40,67,49,72,66,83,52,68,71,53,51,40,51,54,49,40,72,76,44,72,86,60,55,68,71,57,45,50,54,50,36,61,63,43,49,64,56,50,40,51,54,39,50,54,51,32,52,48,46,43,56,50,44,49,70,52,50,70,75,76,72,87,83,64,64,65,68,54,48,49,54,53,49,48,54,52,48,50,49,53,51,50,46,51,51,51,51,30,47,55,36,36,56,49,32,43,75,73,68,40,47,74,59,27,52,53,33,33,44,40,39,29,65,42,61,52,41,50,52,50,44,52,58,50,28,73,74,34,75,81,49,58,78,58,85,72,86,71,50,74,68,54,49,52,60,53,42,72,72,45,59,69,76,55,26,60,38,50,50,54,32,61,57,34,54,73,50,72,54,49,67,67,30,47,53,38,47,40,51,36,33,34,77,68,69,70,41,85,72,71,85,65,50,80,65,56,45,52,53,50,50,49,52,55,51,50,53,50,39,56,53,45,74,73,52,77,53,67,58,58,37,52,45,47,20,50,44,36,38,46,20,44,74,52,83,65,37,47,74,62,73,58,76,87,46,45,68,60,49,51,62,59,46,49,80,76,48,56,69,72,59,45,50,53,54,49,57,52,49,52,49,42,53,50,57,73,72,50,82,80,66,84,91,73,84,73,52,67,67,59,56,48,47,48,42,51,48,24,71,37,20,58,62,65,72,74,46,102,66,87,70,89,83,78,95,75,92,130